Protein 8XPK (pdb70)

Solvent-accessible surface area: 19765 Å² total; per-residue (Å²): 138,79,60,22,36,29,68,4,120,33,168,86,14,66,24,72,25,2,20,45,33,52,9,22,131,4,32,61,49,12,12,29,1,19,1,1,28,46,98,68,0,7,38,14,127,140,25,18,0,0,0,9,0,66,124,41,99,23,19,78,27,34,0,0,0,0,31,0,3,0,23,48,67,2,2,0,13,17,0,24,0,10,0,76,0,58,2,10,46,1,23,35,0,0,23,0,5,0,33,0,5,0,51,62,46,12,21,45,60,105,15,91,0,0,1,0,8,2,0,13,0,4,5,91,59,2,40,88,124,57,32,53,8,87,13,0,6,0,1,0,33,5,3,2,122,57,104,120,129,41,46,56,66,73,116,51,64,0,108,70,38,1,48,117,79,49,20,54,0,34,0,19,0,42,61,68,55,0,62,0,29,10,75,48,121,73,18,5,40,38,73,1,81,43,85,58,9,147,30,0,58,30,32,0,2,0,2,0,10,0,1,0,0,0,116,64,138,19,35,1,20,32,46,48,36,146,94,6,97,7,93,38,65,4,77,0,54,0,36,24,0,64,0,51,19,40,144,60,27,119,68,51,106,140,136,72,60,19,35,31,54,8,102,49,172,86,13,66,25,71,24,2,19,43,35,49,10,25,130,5,33,61,46,13,14,30,1,18,1,2,28,50,97,66,0,7,40,17,154,138,18,19,0,3,0,5,0,74,123,47,99,23,18,76,25,32,0,0,0,0,32,0,3,0,22,51,67,1,3,0,21,22,0,25,0,12,0,78,0,66,1,12,43,1,26,34,0,0,22,0,5,0,34,0,5,0,50,63,46,14,21,45,62,122,18,84,0,0,1,0,8,2,0,13,0,3,3,94,54,2,36,88,127,55,43,51,7,87,12,0,6,0,0,0,36,7,2,4,125,56,107,127,164,44,65,55,63,75,114,62,72,4,105,73,31,0,44,123,80,50,25,54,0,34,0,19,0,43,57,66,59,0,64,0,29,11,73,48,143,80,21,5,42,38,73,0,83,43,88,60,10,150,25,0,58,29,25,0,2,0,2,0,11,0,1,0,0,0,118,69,139,20,32,1,18,32,48,47,38,142,93,5,94,8,85,40,70,2,84,0,65,0,34,22,0,63,0,50,20,41,142,67,26,121,67,48,99,141

B-factor: mean 9.12, std 9.12, range [2.0, 73.75]

Nearest PDB structures (foldseek):
  8xpk-assembly2_B  TM=1.003E+00  e=3.541E-56  Stieleria magnilauensis
  8xph-assembly2_B  TM=1.003E+00  e=2.027E-54  Stieleria magnilauensis
  6jh5-assembly1_A  TM=9.263E-01  e=1.547E-26  Aquimarina
  4cte-assembly2_B  TM=8.879E-01  e=8.631E-26  Zobellia galactanivorans
  6m6p-assembly1_A  TM=8.992E-01  e=2.475E-25  Aquimarina sp.

Radius of gyration: 24.19 Å; Cα contacts (8 Å, |Δi|>4): 1485; chains: 2; bounding box: 40×67×51 Å

Foldseek 3Di:
DFPDKDQLPDFADDPLFKDWDAAQPFVVFLFQEGADPDCVQWTGDPLWIKGWKFQPDDPNGRIYTIKMWRQPFWWKAFFKKKWWKQFFQLVAFKKWFKKKFANCPPVPPPPQLKIKTQWIFRFQVCVVVVQHQFKIKIKIWHLAVVRHTDMDMFIGGHPDRRNPGIWMWMWGHDCFKIFIDINNHTRDMDTQNDPRRCSSRHIMIMMTIMTGHGDLPGTRNGNDPVSRDGDPRTIMIISMITTGDDPPMDIDGD/DFPDKDQLQDWFDDPLFKDWDAAQPFVVFLFQAGADPDCVQWTGDPLWIKGWKFQPDDPNGRIYTIKMWRQPFWWKAFFKKKWWKQFWQLPAFKKWFKKKWANCPPVPPPPQLKIKTQWIFQFQVCVVVVQHQFKIKIKIWHQAVVGHTDMDMFIGGHPDRRNVGIWMWMWGHDCFKIFIDINNHTRDMDTQNDPRNCSNRHIMIMMTIMTGHGDLPGTRNGNDPVSRPGDPRTIMIISMITTGDDPPMDIDGD

Secondary structure (DSSP, 8-state):
-EEEEE---SSS--TTT-EE--B-S-TTTT--EEE--STTTEEEETTEEEEEEEEEEETTEEEEE-EEE-TTT-EEESEEEEEEEE----TTTEEEEEEEEETTTTTSPTTTT-EEEEEEE--HHHHHHT-TTTEEEEEEEEE-GGG-EEEEEEEEE-SS-GGGS-EEEEEEE-SSEEEEEETTEEEEEEE--SGGGGGGSS-EEEEEEEEE---TTSSSS--SGGG--S-SSEEEEEEEEEEEP-TT-EEE--/-EEEEE---SSS--TTT-EE--B-S-TTTT--EEE--STTTEEEETTEEEEEEEEEEETTEEEEE-EEE-TTT-EEESEEEEEEEE----TTTEEEEEEEEETTTTTSPTTTT-EEEEEEE--HHHHHHT-TTTEEEEEEEEE-GGG-EEEEEEEEE-SS-GGGS-EEEEEEE-SSEEEEEETTEEEEEEE--SGGGGGGSS-EEEEEEEEE---TTSSSS--SGGG--S-SSEEEEEEEEEEEP-TT-EEE--

Sequence (508 aa):
NVIWSQEFDGESLDRNVWSYDVGGHGFGNGQLEFNTDRPENAYLRDGNLVIEARREAYGGNAFTSARIHTRGRFAFQYGDLEARIKVPDTSDGIWPAFWMLGNNFPGTVWPKCGAADILEIGGKDGIAKGLQNRQINCALHFAGVGEQKTSLVEWFDAPVDLHLDYHLYKISWTPTHMKFFLDGKEFGSWDITASEMKEYHQPFYPILNVAVGSWTHSYTGLDTPEKITATLPARMYVDWIRLYGHPETKLVQNNVIWSQEFDGESLDRNVWSYDVGGHGFGNGQLEFNTDRPENAYLRDGNLVIEARREAYGGNAFTSARIHTRGRFAFQYGDLEARIKVPDTSDGIWPAFWMLGNNFPGTVWPKCGAADILEIGGKDGIAKGLQNRQINCALHFAGVGEQKTSLVEWFDAPVDLHLDYHLYKISWTPTHMKFFLDGKEFGSWDITASEMKEYHQPFYPILNVAVGSWTHSYTGLDTPEKITATLPARMYVDWIRLYGHPETKLVQN

Structure (mmCIF, N/CA/C/O backbone):
data_8XPK
#
_entry.id   8XPK
#
_cell.length_a   77.313
_cell.length_b   77.313
_cell.length_c   89.536
_cell.angle_alpha   90.00
_cell.angle_beta   90.00
_cell.angle_gamma   90.00
#
_symmetry.space_group_name_H-M   'P 21 2 21'
#
loop_
_entity.id
_entity.type
_entity.pdbx_description
1 polymer Laminarinase
2 branched beta-D-glucopyranose-(1-3)-beta-D-glucopyranose-(1-3)-alpha-D-glucopyranose
3 non-polymer 'CALCIUM ION'
4 water water
#
loop_
_atom_site.group_PDB
_atom_site.id
_atom_site.type_symbol
_atom_site.label_atom_id
_atom_site.label_alt_id
_atom_site.label_comp_id
_atom_site.label_asym_id
_atom_site.label_entity_id
_atom_site.label_seq_id
_atom_site.pdbx_PDB_ins_code
_atom_site.Cartn_x
_atom_site.Cartn_y
_atom_site.Cartn_z
_atom_site.occupancy
_atom_site.B_iso_or_equiv
_atom_site.auth_seq_id
_atom_site.auth_comp_id
_atom_site.auth_asym_id
_atom_site.auth_atom_id
_atom_site.pdbx_PDB_model_num
ATOM 1 N N . ASN A 1 7 ? -4.425 -7.229 19.875 1.00 9.94 40 ASN A N 1
ATOM 2 C CA . ASN A 1 7 ? -5.008 -6.269 20.854 1.00 9.91 40 ASN A CA 1
ATOM 3 C C . ASN A 1 7 ? -4.264 -4.934 20.851 1.00 8.01 40 ASN A C 1
ATOM 4 O O . ASN A 1 7 ? -3.322 -4.738 21.626 1.00 6.69 40 ASN A O 1
ATOM 9 N N . VAL A 1 8 ? -4.708 -4.002 19.990 1.00 5.88 41 VAL A N 1
ATOM 10 C CA . VAL A 1 8 ? -4.105 -2.679 19.920 1.00 5.46 41 VAL A CA 1
ATOM 11 C C . VAL A 1 8 ? -4.549 -1.870 21.134 1.00 5.32 41 VAL A C 1
ATOM 12 O O . VAL A 1 8 ? -5.738 -1.668 21.331 1.00 6.01 41 VAL A O 1
ATOM 16 N N . ILE A 1 9 ? -3.592 -1.454 21.965 1.00 5.23 42 ILE A N 1
ATOM 17 C CA . ILE A 1 9 ? -3.889 -0.735 23.192 1.00 5.27 42 ILE A CA 1
ATOM 18 C C . ILE A 1 9 ? -3.405 0.709 23.088 1.00 5.06 42 ILE A C 1
ATOM 19 O O . ILE A 1 9 ? -3.722 1.537 23.927 1.00 4.85 42 ILE A O 1
ATOM 24 N N . TRP A 1 10 ? -2.618 1.003 22.061 1.00 4.92 43 TRP A N 1
ATOM 25 C CA . TRP A 1 10 ? -2.168 2.357 21.784 1.00 5.12 43 TRP A CA 1
ATOM 26 C C . TRP A 1 10 ? -1.837 2.433 20.298 1.00 4.77 43 TRP A C 1
ATOM 27 O O . TRP A 1 10 ? -1.393 1.428 19.715 1.00 4.83 43 TRP A O 1
ATOM 38 N N . SER A 1 11 ? -2.052 3.610 19.693 1.00 4.90 44 SER A N 1
ATOM 39 C CA . SER A 1 11 ? -1.601 3.796 18.321 1.00 4.77 44 SER A CA 1
ATOM 40 C C . SER A 1 11 ? -1.657 5.262 17.903 1.00 4.56 44 SER A C 1
ATOM 41 O O . SER A 1 11 ? -2.348 6.077 18.497 1.00 4.63 44 SER A O 1
ATOM 44 N N . GLN A 1 12 ? -0.906 5.551 16.850 1.00 4.11 45 GLN A N 1
ATOM 45 C CA . GLN A 1 12 ? -1.066 6.752 16.073 1.00 4.10 45 GLN A CA 1
ATOM 46 C C . GLN A 1 12 ? -1.300 6.314 14.637 1.00 3.93 45 GLN A C 1
ATOM 47 O O . GLN A 1 12 ? -0.452 5.635 14.059 1.00 3.44 45 GLN A O 1
ATOM 53 N N . GLU A 1 13 ? -2.452 6.709 14.084 1.00 4.76 46 GLU A N 1
ATOM 54 C CA . GLU A 1 13 ? -2.837 6.317 12.732 1.00 4.87 46 GLU A CA 1
ATOM 55 C C . GLU A 1 13 ? -2.518 7.408 11.708 1.00 4.75 46 GLU A C 1
ATOM 56 O O . GLU A 1 13 ? -2.565 7.156 10.499 1.00 3.80 46 GLU A O 1
ATOM 62 N N . PHE A 1 14 ? -2.225 8.618 12.209 1.00 4.71 47 PHE A N 1
ATOM 63 C CA . PHE A 1 14 ? -1.742 9.738 11.415 1.00 4.55 47 PHE A CA 1
ATOM 64 C C . PHE A 1 14 ? -2.755 10.104 10.336 1.00 5.77 47 PHE A C 1
ATOM 65 O O . PHE A 1 14 ? -2.377 10.386 9.204 1.00 5.05 47 PHE A O 1
ATOM 73 N N . ASP A 1 15 ? -4.029 10.043 10.720 1.00 8.76 48 ASP A N 1
ATOM 74 C CA . ASP A 1 15 ? -5.139 10.493 9.911 1.00 11.55 48 ASP A CA 1
ATOM 75 C C . ASP A 1 15 ? -5.179 12.009 9.727 1.00 13.81 48 ASP A C 1
ATOM 76 O O . ASP A 1 15 ? -5.599 12.459 8.677 1.00 23.70 48 ASP A O 1
ATOM 81 N N . GLY A 1 16 ? -4.842 12.820 10.730 1.00 10.93 49 GLY A N 1
ATOM 82 C CA . GLY A 1 16 ? -5.274 14.214 10.658 1.00 14.19 49 GLY A CA 1
ATOM 83 C C . GLY A 1 16 ? -4.612 15.018 9.525 1.00 12.21 49 GLY A C 1
ATOM 84 O O . GLY A 1 16 ? -4.042 14.481 8.583 1.00 12.52 49 GLY A O 1
ATOM 85 N N . GLU A 1 17 ? -4.641 16.339 9.672 1.00 11.53 50 GLU A N 1
ATOM 86 C CA . GLU A 1 17 ? -3.777 17.237 8.930 1.00 13.36 50 GLU A CA 1
ATOM 87 C C . GLU A 1 17 ? -2.647 17.780 9.809 1.00 12.80 50 GLU A C 1
ATOM 88 O O . GLU A 1 17 ? -1.832 18.548 9.294 1.00 11.34 50 GLU A O 1
ATOM 94 N N . SER A 1 18 ? -2.548 17.401 11.103 1.00 11.51 51 SER A N 1
ATOM 95 C CA . SER A 1 18 ? -1.415 17.882 11.894 1.00 11.65 51 SER A CA 1
ATOM 96 C C . SER A 1 18 ? -0.997 16.904 12.990 1.00 8.43 51 SER A C 1
ATOM 97 O O . SER A 1 18 ? -1.811 16.209 13.592 1.00 6.04 51 SER A O 1
ATOM 100 N N . LEU A 1 19 ? 0.310 16.881 13.251 1.00 7.34 52 LEU A N 1
ATOM 101 C CA . LEU A 1 19 ? 0.877 15.983 14.246 1.00 6.12 52 LEU A CA 1
ATOM 102 C C . LEU A 1 19 ? 0.334 16.368 15.621 1.00 4.76 52 LEU A C 1
ATOM 103 O O . LEU A 1 19 ? 0.342 17.542 15.968 1.00 3.96 52 LEU A O 1
ATOM 108 N N . ASP A 1 20 ? -0.122 15.366 16.378 1.00 4.53 53 ASP A N 1
ATOM 109 C CA . ASP A 1 20 ? -0.662 15.597 17.712 1.00 5.13 53 ASP A CA 1
ATOM 110 C C . ASP A 1 20 ? 0.442 15.942 18.725 1.00 4.74 53 ASP A C 1
ATOM 111 O O . ASP A 1 20 ? 1.164 15.075 19.208 1.00 4.55 53 ASP A O 1
ATOM 116 N N . ARG A 1 21 ? 0.505 17.229 19.091 1.00 4.95 54 ARG A N 1
ATOM 117 C CA . ARG A 1 21 ? 1.527 17.766 19.983 1.00 5.52 54 ARG A CA 1
ATOM 118 C C . ARG A 1 21 ? 1.255 17.359 21.428 1.00 5.54 54 ARG A C 1
ATOM 119 O O . ARG A 1 21 ? 2.108 17.573 22.293 1.00 4.86 54 ARG A O 1
ATOM 127 N N . ASN A 1 22 ? 0.072 16.780 21.694 1.00 5.13 55 ASN A N 1
ATOM 128 C CA . ASN A 1 22 ? -0.170 16.189 22.998 1.00 5.84 55 ASN A CA 1
ATOM 129 C C . ASN A 1 22 ? 0.392 14.770 23.078 1.00 5.55 55 ASN A C 1
ATOM 130 O O . ASN A 1 22 ? 0.315 14.148 24.134 1.00 5.22 55 ASN A O 1
ATOM 135 N N . VAL A 1 23 ? 0.914 14.254 21.960 1.00 4.46 56 VAL A N 1
ATOM 136 C CA . VAL A 1 23 ? 1.571 12.959 21.930 1.00 4.48 56 VAL A CA 1
ATOM 137 C C . VAL A 1 23 ? 3.050 13.123 21.581 1.00 4.63 56 VAL A C 1
ATOM 138 O O . VAL A 1 23 ? 3.896 12.472 22.193 1.00 4.92 56 VAL A O 1
ATOM 142 N N . TRP A 1 24 ? 3.371 13.991 20.609 1.00 4.21 57 TRP A N 1
ATOM 143 C CA . TRP A 1 24 ? 4.735 14.066 20.105 1.00 4.45 57 TRP A CA 1
ATOM 144 C C . TRP A 1 24 ? 5.443 15.341 20.558 1.00 3.92 57 TRP A C 1
ATOM 145 O O . TRP A 1 24 ? 4.836 16.393 20.741 1.00 4.16 57 TRP A O 1
ATOM 156 N N . SER A 1 25 ? 6.763 15.230 20.700 1.00 4.64 58 SER A N 1
ATOM 157 C CA . SER A 1 25 ? 7.651 16.379 20.786 1.00 4.10 58 SER A CA 1
ATOM 158 C C . SER A 1 25 ? 8.678 16.274 19.668 1.00 4.69 58 SER A C 1
ATOM 159 O O . SER A 1 25 ? 8.904 15.194 19.156 1.00 3.98 58 SER A O 1
ATOM 162 N N . TYR A 1 26 ? 9.302 17.409 19.321 1.00 5.34 59 TYR A N 1
ATOM 163 C CA . TYR A 1 26 ? 10.374 17.474 18.349 1.00 5.96 59 TYR A CA 1
ATOM 164 C C . TYR A 1 26 ? 11.722 17.746 19.010 1.00 6.15 59 TYR A C 1
ATOM 165 O O . TYR A 1 26 ? 11.843 18.662 19.846 1.00 8.25 59 TYR A O 1
ATOM 174 N N . ASP A 1 27 ? 12.726 16.971 18.600 1.00 5.22 60 ASP A N 1
ATOM 175 C CA . ASP A 1 27 ? 14.119 17.273 18.869 1.00 5.92 60 ASP A CA 1
ATOM 176 C C . ASP A 1 27 ? 14.619 18.224 17.802 1.00 6.44 60 ASP A C 1
ATOM 177 O O . ASP A 1 27 ? 14.536 17.889 16.622 1.00 7.37 60 ASP A O 1
ATOM 182 N N . VAL A 1 28 ? 15.056 19.404 18.250 1.00 5.02 61 VAL A N 1
ATOM 183 C CA . VAL A 1 28 ? 15.417 20.494 17.375 1.00 6.39 61 VAL A CA 1
ATOM 184 C C . VAL A 1 28 ? 16.901 20.773 17.582 1.00 7.48 61 VAL A C 1
ATOM 185 O O . VAL A 1 28 ? 17.348 20.852 18.725 1.00 7.69 61 VAL A O 1
ATOM 189 N N . GLY A 1 29 ? 17.634 20.964 16.480 1.00 5.60 62 GLY A N 1
ATOM 190 C CA . GLY A 1 29 ? 19.047 21.295 16.544 1.00 4.43 62 GLY A CA 1
ATOM 191 C C . GLY A 1 29 ? 19.787 20.745 15.329 1.00 3.99 62 GLY A C 1
ATOM 192 O O . GLY A 1 29 ? 19.277 19.866 14.624 1.00 4.18 62 GLY A O 1
ATOM 193 N N . GLY A 1 30 ? 21.017 21.215 15.150 1.00 3.69 63 GLY A N 1
ATOM 194 C CA . GLY A 1 30 ? 21.883 20.810 14.049 1.00 3.83 63 GLY A CA 1
ATOM 195 C C . GLY A 1 30 ? 23.271 20.386 14.535 1.00 3.88 63 GLY A C 1
ATOM 196 O O . GLY A 1 30 ? 24.244 20.448 13.777 1.00 3.70 63 GLY A O 1
ATOM 197 N N . HIS A 1 31 ? 23.324 19.900 15.778 1.00 3.31 64 HIS A N 1
ATOM 198 C CA . HIS A 1 31 ? 24.560 19.700 16.484 1.00 3.77 64 HIS A CA 1
ATOM 199 C C . HIS A 1 31 ? 25.085 18.278 16.285 1.00 3.74 64 HIS A C 1
ATOM 200 O O . HIS A 1 31 ? 26.083 17.923 16.897 1.00 3.56 64 HIS A O 1
ATOM 207 N N . GLY A 1 32 ? 24.397 17.452 15.499 1.00 3.45 65 GLY A N 1
ATOM 208 C CA . GLY A 1 32 ? 24.936 16.164 15.088 1.00 3.82 65 GLY A CA 1
ATOM 209 C C . GLY A 1 32 ? 24.411 14.951 15.865 1.00 4.41 65 GLY A C 1
ATOM 210 O O . GLY A 1 32 ? 24.632 13.812 15.422 1.00 3.75 65 GLY A O 1
ATOM 211 N N . PHE A 1 33 ? 23.782 15.184 17.032 1.00 5.14 66 PHE A N 1
ATOM 212 C CA . PHE A 1 33 ? 23.060 14.156 17.805 1.00 5.07 66 PHE A CA 1
ATOM 213 C C . PHE A 1 33 ? 23.938 12.974 18.228 1.00 4.98 66 PHE A C 1
ATOM 214 O O . PHE A 1 33 ? 23.479 11.823 18.346 1.00 4.55 66 PHE A O 1
ATOM 222 N N . GLY A 1 34 ? 25.220 13.271 18.445 1.00 5.18 67 GLY A N 1
ATOM 223 C CA . GLY A 1 34 ? 26.164 12.310 18.975 1.00 4.14 67 GLY A CA 1
ATOM 224 C C . GLY A 1 34 ? 26.775 11.440 17.882 1.00 4.18 67 GLY A C 1
ATOM 225 O O . GLY A 1 34 ? 27.529 10.536 18.221 1.00 3.56 67 GLY A O 1
ATOM 226 N N . ASN A 1 35 ? 26.450 11.710 16.602 1.00 4.20 68 ASN A N 1
ATOM 227 C CA . ASN A 1 35 ? 26.870 10.874 15.493 1.00 4.40 68 ASN A CA 1
ATOM 228 C C . ASN A 1 35 ? 27.494 11.673 14.326 1.00 4.79 68 ASN A C 1
ATOM 229 O O . ASN A 1 35 ? 27.735 11.093 13.261 1.00 5.22 68 ASN A O 1
ATOM 234 N N . GLY A 1 36 ? 27.731 12.989 14.484 1.00 4.51 69 GLY A N 1
ATOM 235 C CA . GLY A 1 36 ? 28.182 13.859 13.396 1.00 4.44 69 GLY A CA 1
ATOM 236 C C . GLY A 1 36 ? 27.173 14.021 12.248 1.00 4.54 69 GLY A C 1
ATOM 237 O O . GLY A 1 36 ? 27.560 14.227 11.077 1.00 3.88 69 GLY A O 1
ATOM 238 N N . GLN A 1 37 ? 25.878 13.933 12.571 1.00 3.85 70 GLN A N 1
ATOM 239 C CA . GLN A 1 37 ? 24.830 14.058 11.568 1.00 4.06 70 GLN A CA 1
ATOM 240 C C . GLN A 1 37 ? 24.832 15.486 11.028 1.00 4.18 70 GLN A C 1
ATOM 241 O O . GLN A 1 37 ? 25.124 16.427 11.772 1.00 4.27 70 GLN A O 1
ATOM 247 N N . LEU A 1 38 ? 24.426 15.641 9.766 1.00 3.63 71 LEU A N 1
ATOM 248 C CA . LEU A 1 38 ? 24.501 16.922 9.084 1.00 4.21 71 LEU A CA 1
ATOM 249 C C . LEU A 1 38 ? 23.178 17.696 9.092 1.00 3.35 71 LEU A C 1
ATOM 250 O O . LEU A 1 38 ? 23.201 18.867 8.798 1.00 2.98 71 LEU A O 1
ATOM 255 N N . GLU A 1 39 ? 22.052 17.071 9.449 1.00 3.36 72 GLU A N 1
ATOM 256 C CA . GLU A 1 39 ? 20.755 17.723 9.324 1.00 3.44 72 GLU A CA 1
ATOM 257 C C . GLU A 1 39 ? 20.451 18.575 10.547 1.00 3.27 72 GLU A C 1
ATOM 258 O O . GLU A 1 39 ? 20.866 18.255 11.661 1.00 3.16 72 GLU A O 1
ATOM 264 N N . PHE A 1 40 ? 19.765 19.697 10.304 1.00 3.65 73 PHE A N 1
ATOM 265 C CA . PHE A 1 40 ? 19.149 20.488 11.351 1.00 3.86 73 PHE A CA 1
ATOM 266 C C . PHE A 1 40 ? 17.721 19.957 11.466 1.00 4.06 73 PHE A C 1
ATOM 267 O O . PHE A 1 40 ? 16.923 20.132 10.540 1.00 3.17 73 PHE A O 1
ATOM 275 N N . ASN A 1 41 ? 17.409 19.291 12.589 1.00 3.55 74 ASN A N 1
ATOM 276 C CA . ASN A 1 41 ? 16.061 18.762 12.781 1.00 3.72 74 ASN A CA 1
ATOM 277 C C . ASN A 1 41 ? 15.204 19.918 13.280 1.00 3.88 74 ASN A C 1
ATOM 278 O O . ASN A 1 41 ? 15.599 20.592 14.240 1.00 3.15 74 ASN A O 1
ATOM 283 N N . THR A 1 42 ? 14.055 20.145 12.626 1.00 3.92 75 THR A N 1
ATOM 284 C CA . THR A 1 42 ? 13.223 21.313 12.910 1.00 4.73 75 THR A CA 1
ATOM 285 C C . THR A 1 42 ? 11.844 20.840 13.355 1.00 5.04 75 THR A C 1
ATOM 286 O O . THR A 1 42 ? 11.539 19.655 13.255 1.00 4.65 75 THR A O 1
ATOM 290 N N . ASP A 1 43 ? 11.042 21.770 13.885 1.00 6.05 76 ASP A N 1
ATOM 291 C CA . ASP A 1 43 ? 9.645 21.484 14.193 1.00 7.69 76 ASP A CA 1
ATOM 292 C C . ASP A 1 43 ? 8.712 22.101 13.144 1.00 7.72 76 ASP A C 1
ATOM 293 O O . ASP A 1 43 ? 7.540 22.319 13.428 1.00 8.14 76 ASP A O 1
ATOM 298 N N . ARG A 1 44 ? 9.241 22.404 11.961 1.00 6.43 77 ARG A N 1
ATOM 299 C CA . ARG A 1 44 ? 8.486 23.081 10.913 1.00 6.59 77 ARG A CA 1
ATOM 300 C C . ARG A 1 44 ? 7.622 22.088 10.124 1.00 7.52 77 ARG A C 1
ATOM 301 O O . ARG A 1 44 ? 7.941 20.901 9.970 1.00 7.35 77 ARG A O 1
ATOM 309 N N . PRO A 1 45 ? 6.471 22.546 9.588 1.00 8.95 78 PRO A N 1
ATOM 310 C CA . PRO A 1 45 ? 5.661 21.696 8.713 1.00 9.22 78 PRO A CA 1
ATOM 311 C C . PRO A 1 45 ? 6.408 21.238 7.470 1.00 7.97 78 PRO A C 1
ATOM 312 O O . PRO A 1 45 ? 6.042 20.228 6.900 1.00 6.77 78 PRO A O 1
ATOM 316 N N . GLU A 1 46 ? 7.466 21.957 7.058 1.00 6.97 79 GLU A N 1
ATOM 317 C CA . GLU A 1 46 ? 8.240 21.535 5.891 1.00 7.61 79 GLU A CA 1
ATOM 318 C C . GLU A 1 46 ? 8.906 20.175 6.120 1.00 5.73 79 GLU A C 1
ATOM 319 O O . GLU A 1 46 ? 9.192 19.451 5.146 1.00 5.26 79 GLU A O 1
ATOM 325 N N . ASN A 1 47 ? 9.219 19.843 7.385 1.00 4.96 80 ASN A N 1
ATOM 326 C CA . ASN A 1 47 ? 9.983 18.626 7.678 1.00 4.72 80 ASN A CA 1
ATOM 327 C C . ASN A 1 47 ? 9.131 17.500 8.258 1.00 4.15 80 ASN A C 1
ATOM 328 O O . ASN A 1 47 ? 9.499 16.326 8.172 1.00 3.26 80 ASN A O 1
ATOM 333 N N . ALA A 1 48 ? 8.013 17.852 8.890 1.00 4.69 81 ALA A N 1
ATOM 334 C CA . ALA A 1 48 ? 7.144 16.821 9.433 1.00 5.28 81 ALA A CA 1
ATOM 335 C C . ALA A 1 48 ? 5.693 17.250 9.274 1.00 5.68 81 ALA A C 1
ATOM 336 O O . ALA A 1 48 ? 5.317 18.335 9.712 1.00 5.62 81 ALA A O 1
ATOM 338 N N . TYR A 1 49 ? 4.918 16.426 8.559 1.00 5.81 82 TYR A N 1
ATOM 339 C CA . TYR A 1 49 ? 3.543 16.766 8.235 1.00 5.53 82 TYR A CA 1
ATOM 340 C C . TYR A 1 49 ? 2.752 15.479 7.995 1.00 4.92 82 TYR A C 1
ATOM 341 O O . TYR A 1 49 ? 3.312 14.412 7.732 1.00 3.70 82 TYR A O 1
ATOM 350 N N . LEU A 1 50 ? 1.430 15.622 8.096 1.00 4.41 83 LEU A N 1
ATOM 351 C CA . LEU A 1 50 ? 0.500 14.541 7.851 1.00 4.07 83 LEU A CA 1
ATOM 352 C C . LEU A 1 50 ? -0.252 14.867 6.571 1.00 3.71 83 LEU A C 1
ATOM 353 O O . LEU A 1 50 ? -0.639 16.014 6.358 1.00 3.07 83 LEU A O 1
ATOM 358 N N . ARG A 1 51 ? -0.439 13.858 5.716 1.00 3.46 84 ARG A N 1
ATOM 359 C CA . ARG A 1 51 ? -1.443 13.963 4.665 1.00 3.65 84 ARG A CA 1
ATOM 360 C C . ARG A 1 51 ? -1.749 12.564 4.142 1.00 2.93 84 ARG A C 1
ATOM 361 O O . ARG A 1 51 ? -0.898 11.687 4.178 1.00 2.92 84 ARG A O 1
ATOM 369 N N . ASP A 1 52 ? -2.987 12.375 3.712 1.00 2.85 85 ASP A N 1
ATOM 370 C CA . ASP A 1 52 ? -3.431 11.154 3.048 1.00 2.98 85 ASP A CA 1
ATOM 371 C C . ASP A 1 52 ? -3.242 9.921 3.937 1.00 3.05 85 ASP A C 1
ATOM 372 O O . ASP A 1 52 ? -3.117 8.817 3.414 1.00 3.45 85 ASP A O 1
ATOM 377 N N . GLY A 1 53 ? -3.236 10.099 5.270 1.00 2.81 86 GLY A N 1
ATOM 378 C CA . GLY A 1 53 ? -3.216 8.986 6.205 1.00 2.73 86 GLY A CA 1
ATOM 379 C C . GLY A 1 53 ? -1.794 8.632 6.651 1.00 2.84 86 GLY A C 1
ATOM 380 O O . GLY A 1 53 ? -1.607 7.633 7.341 1.00 2.35 86 GLY A O 1
ATOM 381 N N . ASN A 1 54 ? -0.811 9.457 6.261 1.00 2.97 87 ASN A N 1
ATOM 382 C CA . ASN A 1 54 ? 0.584 9.204 6.614 1.00 3.39 87 ASN A CA 1
ATOM 383 C C . ASN A 1 54 ? 1.196 10.362 7.392 1.00 2.92 87 ASN A C 1
ATOM 384 O O . ASN A 1 54 ? 0.969 11.534 7.071 1.00 2.39 87 ASN A O 1
ATOM 389 N N . LEU A 1 55 ? 2.069 10.006 8.336 1.00 2.84 88 LEU A N 1
ATOM 390 C CA . LEU A 1 55 ? 3.111 10.923 8.748 1.00 2.94 88 LEU A CA 1
ATOM 391 C C . LEU A 1 55 ? 4.139 10.947 7.623 1.00 2.85 88 LEU A C 1
ATOM 392 O O . LEU A 1 55 ? 4.497 9.896 7.114 1.00 2.47 88 LEU A O 1
ATOM 397 N N . VAL A 1 56 ? 4.592 12.139 7.244 1.00 2.78 89 VAL A N 1
ATOM 398 C CA . VAL A 1 56 ? 5.745 12.254 6.372 1.00 3.42 89 VAL A CA 1
ATOM 399 C C . VAL A 1 56 ? 6.853 13.001 7.111 1.00 3.56 89 VAL A C 1
ATOM 400 O O . VAL A 1 56 ? 6.657 14.134 7.569 1.00 4.12 89 VAL A O 1
ATOM 404 N N . ILE A 1 57 ? 8.023 12.363 7.242 1.00 3.95 90 ILE A N 1
ATOM 405 C CA . ILE A 1 57 ? 9.231 13.078 7.633 1.00 3.88 90 ILE A CA 1
ATOM 406 C C . ILE A 1 57 ? 10.066 13.319 6.369 1.00 4.25 90 ILE A C 1
ATOM 407 O O . ILE A 1 57 ? 10.401 12.380 5.645 1.00 4.21 90 ILE A O 1
ATOM 412 N N . GLU A 1 58 ? 10.349 14.598 6.083 1.00 4.83 91 GLU A N 1
ATOM 413 C CA . GLU A 1 58 ? 11.028 14.973 4.848 1.00 5.18 91 GLU A CA 1
ATOM 414 C C . GLU A 1 58 ? 12.362 15.634 5.181 1.00 5.75 91 GLU A C 1
ATOM 415 O O . GLU A 1 58 ? 12.387 16.668 5.884 1.00 4.94 91 GLU A O 1
ATOM 421 N N . ALA A 1 59 ? 13.441 15.009 4.679 1.00 4.49 92 ALA A N 1
ATOM 422 C CA . ALA A 1 59 ? 14.760 15.610 4.664 1.00 4.98 92 ALA A CA 1
ATOM 423 C C . ALA A 1 59 ? 14.978 16.377 3.357 1.00 6.22 92 ALA A C 1
ATOM 424 O O . ALA A 1 59 ? 14.644 15.890 2.273 1.00 6.98 92 ALA A O 1
ATOM 426 N N . ARG A 1 60 ? 15.593 17.552 3.482 1.00 5.86 93 ARG A N 1
ATOM 427 C CA . ARG A 1 60 ? 15.783 18.472 2.374 1.00 6.74 93 ARG A CA 1
ATOM 428 C C . ARG A 1 60 ? 17.215 18.974 2.396 1.00 6.19 93 ARG A C 1
ATOM 429 O O . ARG A 1 60 ? 17.809 19.116 3.476 1.00 6.26 93 ARG A O 1
ATOM 437 N N . ARG A 1 61 ? 17.751 19.225 1.205 1.00 5.30 94 ARG A N 1
ATOM 438 C CA . ARG A 1 61 ? 18.973 19.988 1.053 1.00 4.82 94 ARG A CA 1
ATOM 439 C C . ARG A 1 61 ? 18.582 21.459 1.094 1.00 4.45 94 ARG A C 1
ATOM 440 O O . ARG A 1 61 ? 17.948 21.946 0.172 1.00 4.24 94 ARG A O 1
ATOM 448 N N . GLU A 1 62 ? 19.025 22.159 2.132 1.00 4.84 95 GLU A N 1
ATOM 449 C CA . GLU A 1 62 ? 18.489 23.472 2.484 1.00 5.49 95 GLU A CA 1
ATOM 450 C C . GLU A 1 62 ? 19.405 24.133 3.514 1.00 4.86 95 GLU A C 1
ATOM 451 O O . GLU A 1 62 ? 19.704 23.508 4.537 1.00 3.99 95 GLU A O 1
ATOM 457 N N . ALA A 1 63 ? 19.821 25.389 3.268 1.00 4.84 96 ALA A N 1
ATOM 458 C CA . ALA A 1 63 ? 20.566 26.158 4.254 1.00 5.36 96 ALA A CA 1
ATOM 459 C C . ALA A 1 63 ? 19.639 26.522 5.412 1.00 5.23 96 ALA A C 1
ATOM 460 O O . ALA A 1 63 ? 18.620 27.170 5.207 1.00 5.49 96 ALA A O 1
ATOM 462 N N . TYR A 1 64 ? 20.011 26.099 6.622 1.00 6.08 97 TYR A N 1
ATOM 463 C CA . TYR A 1 64 ? 19.173 26.250 7.800 1.00 5.63 97 TYR A CA 1
ATOM 464 C C . TYR A 1 64 ? 20.031 26.109 9.053 1.00 5.20 97 TYR A C 1
ATOM 465 O O . TYR A 1 64 ? 20.577 25.040 9.308 1.00 4.47 97 TYR A O 1
ATOM 474 N N . GLY A 1 65 ? 20.135 27.213 9.802 1.00 4.73 98 GLY A N 1
ATOM 475 C CA . GLY A 1 65 ? 20.756 27.265 11.112 1.00 5.72 98 GLY A CA 1
ATOM 476 C C . GLY A 1 65 ? 22.240 26.908 11.110 1.00 5.90 98 GLY A C 1
ATOM 477 O O . GLY A 1 65 ? 22.745 26.449 12.131 1.00 8.92 98 GLY A O 1
ATOM 478 N N . GLY A 1 66 ? 22.910 27.106 9.970 1.00 6.01 99 GLY A N 1
ATOM 479 C CA . GLY A 1 66 ? 24.306 26.764 9.807 1.00 5.55 99 GLY A CA 1
ATOM 480 C C . GLY A 1 66 ? 24.486 25.372 9.189 1.00 5.89 99 GLY A C 1
ATOM 481 O O . GLY A 1 66 ? 25.599 25.020 8.805 1.00 7.58 99 GLY A O 1
ATOM 482 N N . ASN A 1 67 ? 23.416 24.574 9.075 1.00 3.90 100 ASN A N 1
ATOM 483 C CA . ASN A 1 67 ? 23.503 23.279 8.416 1.00 3.06 100 ASN A CA 1
ATOM 484 C C . ASN A 1 67 ? 23.056 23.383 6.954 1.00 2.85 100 ASN A C 1
ATOM 485 O O . ASN A 1 67 ? 22.428 24.355 6.562 1.00 2.79 100 ASN A O 1
ATOM 490 N N . ALA A 1 68 ? 23.370 22.342 6.171 1.00 2.48 101 ALA A N 1
ATOM 491 C CA . ALA A 1 68 ? 23.056 22.273 4.748 1.00 2.40 101 ALA A CA 1
ATOM 492 C C . ALA A 1 68 ? 21.832 21.408 4.464 1.00 2.42 101 ALA A C 1
ATOM 493 O O . ALA A 1 68 ? 21.425 21.314 3.298 1.00 2.81 101 ALA A O 1
ATOM 495 N N . PHE A 1 69 ? 21.240 20.793 5.502 1.00 2.26 102 PHE A N 1
ATOM 496 C CA . PHE A 1 69 ? 20.038 19.973 5.349 1.00 2.18 102 PHE A CA 1
ATOM 497 C C . PHE A 1 69 ? 19.062 20.222 6.501 1.00 2.29 102 PHE A C 1
ATOM 498 O O . PHE A 1 69 ? 19.481 20.606 7.587 1.00 2.60 102 PHE A O 1
ATOM 506 N N . THR A 1 70 ? 17.764 19.997 6.257 1.00 2.36 103 THR A N 1
ATOM 507 C CA . THR A 1 70 ? 16.763 19.958 7.320 1.00 2.31 103 THR A CA 1
ATOM 508 C C . THR A 1 70 ? 16.065 18.596 7.307 1.00 2.28 103 THR A C 1
ATOM 509 O O . THR A 1 70 ? 16.071 17.890 6.313 1.00 2.00 103 THR A O 1
ATOM 513 N N . SER A 1 71 ? 15.459 18.248 8.455 1.00 2.20 104 SER A N 1
ATOM 514 C CA . SER A 1 71 ? 14.698 17.025 8.609 1.00 2.05 104 SER A CA 1
ATOM 515 C C . SER A 1 71 ? 13.931 17.139 9.919 1.00 2.17 104 SER A C 1
ATOM 516 O O . SER A 1 71 ? 13.801 18.238 10.476 1.00 2.00 104 SER A O 1
ATOM 519 N N . ALA A 1 72 ? 13.467 15.987 10.431 1.00 2.27 105 ALA A N 1
ATOM 520 C CA . ALA A 1 72 ? 12.785 15.964 11.719 1.00 2.28 105 ALA A CA 1
ATOM 521 C C . ALA A 1 72 ? 13.129 14.692 12.476 1.00 2.53 105 ALA A C 1
ATOM 522 O O . ALA A 1 72 ? 13.437 13.662 11.875 1.00 2.00 105 ALA A O 1
ATOM 524 N N . ARG A 1 73 ? 12.924 14.796 13.795 1.00 3.04 106 ARG A N 1
ATOM 525 C CA . ARG A 1 73 ? 13.172 13.733 14.734 1.00 3.41 106 ARG A CA 1
ATOM 526 C C . ARG A 1 73 ? 12.155 13.877 15.868 1.00 3.50 106 ARG A C 1
ATOM 527 O O . ARG A 1 73 ? 12.167 14.882 16.608 1.00 3.33 106 ARG A O 1
ATOM 535 N N . ILE A 1 74 ? 11.231 12.922 15.944 1.00 3.17 107 ILE A N 1
ATOM 536 C CA . ILE A 1 74 ? 10.081 13.079 16.821 1.00 3.70 107 ILE A CA 1
ATOM 537 C C . ILE A 1 74 ? 10.031 11.897 17.763 1.00 3.24 107 ILE A C 1
ATOM 538 O O . ILE A 1 74 ? 10.488 10.812 17.418 1.00 2.92 107 ILE A O 1
ATOM 543 N N . HIS A 1 75 ? 9.408 12.117 18.925 1.00 3.74 108 HIS A N 1
ATOM 544 C CA . HIS A 1 75 ? 9.328 11.061 19.922 1.00 3.50 108 HIS A CA 1
ATOM 545 C C . HIS A 1 75 ? 8.164 11.324 20.878 1.00 3.30 108 HIS A C 1
ATOM 546 O O . HIS A 1 75 ? 7.662 12.451 20.923 1.00 3.55 108 HIS A O 1
ATOM 553 N N . THR A 1 76 ? 7.829 10.314 21.713 1.00 2.93 109 THR A N 1
ATOM 554 C CA . THR A 1 76 ? 6.689 10.445 22.611 1.00 3.22 109 THR A CA 1
ATOM 555 C C . THR A 1 76 ? 7.120 10.552 24.082 1.00 3.72 109 THR A C 1
ATOM 556 O O . THR A 1 76 ? 6.319 10.278 24.979 1.00 3.79 109 THR A O 1
ATOM 560 N N . ARG A 1 77 ? 8.352 10.987 24.345 1.00 3.94 110 ARG A N 1
ATOM 561 C CA . ARG A 1 77 ? 8.799 11.194 25.714 1.00 5.57 110 ARG A CA 1
ATOM 562 C C . ARG A 1 77 ? 7.783 12.036 26.506 1.00 5.50 110 ARG A C 1
ATOM 563 O O . ARG A 1 77 ? 7.359 13.116 26.087 1.00 5.98 110 ARG A O 1
ATOM 571 N N . GLY A 1 78 ? 7.399 11.515 27.670 1.00 5.39 111 GLY A N 1
ATOM 572 C CA . GLY A 1 78 ? 6.559 12.220 28.621 1.00 5.30 111 GLY A CA 1
ATOM 573 C C . GLY A 1 78 ? 5.069 12.033 28.338 1.00 4.97 111 GLY A C 1
ATOM 574 O O . GLY A 1 78 ? 4.250 12.436 29.155 1.00 3.86 111 GLY A O 1
ATOM 575 N N . ARG A 1 79 ? 4.731 11.423 27.190 1.00 5.07 112 ARG A N 1
ATOM 576 C CA . ARG A 1 79 ? 3.343 11.282 26.781 1.00 5.82 112 ARG A CA 1
ATOM 577 C C . ARG A 1 79 ? 2.985 9.820 26.507 1.00 4.72 112 ARG A C 1
ATOM 578 O O . ARG A 1 79 ? 1.835 9.447 26.718 1.00 4.90 112 ARG A O 1
ATOM 586 N N . PHE A 1 80 ? 3.907 9.018 25.974 1.00 3.79 113 PHE A N 1
ATOM 587 C CA . PHE A 1 80 ? 3.675 7.588 25.806 1.00 3.47 113 PHE A CA 1
ATOM 588 C C . PHE A 1 80 ? 4.946 6.797 26.095 1.00 3.67 113 PHE A C 1
ATOM 589 O O . PHE A 1 80 ? 6.019 7.086 25.569 1.00 4.03 113 PHE A O 1
ATOM 597 N N . ALA A 1 81 ? 4.787 5.716 26.867 1.00 3.75 114 ALA A N 1
ATOM 598 C CA . ALA A 1 81 ? 5.839 4.741 27.078 1.00 3.50 114 ALA A CA 1
ATOM 599 C C . ALA A 1 81 ? 5.177 3.422 27.454 1.00 3.30 114 ALA A C 1
ATOM 600 O O . ALA A 1 81 ? 4.032 3.404 27.882 1.00 3.53 114 ALA A O 1
ATOM 602 N N . PHE A 1 82 ? 5.891 2.323 27.262 1.00 2.93 115 PHE A N 1
ATOM 603 C CA . PHE A 1 82 ? 5.387 1.018 27.625 1.00 2.56 115 PHE A CA 1
ATOM 604 C C . PHE A 1 82 ? 6.538 0.099 28.011 1.00 2.48 115 PHE A C 1
ATOM 605 O O . PHE A 1 82 ? 7.663 0.307 27.585 1.00 2.27 115 PHE A O 1
ATOM 613 N N . GLN A 1 83 ? 6.207 -0.960 28.768 1.00 2.52 116 GLN A N 1
ATOM 614 C CA . GLN A 1 83 ? 7.132 -2.027 29.103 1.00 2.45 116 GLN A CA 1
ATOM 615 C C . GLN A 1 83 ? 6.480 -3.351 28.725 1.00 2.55 116 GLN A C 1
ATOM 616 O O . GLN A 1 83 ? 5.441 -3.709 29.288 1.00 2.59 116 GLN A O 1
ATOM 622 N N . TYR A 1 84 ? 7.073 -4.007 27.720 1.00 2.71 117 TYR A N 1
ATOM 623 C CA . TYR A 1 84 ? 6.640 -5.281 27.173 1.00 3.00 117 TYR A CA 1
ATOM 624 C C . TYR A 1 84 ? 5.477 -5.048 26.220 1.00 3.73 117 TYR A C 1
ATOM 625 O O . TYR A 1 84 ? 4.576 -4.255 26.501 1.00 4.22 117 TYR A O 1
ATOM 634 N N . GLY A 1 85 ? 5.530 -5.766 25.101 1.00 3.80 118 GLY A N 1
ATOM 635 C CA . GLY A 1 85 ? 4.540 -5.676 24.051 1.00 4.24 118 GLY A CA 1
ATOM 636 C C . GLY A 1 85 ? 5.170 -5.834 22.673 1.00 4.28 118 GLY A C 1
ATOM 637 O O . GLY A 1 85 ? 6.390 -5.972 22.555 1.00 4.88 118 GLY A O 1
ATOM 638 N N . ASP A 1 86 ? 4.326 -5.769 21.636 1.00 3.92 119 ASP A N 1
ATOM 639 C CA . ASP A 1 86 ? 4.786 -5.727 20.264 1.00 4.07 119 ASP A CA 1
ATOM 640 C C . ASP A 1 86 ? 4.517 -4.321 19.731 1.00 3.61 119 ASP A C 1
ATOM 641 O O . ASP A 1 86 ? 3.367 -3.885 19.688 1.00 3.49 119 ASP A O 1
ATOM 646 N N . LEU A 1 87 ? 5.578 -3.599 19.371 1.00 3.28 120 LEU A N 1
ATOM 647 C CA . LEU A 1 87 ? 5.446 -2.270 18.776 1.00 3.71 120 LEU A CA 1
ATOM 648 C C . LEU A 1 87 ? 5.770 -2.390 17.283 1.00 4.08 120 LEU A C 1
ATOM 649 O O . LEU A 1 87 ? 6.842 -2.839 16.923 1.00 3.98 120 LEU A O 1
ATOM 654 N N . GLU A 1 88 ? 4.823 -2.037 16.411 1.00 4.86 121 GLU A N 1
ATOM 655 C CA . GLU A 1 88 ? 5.030 -2.190 14.970 1.00 4.27 121 GLU A CA 1
ATOM 656 C C . GLU A 1 88 ? 4.646 -0.896 14.268 1.00 4.06 121 GLU A C 1
ATOM 657 O O . GLU A 1 88 ? 3.701 -0.232 14.679 1.00 4.09 121 GLU A O 1
ATOM 663 N N . ALA A 1 89 ? 5.427 -0.531 13.233 1.00 3.44 122 ALA A N 1
ATOM 664 C CA . ALA A 1 89 ? 5.111 0.595 12.375 1.00 3.13 122 ALA A CA 1
ATOM 665 C C . ALA A 1 89 ? 5.137 0.152 10.908 1.00 3.37 122 ALA A C 1
ATOM 666 O O . ALA A 1 89 ? 5.938 -0.690 10.505 1.00 4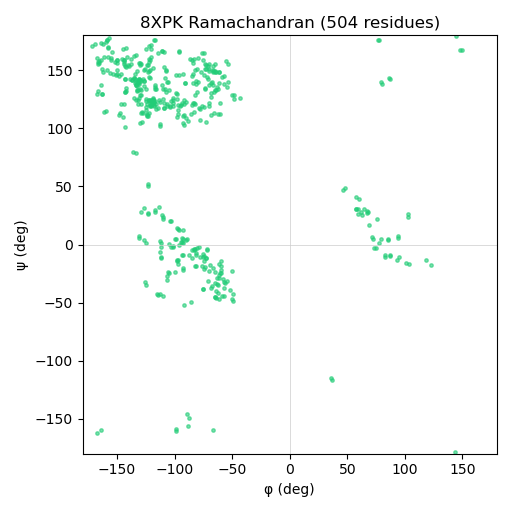.04 122 ALA A O 1
ATOM 668 N N . ARG A 1 90 ? 4.199 0.705 10.139 1.00 3.12 123 ARG A N 1
ATOM 669 C CA . ARG A 1 90 ? 4.106 0.471 8.711 1.00 2.86 123 ARG A CA 1
ATOM 670 C C . ARG A 1 90 ? 4.786 1.644 8.018 1.00 2.59 123 ARG A C 1
ATOM 671 O O . ARG A 1 90 ? 4.292 2.765 8.076 1.00 2.26 123 ARG A O 1
ATOM 679 N N . ILE A 1 91 ? 5.964 1.379 7.417 1.00 2.56 124 ILE A N 1
ATOM 680 C CA . ILE A 1 91 ? 6.799 2.458 6.926 1.00 2.50 124 ILE A CA 1
ATOM 681 C C . ILE A 1 91 ? 7.225 2.194 5.484 1.00 2.62 124 ILE A C 1
ATOM 682 O O . ILE A 1 91 ? 7.616 1.071 5.124 1.00 2.10 124 ILE A O 1
ATOM 687 N N . LYS A 1 92 ? 7.245 3.290 4.714 1.00 2.69 125 LYS A N 1
ATOM 688 C CA . LYS A 1 92 ? 7.889 3.325 3.408 1.00 3.19 125 LYS A CA 1
ATOM 689 C C . LYS A 1 92 ? 9.093 4.258 3.520 1.00 2.89 125 LYS A C 1
ATOM 690 O O . LYS A 1 92 ? 8.966 5.476 3.543 1.00 2.45 125 LYS A O 1
ATOM 696 N N . VAL A 1 93 ? 10.284 3.672 3.633 1.00 2.98 126 VAL A N 1
ATOM 697 C CA . VAL A 1 93 ? 11.501 4.450 3.698 1.00 2.84 126 VAL A CA 1
ATOM 698 C C . VAL A 1 93 ? 11.810 5.095 2.356 1.00 3.05 126 VAL A C 1
ATOM 699 O O . VAL A 1 93 ? 11.437 4.590 1.295 1.00 2.90 126 VAL A O 1
ATOM 703 N N . PRO A 1 94 ? 12.564 6.215 2.370 1.00 3.25 127 PRO A N 1
ATOM 704 C CA . PRO A 1 94 ? 13.079 6.810 1.137 1.00 3.72 127 PRO A CA 1
ATOM 705 C C . PRO A 1 94 ? 14.269 6.007 0.619 1.00 3.89 127 PRO A C 1
ATOM 706 O O . PRO A 1 94 ? 14.844 5.188 1.360 1.00 4.53 127 PRO A O 1
ATOM 710 N N . ASP A 1 95 ? 14.622 6.249 -0.645 1.00 3.20 128 ASP A N 1
ATOM 711 C CA . ASP A 1 95 ? 15.879 5.769 -1.206 1.00 3.37 128 ASP A CA 1
ATOM 712 C C . ASP A 1 95 ? 17.008 6.427 -0.410 1.00 3.35 128 ASP A C 1
ATOM 713 O O . ASP A 1 95 ? 17.192 7.632 -0.527 1.00 3.55 128 ASP A O 1
ATOM 718 N N . THR A 1 96 ? 17.748 5.628 0.359 1.00 3.51 129 THR A N 1
ATOM 719 C CA . THR A 1 96 ? 18.865 6.100 1.177 1.00 3.57 129 THR A CA 1
ATOM 720 C C . THR A 1 96 ? 20.099 6.410 0.331 1.00 5.38 129 THR A C 1
ATOM 721 O O . THR A 1 96 ? 21.040 6.992 0.867 1.00 3.73 129 THR A O 1
ATOM 725 N N . SER A 1 97 ? 20.038 6.043 -0.971 1.00 6.94 130 SER A N 1
ATOM 726 C CA . SER A 1 97 ? 21.004 6.342 -2.022 1.00 12.32 130 SER A CA 1
ATOM 727 C C . SER A 1 97 ? 22.350 6.274 -1.377 1.00 15.89 130 SER A C 1
ATOM 728 O O . SER A 1 97 ? 22.712 5.195 -0.894 1.00 37.50 130 SER A O 1
ATOM 731 N N . ASP A 1 98 ? 23.073 7.396 -1.339 1.00 9.65 131 ASP A N 1
ATOM 732 C CA . ASP A 1 98 ? 24.093 7.432 -0.312 1.00 7.57 131 ASP A CA 1
ATOM 733 C C . ASP A 1 98 ? 23.858 8.626 0.609 1.00 5.44 131 ASP A C 1
ATOM 734 O O . ASP A 1 98 ? 23.920 9.790 0.199 1.00 4.99 131 ASP A O 1
ATOM 739 N N . GLY A 1 99 ? 23.635 8.307 1.876 1.00 4.38 132 GLY A N 1
ATOM 740 C CA . GLY A 1 99 ? 23.776 9.309 2.918 1.00 4.35 132 GLY A CA 1
ATOM 741 C C . GLY A 1 99 ? 22.530 9.508 3.755 1.00 3.64 132 GLY A C 1
ATOM 742 O O . GLY A 1 99 ? 22.640 10.091 4.812 1.00 3.23 132 GLY A O 1
ATOM 743 N N . ILE A 1 100 ? 21.364 9.067 3.273 1.00 3.98 133 ILE A N 1
ATOM 744 C CA . ILE A 1 100 ? 20.146 9.167 4.078 1.00 3.68 133 ILE A CA 1
ATOM 745 C C . ILE A 1 100 ? 20.117 8.024 5.091 1.00 3.16 133 ILE A C 1
ATOM 746 O O . ILE A 1 100 ? 20.471 6.891 4.786 1.00 2.63 133 ILE A O 1
ATOM 751 N N . TRP A 1 101 ? 19.683 8.335 6.313 1.00 3.36 134 TRP A N 1
ATOM 752 C CA . TRP A 1 101 ? 19.737 7.402 7.430 1.00 3.39 134 TRP A CA 1
ATOM 753 C C . TRP A 1 101 ? 18.434 7.446 8.220 1.00 3.19 134 TRP A C 1
ATOM 754 O O . TRP A 1 101 ? 18.342 8.099 9.277 1.00 3.24 134 TRP A O 1
ATOM 765 N N . PRO A 1 102 ? 17.365 6.766 7.740 1.00 3.38 135 PRO A N 1
ATOM 766 C CA . PRO A 1 102 ? 16.117 6.666 8.489 1.00 3.37 135 PRO A CA 1
ATOM 767 C C . PRO A 1 102 ? 16.274 5.736 9.683 1.00 3.52 135 PRO A C 1
ATOM 768 O O . PRO A 1 102 ? 17.015 4.739 9.604 1.00 4.47 135 PRO A O 1
ATOM 772 N N . ALA A 1 103 ? 15.485 6.000 10.739 1.00 3.53 136 ALA A N 1
ATOM 773 C CA . ALA A 1 103 ? 15.453 5.094 11.863 1.00 3.57 136 ALA A CA 1
ATOM 774 C C . ALA A 1 103 ? 14.103 5.097 12.567 1.00 3.57 136 ALA A C 1
ATOM 775 O O . ALA A 1 103 ? 13.455 6.132 12.702 1.00 3.28 136 ALA A O 1
ATOM 777 N N . PHE A 1 104 ? 13.796 3.923 13.137 1.00 3.93 137 PHE A N 1
ATOM 778 C CA . PHE A 1 104 ? 12.724 3.708 14.088 1.00 3.66 137 PHE A CA 1
ATOM 779 C C . PHE A 1 104 ? 13.289 2.926 15.264 1.00 4.08 137 PHE A C 1
ATOM 780 O O . PHE A 1 104 ? 13.821 1.818 15.091 1.00 3.88 137 PHE A O 1
ATOM 788 N N . TRP A 1 105 ? 13.200 3.526 16.470 1.00 4.41 138 TRP A N 1
ATOM 789 C CA . TRP A 1 105 ? 13.998 3.081 17.596 1.00 4.03 138 TRP A CA 1
ATOM 790 C C . TRP A 1 105 ? 13.346 3.542 18.898 1.00 3.71 138 TRP A C 1
ATOM 791 O O . TRP A 1 105 ? 12.289 4.162 18.876 1.00 2.89 138 TRP A O 1
ATOM 802 N N . MET A 1 106 ? 13.931 3.137 20.022 1.00 4.27 139 MET A N 1
ATOM 803 C CA . MET A 1 106 ? 13.327 3.289 21.340 1.00 4.49 139 MET A CA 1
ATOM 804 C C . MET A 1 106 ? 14.424 3.607 22.353 1.00 4.12 139 MET A C 1
ATOM 805 O O . MET A 1 106 ? 15.550 3.125 22.205 1.00 3.60 139 MET A O 1
ATOM 810 N N . LEU A 1 107 ? 14.085 4.482 23.317 1.00 3.87 140 LEU A N 1
ATOM 811 C CA . LEU A 1 107 ? 14.959 4.809 24.440 1.00 4.03 140 LEU A CA 1
ATOM 812 C C . LEU A 1 107 ? 14.233 4.497 25.739 1.00 3.26 140 LEU A C 1
ATOM 813 O O . LEU A 1 107 ? 13.024 4.657 25.827 1.00 2.76 140 LEU A O 1
ATOM 818 N N . GLY A 1 108 ? 14.996 4.130 26.761 1.00 3.32 141 GLY A N 1
ATOM 819 C CA . GLY A 1 108 ? 14.412 3.992 28.086 1.00 3.30 141 GLY A CA 1
ATOM 820 C C . GLY A 1 108 ? 13.756 5.291 28.520 1.00 3.55 141 GLY A C 1
ATOM 821 O O . GLY A 1 108 ? 14.263 6.380 28.256 1.00 3.06 141 GLY A O 1
ATOM 822 N N . ASN A 1 109 ? 12.650 5.160 29.244 1.00 4.06 142 ASN A N 1
ATOM 823 C CA . ASN A 1 109 ? 11.818 6.284 29.625 1.00 4.72 142 ASN A CA 1
ATOM 824 C C . ASN A 1 109 ? 12.478 7.143 30.692 1.00 5.13 142 ASN A C 1
ATOM 825 O O . ASN A 1 109 ? 11.921 8.180 31.063 1.00 6.21 142 ASN A O 1
ATOM 830 N N . ASN A 1 110 ? 13.658 6.740 31.184 1.00 4.52 143 ASN A N 1
ATOM 831 C CA . ASN A 1 110 ? 14.387 7.557 32.137 1.00 3.99 143 ASN A CA 1
ATOM 832 C C . ASN A 1 110 ? 15.404 8.441 31.414 1.00 4.02 143 ASN A C 1
ATOM 833 O O . ASN A 1 110 ? 16.138 9.196 32.055 1.00 4.46 143 ASN A O 1
ATOM 838 N N . PHE A 1 111 ? 15.443 8.372 30.081 1.00 3.62 144 PHE A N 1
ATOM 839 C CA . PHE A 1 111 ? 16.263 9.276 29.301 1.00 3.77 144 PHE A CA 1
ATOM 840 C C . PHE A 1 111 ? 15.485 10.567 29.089 1.00 3.38 144 PHE A C 1
ATOM 841 O O . PHE A 1 111 ? 14.286 10.503 28.795 1.00 3.79 144 PHE A O 1
ATOM 849 N N . PRO A 1 112 ? 16.111 11.771 29.173 1.00 3.34 145 PRO A N 1
ATOM 850 C CA . PRO A 1 112 ? 17.564 11.946 29.369 1.00 3.08 145 PRO A CA 1
ATOM 851 C C . PRO A 1 112 ? 18.169 12.108 30.764 1.00 2.90 145 PRO A C 1
ATOM 852 O O . PRO A 1 112 ? 19.367 12.372 30.885 1.00 2.95 145 PRO A O 1
ATOM 856 N N . GLY A 1 113 ? 17.362 11.988 31.813 1.00 2.73 146 GLY A N 1
ATOM 857 C CA . GLY A 1 113 ? 17.871 12.113 33.178 1.00 2.92 146 GLY A CA 1
ATOM 858 C C . GLY A 1 113 ? 18.947 11.074 33.461 1.00 2.86 146 GLY A C 1
ATOM 859 O O . GLY A 1 113 ? 19.987 11.370 34.041 1.00 2.83 146 GLY A O 1
ATOM 860 N N . THR A 1 114 ? 18.667 9.845 33.029 1.00 3.22 147 THR A N 1
ATOM 861 C CA . THR A 1 114 ? 19.659 8.782 32.966 1.00 3.39 147 THR A CA 1
ATOM 862 C C . THR A 1 114 ? 20.316 8.842 31.598 1.00 3.38 147 THR A C 1
ATOM 863 O O . THR A 1 114 ? 19.619 8.738 30.585 1.00 3.44 147 THR A O 1
ATOM 867 N N . VAL A 1 115 ? 21.649 8.985 31.566 1.00 3.43 148 VAL A N 1
ATOM 868 C CA . VAL A 1 115 ? 22.337 9.249 30.311 1.00 3.95 148 VAL A CA 1
ATOM 869 C C . VAL A 1 115 ? 22.371 7.989 29.434 1.00 4.25 148 VAL A C 1
ATOM 870 O O . VAL A 1 115 ? 22.288 6.850 29.911 1.00 3.55 148 VAL A O 1
ATOM 874 N N . TRP A 1 116 ? 22.494 8.212 28.127 1.00 3.93 149 TRP A N 1
ATOM 875 C CA . TRP A 1 116 ? 22.724 7.145 27.175 1.00 4.19 149 TRP A CA 1
ATOM 876 C C . TRP A 1 116 ? 24.127 6.589 27.407 1.00 4.41 149 TRP A C 1
ATOM 877 O O . TRP A 1 116 ? 25.035 7.372 27.690 1.00 5.19 149 TRP A O 1
ATOM 888 N N . PRO A 1 117 ? 24.378 5.251 27.361 1.00 4.30 150 PRO A N 1
ATOM 889 C CA . PRO A 1 117 ? 23.361 4.229 27.102 1.00 4.22 150 PRO A CA 1
ATOM 890 C C . PRO A 1 117 ? 22.754 3.523 28.318 1.00 4.11 150 PRO A C 1
ATOM 891 O O . PRO A 1 117 ? 22.152 2.467 28.179 1.00 2.97 150 PRO A O 1
ATOM 895 N N . LYS A 1 118 ? 22.989 4.078 29.506 1.00 4.04 151 LYS A N 1
ATOM 896 C CA . LYS A 1 118 ? 22.520 3.488 30.743 1.00 4.86 151 LYS A CA 1
ATOM 897 C C . LYS A 1 118 ? 20.997 3.392 30.747 1.00 4.45 151 LYS A C 1
ATOM 898 O O . LYS A 1 118 ? 20.448 2.514 31.412 1.00 3.51 151 LYS A O 1
ATOM 904 N N . CYS A 1 119 ? 20.334 4.259 29.961 1.00 3.79 152 CYS A N 1
ATOM 905 C CA . CYS A 1 119 ? 18.880 4.259 29.871 1.00 4.07 152 CYS A CA 1
ATOM 906 C C . CYS A 1 119 ? 18.386 3.061 29.066 1.00 3.72 152 CYS A C 1
ATOM 907 O O . CYS A 1 119 ? 17.220 2.702 29.134 1.00 3.29 152 CYS A O 1
ATOM 910 N N . GLY A 1 120 ? 19.261 2.451 28.266 1.00 3.21 153 GLY A N 1
ATOM 911 C CA . GLY A 1 120 ? 18.846 1.387 27.367 1.00 3.17 153 GLY A CA 1
ATOM 912 C C . GLY A 1 120 ? 18.339 1.963 26.046 1.00 2.78 153 GLY A C 1
ATOM 913 O O . GLY A 1 120 ? 17.748 3.040 26.016 1.00 2.82 153 GLY A O 1
ATOM 914 N N . ALA A 1 121 ? 18.640 1.260 24.954 1.00 2.95 154 ALA A N 1
ATOM 915 C CA . ALA A 1 121 ? 18.156 1.627 23.630 1.00 3.17 154 ALA A CA 1
ATOM 916 C C . ALA A 1 121 ? 17.945 0.385 22.773 1.00 3.18 154 ALA A C 1
ATOM 917 O O . ALA A 1 121 ? 18.645 -0.606 22.932 1.00 3.20 154 ALA A O 1
ATOM 919 N N . ALA A 1 122 ? 16.907 0.437 21.926 1.00 3.30 155 ALA A N 1
ATOM 920 C CA . ALA A 1 122 ? 16.613 -0.628 20.994 1.00 3.61 155 ALA A CA 1
ATOM 921 C C . ALA A 1 122 ? 16.333 -0.022 19.626 1.00 4.01 155 ALA A C 1
ATOM 922 O O . ALA A 1 122 ? 15.482 0.861 19.498 1.00 4.40 155 ALA A O 1
ATOM 924 N N . ASP A 1 123 ? 17.088 -0.493 18.629 1.00 4.60 156 ASP A N 1
ATOM 925 C CA . ASP A 1 123 ? 16.926 -0.090 17.234 1.00 5.02 156 ASP A CA 1
ATOM 926 C C . ASP A 1 123 ? 16.067 -1.138 16.548 1.00 3.73 156 ASP A C 1
ATOM 927 O O . ASP A 1 123 ? 16.456 -2.305 16.436 1.00 3.02 156 ASP A O 1
ATOM 932 N N . ILE A 1 124 ? 14.881 -0.722 16.104 1.00 3.69 157 ILE A N 1
ATOM 933 C CA . ILE A 1 124 ? 13.969 -1.629 15.431 1.00 3.67 157 ILE A CA 1
ATOM 934 C C . ILE A 1 124 ? 14.319 -1.665 13.944 1.00 3.67 157 ILE A C 1
ATOM 935 O O . ILE A 1 124 ? 14.399 -2.732 13.344 1.00 4.01 157 ILE A O 1
ATOM 940 N N . LEU A 1 125 ? 14.455 -0.487 13.350 1.00 3.55 158 LEU A N 1
ATOM 941 C CA . LEU A 1 125 ? 14.854 -0.364 11.958 1.00 4.23 158 LEU A CA 1
ATOM 942 C C . LEU A 1 125 ? 15.913 0.722 11.836 1.00 4.47 158 LEU A C 1
ATOM 943 O O . LEU A 1 125 ? 15.702 1.840 12.296 1.00 4.28 158 LEU A O 1
ATOM 948 N N . GLU A 1 126 ? 17.046 0.349 11.232 1.00 5.54 159 GLU A N 1
ATOM 949 C CA . GLU A 1 126 ? 18.060 1.280 10.761 1.00 6.01 159 GLU A CA 1
ATOM 950 C C . GLU A 1 126 ? 18.427 0.862 9.338 1.00 5.03 159 GLU A C 1
ATOM 951 O O . GLU A 1 126 ? 18.656 -0.306 9.066 1.00 4.79 159 GLU A O 1
ATOM 957 N N . ILE A 1 127 ? 18.471 1.823 8.415 1.00 4.42 160 ILE A N 1
ATOM 958 C CA . ILE A 1 127 ? 18.822 1.521 7.036 1.00 4.35 160 ILE A CA 1
ATOM 959 C C . ILE A 1 127 ? 19.650 2.701 6.528 1.00 4.53 160 ILE A C 1
ATOM 960 O O . ILE A 1 127 ? 19.610 3.792 7.121 1.00 3.62 160 ILE A O 1
ATOM 965 N N . GLY A 1 128 ? 20.505 2.421 5.537 1.00 4.59 161 GLY A N 1
ATOM 966 C CA . GLY A 1 128 ? 21.391 3.421 4.953 1.00 5.36 161 GLY A CA 1
ATOM 967 C C . GLY A 1 128 ? 22.853 3.349 5.417 1.00 5.33 161 GLY A C 1
ATOM 968 O O . GLY A 1 128 ? 23.578 4.351 5.323 1.00 4.58 161 GLY A O 1
ATOM 969 N N . GLY A 1 129 ? 23.304 2.165 5.881 1.00 4.67 162 GLY A N 1
ATOM 970 C CA . GLY A 1 129 ? 24.621 2.030 6.484 1.00 4.21 162 GLY A CA 1
ATOM 971 C C . GLY A 1 129 ? 25.741 1.940 5.438 1.00 4.65 162 GLY A C 1
ATOM 972 O O . GLY A 1 129 ? 25.513 1.599 4.275 1.00 3.83 162 GLY A O 1
ATOM 973 N N . LYS A 1 130 ? 26.964 2.226 5.894 1.00 4.60 163 LYS A N 1
ATOM 974 C CA . LYS A 1 130 ? 28.134 2.228 5.024 1.00 5.42 163 LYS A CA 1
ATOM 975 C C . LYS A 1 130 ? 28.411 0.846 4.427 1.00 5.85 163 LYS A C 1
ATOM 976 O O . LYS A 1 130 ? 28.913 0.784 3.306 1.00 5.96 163 LYS A O 1
ATOM 982 N N . ASP A 1 131 ? 28.152 -0.244 5.169 1.00 6.48 164 ASP A N 1
ATOM 983 C CA . ASP A 1 131 ? 28.385 -1.579 4.637 1.00 8.71 164 ASP A CA 1
ATOM 984 C C . ASP A 1 131 ? 27.436 -1.830 3.467 1.00 9.25 164 ASP A C 1
ATOM 985 O O . ASP A 1 131 ? 27.841 -2.336 2.421 1.00 10.43 164 ASP A O 1
ATOM 990 N N . GLY A 1 132 ? 26.168 -1.466 3.642 1.00 9.00 165 GLY A N 1
ATOM 991 C CA . GLY A 1 132 ? 25.214 -1.479 2.544 1.00 8.03 165 GLY A CA 1
ATOM 992 C C . GLY A 1 132 ? 25.753 -0.745 1.319 1.00 8.04 165 GLY A C 1
ATOM 993 O O . GLY A 1 132 ? 25.659 -1.265 0.200 1.00 11.06 165 GLY A O 1
ATOM 994 N N . ILE A 1 133 ? 26.311 0.455 1.532 1.00 6.06 166 ILE A N 1
ATOM 995 C CA . ILE A 1 133 ? 26.807 1.274 0.449 1.00 6.32 166 ILE A CA 1
ATOM 996 C C . ILE A 1 133 ? 27.945 0.542 -0.252 1.00 6.19 166 ILE A C 1
ATOM 997 O O . ILE A 1 133 ? 27.991 0.517 -1.455 1.00 5.80 166 ILE A O 1
ATOM 1002 N N . ALA A 1 134 ? 28.829 -0.103 0.504 1.00 8.06 167 ALA A N 1
ATOM 1003 C CA . ALA A 1 134 ? 29.988 -0.749 -0.088 1.00 8.11 167 ALA A CA 1
ATOM 1004 C C . ALA A 1 134 ? 29.565 -1.987 -0.872 1.00 9.02 167 ALA A C 1
ATOM 1005 O O . ALA A 1 134 ? 30.197 -2.312 -1.862 1.00 6.98 167 ALA A O 1
ATOM 1007 N N . LYS A 1 135 ? 28.491 -2.666 -0.444 1.00 8.97 168 LYS A N 1
ATOM 1008 C CA . LYS A 1 135 ? 28.137 -3.949 -1.030 1.00 11.04 168 LYS A CA 1
ATOM 1009 C C . LYS A 1 135 ? 27.043 -3.800 -2.083 1.00 8.96 168 LYS A C 1
ATOM 1010 O O . LYS A 1 135 ? 26.554 -4.799 -2.582 1.00 8.09 168 LYS A O 1
ATOM 1016 N N . GLY A 1 136 ? 26.632 -2.566 -2.394 1.00 7.70 169 GLY A N 1
ATOM 1017 C CA . GLY A 1 136 ? 25.572 -2.329 -3.357 1.00 7.27 169 GLY A CA 1
ATOM 1018 C C . GLY A 1 136 ? 24.220 -2.831 -2.850 1.00 7.22 169 GLY A C 1
ATOM 1019 O O . GLY A 1 136 ? 23.371 -3.207 -3.655 1.00 6.27 169 GLY A O 1
ATOM 1020 N N . LEU A 1 137 ? 24.038 -2.870 -1.523 1.00 5.95 170 LEU A N 1
ATOM 1021 C CA . LEU A 1 137 ? 22.776 -3.314 -0.945 1.00 7.10 170 LEU A CA 1
ATOM 1022 C C . LEU A 1 137 ? 22.074 -2.161 -0.237 1.00 6.00 170 LEU A C 1
ATOM 1023 O O . LEU A 1 137 ? 21.354 -2.394 0.730 1.00 6.31 170 LEU A O 1
ATOM 1028 N N . GLN A 1 138 ? 22.237 -0.922 -0.723 1.00 5.26 171 GLN A N 1
ATOM 1029 C CA . GLN A 1 138 ? 21.514 0.207 -0.160 1.00 6.19 171 GLN A CA 1
ATOM 1030 C C . GLN A 1 138 ? 20.022 -0.137 -0.194 1.00 6.07 171 GLN A C 1
ATOM 1031 O O . GLN A 1 138 ? 19.541 -0.689 -1.170 1.00 4.65 171 GLN A O 1
ATOM 1037 N N . ASN A 1 139 ? 19.279 0.127 0.890 1.00 6.13 172 ASN A N 1
ATOM 1038 C CA . ASN A 1 139 ? 17.844 -0.135 0.870 1.00 6.80 172 ASN A CA 1
ATOM 1039 C C . ASN A 1 139 ? 17.469 -1.614 0.977 1.00 7.07 172 ASN A C 1
ATOM 1040 O O . ASN A 1 139 ? 16.261 -1.922 1.014 1.00 6.95 172 ASN A O 1
ATOM 1045 N N . ARG A 1 140 ? 18.460 -2.522 1.014 1.00 5.96 173 ARG A N 1
ATOM 1046 C CA . ARG A 1 140 ? 18.189 -3.915 1.340 1.00 6.62 173 ARG A CA 1
ATOM 1047 C C . ARG A 1 140 ? 18.764 -4.275 2.713 1.00 5.82 173 ARG A C 1
ATOM 1048 O O . ARG A 1 140 ? 18.120 -4.972 3.487 1.00 4.97 173 ARG A O 1
ATOM 1056 N N . GLN A 1 141 ? 20.000 -3.841 2.979 1.00 5.09 174 GLN A N 1
ATOM 1057 C CA . GLN A 1 141 ? 20.675 -4.128 4.231 1.00 4.39 174 GLN A CA 1
ATOM 1058 C C . GLN A 1 141 ? 20.144 -3.218 5.336 1.00 4.15 174 GLN A C 1
ATOM 1059 O O . GLN A 1 141 ? 20.294 -1.992 5.305 1.00 3.43 174 GLN A O 1
ATOM 1065 N N . ILE A 1 142 ? 19.526 -3.855 6.338 1.00 3.93 175 ILE A N 1
ATOM 1066 C CA . ILE A 1 142 ? 19.057 -3.161 7.531 1.00 3.95 175 ILE A CA 1
ATOM 1067 C C . ILE A 1 142 ? 19.751 -3.776 8.745 1.00 3.71 175 ILE A C 1
ATOM 1068 O O . ILE A 1 142 ? 20.414 -4.831 8.646 1.00 2.91 175 ILE A O 1
ATOM 1073 N N . ASN A 1 143 ? 19.551 -3.128 9.896 1.00 3.49 176 ASN A N 1
ATOM 1074 C CA . ASN A 1 143 ? 19.940 -3.759 11.136 1.00 4.10 176 ASN A CA 1
ATOM 1075 C C . ASN A 1 143 ? 18.936 -3.410 12.229 1.00 3.67 176 ASN A C 1
ATOM 1076 O O . ASN A 1 143 ? 18.286 -2.368 12.166 1.00 3.41 176 ASN A O 1
ATOM 1081 N N . CYS A 1 144 ? 18.885 -4.305 13.230 1.00 3.00 177 CYS A N 1
ATOM 1082 C CA . CYS A 1 144 ? 18.362 -4.025 14.557 1.00 2.98 177 CYS A CA 1
ATOM 1083 C C . CYS A 1 144 ? 19.534 -4.041 15.538 1.00 3.19 177 CYS A C 1
ATOM 1084 O O . CYS A 1 144 ? 20.646 -4.421 15.154 1.00 2.65 177 CYS A O 1
ATOM 1087 N N . ALA A 1 145 ? 19.303 -3.529 16.760 1.00 3.51 178 ALA A N 1
ATOM 1088 C CA . ALA A 1 145 ? 20.376 -3.414 17.726 1.00 3.67 178 ALA A CA 1
ATOM 1089 C C . ALA A 1 145 ? 19.868 -3.153 19.137 1.00 3.59 178 ALA A C 1
ATOM 1090 O O . ALA A 1 145 ? 18.810 -2.594 19.314 1.00 3.41 178 ALA A O 1
ATOM 1092 N N . LEU A 1 146 ? 20.708 -3.523 20.121 1.00 4.17 179 LEU A N 1
ATOM 1093 C CA . LEU A 1 146 ? 20.597 -3.083 21.503 1.00 4.12 179 LEU A CA 1
ATOM 1094 C C . LEU A 1 146 ? 21.840 -2.283 21.885 1.00 4.18 179 LEU A C 1
ATOM 1095 O O . LEU A 1 146 ? 22.962 -2.704 21.587 1.00 3.82 179 LEU A O 1
ATOM 1100 N N . HIS A 1 147 ? 21.623 -1.124 22.538 1.00 3.75 180 HIS A N 1
ATOM 1101 C CA . HIS A 1 147 ? 22.691 -0.314 23.118 1.00 3.80 180 HIS A CA 1
ATOM 1102 C C . HIS A 1 147 ? 22.400 -0.091 24.596 1.00 3.50 180 HIS A C 1
ATOM 1103 O O . HIS A 1 147 ? 21.340 0.413 24.943 1.00 4.13 180 HIS A O 1
ATOM 1110 N N . PHE A 1 148 ? 23.341 -0.435 25.467 1.00 3.06 181 PHE A N 1
ATOM 1111 C CA . PHE A 1 148 ? 23.072 -0.415 26.895 1.00 2.83 181 PHE A CA 1
ATOM 1112 C C . PHE A 1 148 ? 24.390 -0.343 27.641 1.00 2.37 181 PHE A C 1
ATOM 1113 O O . PHE A 1 148 ? 25.443 -0.410 27.032 1.00 2.14 181 PHE A O 1
ATOM 1121 N N . ALA A 1 149 ? 24.296 -0.203 28.966 1.00 2.48 182 ALA A N 1
ATOM 1122 C CA . ALA A 1 149 ? 25.452 -0.309 29.860 1.00 2.46 182 ALA A CA 1
ATOM 1123 C C . ALA A 1 149 ? 25.650 -1.772 30.273 1.00 2.45 182 ALA A C 1
ATOM 1124 O O . ALA A 1 149 ? 24.894 -2.336 31.067 1.00 2.07 182 ALA A O 1
ATOM 1126 N N . GLY A 1 150 ? 26.681 -2.388 29.706 1.00 2.92 183 GLY A N 1
ATOM 1127 C CA . GLY A 1 150 ? 26.877 -3.823 29.829 1.00 3.27 183 GLY A CA 1
ATOM 1128 C C . GLY A 1 150 ? 27.711 -4.194 31.054 1.00 3.45 183 GLY A C 1
ATOM 1129 O O . GLY A 1 150 ? 27.629 -3.566 32.115 1.00 2.70 183 GLY A O 1
ATOM 1130 N N . VAL A 1 151 ? 28.508 -5.263 30.898 1.00 3.78 184 VAL A N 1
ATOM 1131 C CA . VAL A 1 151 ? 29.479 -5.610 31.914 1.00 3.72 184 VAL A CA 1
ATOM 1132 C C . VAL A 1 151 ? 30.308 -4.346 32.151 1.00 3.51 184 VAL A C 1
ATOM 1133 O O . VAL A 1 151 ? 30.585 -3.564 31.207 1.00 3.48 184 VAL A O 1
ATOM 1137 N N . GLY A 1 152 ? 30.604 -4.118 33.437 1.00 3.03 185 GLY A N 1
ATOM 1138 C CA . GLY A 1 152 ? 31.421 -2.992 33.861 1.00 2.92 185 GLY A CA 1
ATOM 1139 C C . GLY A 1 152 ? 30.686 -1.660 33.743 1.00 2.99 185 GLY A C 1
ATOM 1140 O O . GLY A 1 152 ? 31.285 -0.601 33.973 1.00 2.40 185 GLY A O 1
ATOM 1141 N N . GLU A 1 153 ? 29.395 -1.737 33.381 1.00 3.29 186 GLU A N 1
ATOM 1142 C CA . GLU A 1 153 ? 28.590 -0.555 33.130 1.00 3.87 186 GLU A CA 1
ATOM 1143 C C . GLU A 1 153 ? 29.063 0.162 31.865 1.00 5.71 186 GLU A C 1
ATOM 1144 O O . GLU A 1 153 ? 28.721 1.334 31.666 1.00 5.48 186 GLU A O 1
ATOM 1150 N N . GLN A 1 154 ? 29.846 -0.531 31.012 1.00 4.93 187 GLN A N 1
ATOM 1151 C CA . GLN A 1 154 ? 30.429 0.152 29.871 1.00 5.34 187 GLN A CA 1
ATOM 1152 C C . GLN A 1 154 ? 29.514 -0.009 28.666 1.00 5.13 187 GLN A C 1
ATOM 1153 O O . GLN A 1 154 ? 28.897 -1.059 28.512 1.00 3.91 187 GLN A O 1
ATOM 1159 N N . LYS A 1 155 ? 29.471 1.021 27.811 1.00 6.16 188 LYS A N 1
ATOM 1160 C CA . LYS A 1 155 ? 28.696 0.994 26.577 1.00 7.81 188 LYS A CA 1
ATOM 1161 C C . LYS A 1 155 ? 28.885 -0.358 25.878 1.00 7.20 188 LYS A C 1
ATOM 1162 O O . LYS A 1 155 ? 30.002 -0.786 25.605 1.00 5.09 188 LYS A O 1
ATOM 1168 N N . THR A 1 156 ? 27.764 -1.019 25.585 1.00 7.34 189 THR A N 1
ATOM 1169 C CA . THR A 1 156 ? 27.768 -2.296 24.882 1.00 9.23 189 THR A CA 1
ATOM 1170 C C . THR A 1 156 ? 26.765 -2.194 23.744 1.00 9.31 189 THR A C 1
ATOM 1171 O O . THR A 1 156 ? 25.668 -1.682 23.986 1.00 8.92 189 THR A O 1
ATOM 1175 N N . SER A 1 157 ? 27.123 -2.720 22.556 1.00 7.43 190 SER A N 1
ATOM 1176 C CA . SER A 1 157 ? 26.186 -2.787 21.444 1.00 9.23 190 SER A CA 1
ATOM 1177 C C . SER A 1 157 ? 26.048 -4.220 20.923 1.00 9.40 190 SER A C 1
ATOM 1178 O O . SER A 1 157 ? 27.041 -4.925 20.741 1.00 10.18 190 SER A O 1
ATOM 1181 N N . LEU A 1 158 ? 24.802 -4.653 20.707 1.00 7.74 191 LEU A N 1
ATOM 1182 C CA . LEU A 1 158 ? 24.522 -5.916 20.037 1.00 7.76 191 LEU A CA 1
ATOM 1183 C C . LEU A 1 158 ? 23.780 -5.599 18.753 1.00 7.99 191 LEU A C 1
ATOM 1184 O O . LEU A 1 158 ? 22.752 -4.932 18.827 1.00 8.16 191 LEU A O 1
ATOM 1189 N N . VAL A 1 159 ? 24.321 -6.058 17.614 1.00 7.26 192 VAL A N 1
ATOM 1190 C CA . VAL A 1 159 ? 23.832 -5.684 16.305 1.00 7.96 192 VAL A CA 1
ATOM 1191 C C . VAL A 1 159 ? 23.595 -6.950 15.469 1.00 7.34 192 VAL A C 1
ATOM 1192 O O . VAL A 1 159 ? 24.421 -7.861 15.462 1.00 5.86 192 VAL A O 1
ATOM 1196 N N . GLU A 1 160 ? 22.423 -7.013 14.820 1.00 7.07 193 GLU A N 1
ATOM 1197 C CA . GLU A 1 160 ? 22.082 -8.065 13.874 1.00 8.42 193 GLU A CA 1
ATOM 1198 C C . GLU A 1 160 ? 21.739 -7.408 12.533 1.00 7.27 193 GLU A C 1
ATOM 1199 O O . GLU A 1 160 ? 20.900 -6.527 12.478 1.00 5.76 193 GLU A O 1
ATOM 1205 N N . TRP A 1 161 ? 22.448 -7.829 11.476 1.00 7.72 194 TRP A N 1
ATOM 1206 C CA . TRP A 1 161 ? 22.279 -7.337 10.122 1.00 7.33 194 TRP A CA 1
ATOM 1207 C C . TRP A 1 161 ? 21.404 -8.309 9.337 1.00 7.99 194 TRP A C 1
ATOM 1208 O O . TRP A 1 161 ? 21.487 -9.529 9.549 1.00 7.85 194 TRP A O 1
ATOM 1219 N N . PHE A 1 162 ? 20.595 -7.759 8.416 1.00 6.51 195 PHE A N 1
ATOM 1220 C CA . PHE A 1 162 ? 19.754 -8.556 7.543 1.00 7.20 195 PHE A CA 1
ATOM 1221 C C . PHE A 1 162 ? 19.695 -7.920 6.157 1.00 7.23 195 PHE A C 1
ATOM 1222 O O . PHE A 1 162 ? 19.475 -6.719 6.036 1.00 6.23 195 PHE A O 1
ATOM 1230 N N . ASP A 1 163 ? 19.915 -8.742 5.123 1.00 7.82 196 ASP A N 1
ATOM 1231 C CA . ASP A 1 163 ? 19.747 -8.327 3.742 1.00 7.44 196 ASP A CA 1
ATOM 1232 C C . ASP A 1 163 ? 18.332 -8.684 3.318 1.00 7.30 196 ASP A C 1
ATOM 1233 O O . ASP A 1 163 ? 18.033 -9.838 3.049 1.00 7.10 196 ASP A O 1
ATOM 1238 N N . ALA A 1 164 ? 17.466 -7.682 3.234 1.00 7.70 197 ALA A N 1
ATOM 1239 C CA . ALA A 1 164 ? 16.095 -7.925 2.832 1.00 9.17 197 ALA A CA 1
ATOM 1240 C C . ALA A 1 164 ? 16.075 -8.419 1.392 1.00 9.19 197 ALA A C 1
ATOM 1241 O O . ALA A 1 164 ? 16.950 -8.057 0.609 1.00 8.28 197 ALA A O 1
ATOM 1243 N N . PRO A 1 165 ? 15.085 -9.266 1.022 1.00 11.48 198 PRO A N 1
ATOM 1244 C CA . PRO A 1 165 ? 14.987 -9.804 -0.330 1.00 11.24 198 PRO A CA 1
ATOM 1245 C C . PRO A 1 165 ? 14.610 -8.769 -1.391 1.00 11.86 198 PRO A C 1
ATOM 1246 O O . PRO A 1 165 ? 14.917 -8.981 -2.565 1.00 11.78 198 PRO A O 1
ATOM 1250 N N . VAL A 1 166 ? 14.064 -7.612 -0.978 1.00 8.42 199 VAL A N 1
ATOM 1251 C CA . VAL A 1 166 ? 13.589 -6.629 -1.930 1.00 7.82 199 VAL A CA 1
ATOM 1252 C C . VAL A 1 166 ? 13.990 -5.236 -1.462 1.00 7.75 199 VAL A C 1
ATOM 1253 O O . VAL A 1 166 ? 14.279 -5.011 -0.287 1.00 7.25 199 VAL A O 1
ATOM 1257 N N . ASP A 1 167 ? 14.003 -4.305 -2.414 1.00 6.40 200 ASP A N 1
ATOM 1258 C CA . ASP A 1 167 ? 14.270 -2.907 -2.135 1.00 6.97 200 ASP A CA 1
ATOM 1259 C C . ASP A 1 167 ? 13.151 -2.330 -1.275 1.00 5.61 200 ASP A C 1
ATOM 1260 O O . ASP A 1 167 ? 12.009 -2.211 -1.710 1.00 5.40 200 ASP A O 1
ATOM 1265 N N . LEU A 1 168 ? 13.482 -1.982 -0.031 1.00 4.81 201 LEU A N 1
ATOM 1266 C CA . LEU A 1 168 ? 12.466 -1.632 0.945 1.00 4.75 201 LEU A CA 1
ATOM 1267 C C . LEU A 1 168 ? 11.880 -0.233 0.711 1.00 4.19 201 LEU A C 1
ATOM 1268 O O . LEU A 1 168 ? 10.868 0.103 1.330 1.00 3.48 201 LEU A O 1
ATOM 1273 N N . HIS A 1 169 ? 12.489 0.577 -0.170 1.00 4.32 202 HIS A N 1
ATOM 1274 C CA . HIS A 1 169 ? 11.993 1.925 -0.424 1.00 3.96 202 HIS A CA 1
ATOM 1275 C C . HIS A 1 169 ? 10.825 1.909 -1.411 1.00 3.86 202 HIS A C 1
ATOM 1276 O O . HIS A 1 169 ? 10.202 2.938 -1.651 1.00 2.93 202 HIS A O 1
ATOM 1283 N N . LEU A 1 170 ? 10.563 0.744 -2.010 1.00 4.24 203 LEU A N 1
ATOM 1284 C CA . LEU A 1 170 ? 9.597 0.613 -3.091 1.00 4.29 203 LEU A CA 1
ATOM 1285 C C . LEU A 1 170 ? 8.163 0.516 -2.577 1.00 4.60 203 LEU A C 1
ATOM 1286 O O . LEU A 1 170 ? 7.218 0.731 -3.343 1.00 4.98 203 LEU A O 1
ATOM 1291 N N . ASP A 1 171 ? 7.984 0.176 -1.299 1.00 4.89 204 ASP A N 1
ATOM 1292 C CA . ASP A 1 171 ? 6.652 -0.023 -0.755 1.00 5.56 204 ASP A CA 1
ATOM 1293 C C . ASP A 1 171 ? 6.728 0.034 0.762 1.00 4.32 204 ASP A C 1
ATOM 1294 O O . ASP A 1 171 ? 7.817 0.068 1.334 1.00 3.44 204 ASP A O 1
ATOM 1299 N N . TYR A 1 172 ? 5.546 0.014 1.394 1.00 4.01 205 TYR A N 1
ATOM 1300 C CA . TYR A 1 172 ? 5.426 -0.043 2.837 1.00 3.57 205 TYR A CA 1
ATOM 1301 C C . TYR A 1 172 ? 5.844 -1.436 3.294 1.00 3.56 205 TYR A C 1
ATOM 1302 O O . TYR A 1 172 ? 5.531 -2.432 2.635 1.00 3.57 205 TYR A O 1
ATOM 1311 N N . HIS A 1 173 ? 6.528 -1.491 4.433 1.00 3.58 206 HIS A N 1
ATOM 1312 C CA . HIS A 1 173 ? 6.837 -2.731 5.122 1.00 3.08 206 HIS A CA 1
ATOM 1313 C C . HIS A 1 173 ? 6.560 -2.567 6.614 1.00 3.07 206 HIS A C 1
ATOM 1314 O O . HIS A 1 173 ? 6.464 -1.456 7.143 1.00 2.44 206 HIS A O 1
ATOM 1321 N N . LEU A 1 174 ? 6.452 -3.701 7.284 1.00 3.00 207 LEU A N 1
ATOM 1322 C CA . LEU A 1 174 ? 6.128 -3.713 8.694 1.00 3.93 207 LEU A CA 1
ATOM 1323 C C . LEU A 1 174 ? 7.418 -3.991 9.473 1.00 3.31 207 LEU A C 1
ATOM 1324 O O . LEU A 1 174 ? 8.018 -5.058 9.362 1.00 3.25 207 LEU A O 1
ATOM 1329 N N . TYR A 1 175 ? 7.736 -3.077 10.366 1.00 3.26 208 TYR A N 1
ATOM 1330 C CA . TYR A 1 175 ? 8.909 -3.178 11.227 1.00 3.34 208 TYR A CA 1
ATOM 1331 C C . TYR A 1 175 ? 8.454 -3.269 12.683 1.00 3.61 208 TYR A C 1
ATOM 1332 O O . TYR A 1 175 ? 7.800 -2.347 13.182 1.00 3.59 208 TYR A O 1
ATOM 1341 N N . LYS A 1 176 ? 8.838 -4.366 13.352 1.00 3.31 209 LYS A N 1
ATOM 1342 C CA . LYS A 1 176 ? 8.270 -4.695 14.646 1.00 3.92 209 LYS A CA 1
ATOM 1343 C C . LYS A 1 176 ? 9.350 -5.166 15.616 1.00 4.02 209 LYS A C 1
ATOM 1344 O O . LYS A 1 176 ? 10.288 -5.870 15.223 1.00 3.79 209 LYS A O 1
ATOM 1350 N N . ILE A 1 177 ? 9.200 -4.744 16.878 1.00 4.34 210 ILE A N 1
ATOM 1351 C CA . ILE A 1 177 ? 9.851 -5.395 18.007 1.00 4.37 210 ILE A CA 1
ATOM 1352 C C . ILE A 1 177 ? 8.819 -6.203 18.800 1.00 4.14 210 ILE A C 1
ATOM 1353 O O . ILE A 1 177 ? 7.705 -5.749 19.025 1.00 4.08 210 ILE A O 1
ATOM 1358 N N . SER A 1 178 ? 9.213 -7.389 19.257 1.00 3.59 211 SER A N 1
ATOM 1359 C CA . SER A 1 178 ? 8.448 -8.158 20.223 1.00 3.49 211 SER A CA 1
ATOM 1360 C C . SER A 1 178 ? 9.275 -8.281 21.498 1.00 2.88 211 SER A C 1
ATOM 1361 O O . SER A 1 178 ? 10.330 -8.910 21.490 1.00 2.68 211 SER A O 1
ATOM 1364 N N . TRP A 1 179 ? 8.757 -7.702 22.583 1.00 2.71 212 TRP A N 1
ATOM 1365 C CA . TRP A 1 179 ? 9.502 -7.487 23.819 1.00 2.72 212 TRP A CA 1
ATOM 1366 C C . TRP A 1 179 ? 8.785 -8.171 24.972 1.00 2.90 212 TRP A C 1
ATOM 1367 O O . TRP A 1 179 ? 7.660 -7.786 25.299 1.00 2.91 212 TRP A O 1
ATOM 1378 N N . THR A 1 180 ? 9.422 -9.212 25.531 1.00 3.39 213 THR A N 1
ATOM 1379 C CA . THR A 1 180 ? 8.866 -9.973 26.633 1.00 3.45 213 THR A CA 1
ATOM 1380 C C . THR A 1 180 ? 9.785 -9.840 27.845 1.00 3.85 213 THR A C 1
ATOM 1381 O O . THR A 1 180 ? 10.854 -9.247 27.778 1.00 4.52 213 THR A O 1
ATOM 1385 N N . PRO A 1 181 ? 9.429 -10.406 29.019 1.00 4.07 214 PRO A N 1
ATOM 1386 C CA . PRO A 1 181 ? 10.382 -10.451 30.135 1.00 3.68 214 PRO A CA 1
ATOM 1387 C C . PRO A 1 181 ? 11.654 -11.249 29.847 1.00 3.68 214 PRO A C 1
ATOM 1388 O O . PRO A 1 181 ? 12.659 -11.015 30.513 1.00 3.00 214 PRO A O 1
ATOM 1392 N N . THR A 1 182 ? 11.656 -12.109 28.797 1.00 3.98 215 THR A N 1
ATOM 1393 C CA . THR A 1 182 ? 12.845 -12.894 28.520 1.00 4.25 215 THR A CA 1
ATOM 1394 C C . THR A 1 182 ? 13.605 -12.401 27.278 1.00 4.31 215 THR A C 1
ATOM 1395 O O . THR A 1 182 ? 14.814 -12.606 27.250 1.00 3.45 215 THR A O 1
ATOM 1399 N N . HIS A 1 183 ? 12.942 -11.765 26.283 1.00 4.53 216 HIS A N 1
ATOM 1400 C CA . HIS A 1 183 ? 13.580 -11.471 25.002 1.00 5.07 216 HIS A CA 1
ATOM 1401 C C . HIS A 1 183 ? 13.153 -10.133 24.378 1.00 5.13 216 HIS A C 1
ATOM 1402 O O . HIS A 1 183 ? 12.102 -9.577 24.701 1.00 4.43 216 HIS A O 1
ATOM 1409 N N . MET A 1 184 ? 14.002 -9.627 23.466 1.00 4.33 217 MET A N 1
ATOM 1410 C CA . MET A 1 184 ? 13.590 -8.698 22.433 1.00 5.04 217 MET A CA 1
ATOM 1411 C C . MET A 1 184 ? 13.879 -9.283 21.052 1.00 5.43 217 MET A C 1
ATOM 1412 O O . MET A 1 184 ? 15.036 -9.617 20.761 1.00 5.26 217 MET A O 1
ATOM 1417 N N . LYS A 1 185 ? 12.831 -9.358 20.224 1.00 4.76 218 LYS A N 1
ATOM 1418 C CA . LYS A 1 185 ? 12.932 -9.886 18.876 1.00 5.84 218 LYS A CA 1
ATOM 1419 C C . LYS A 1 185 ? 12.486 -8.820 17.875 1.00 5.51 218 LYS A C 1
ATOM 1420 O O . LYS A 1 185 ? 11.613 -7.991 18.173 1.00 7.34 218 LYS A O 1
ATOM 1426 N N . PHE A 1 186 ? 13.073 -8.892 16.677 1.00 4.78 219 PHE A N 1
ATOM 1427 C CA . PHE A 1 186 ? 12.846 -7.914 15.624 1.00 4.82 219 PHE A CA 1
ATOM 1428 C C . PHE A 1 186 ? 12.414 -8.614 14.333 1.00 4.90 219 PHE A C 1
ATOM 1429 O O . PHE A 1 186 ? 12.951 -9.663 13.970 1.00 4.60 219 PHE A O 1
ATOM 1437 N N . PHE A 1 187 ? 11.462 -7.973 13.635 1.00 5.11 220 PHE A N 1
ATOM 1438 C CA . PHE A 1 187 ? 10.721 -8.569 12.536 1.00 5.63 220 PHE A CA 1
ATOM 1439 C C . PHE A 1 187 ? 10.622 -7.598 11.362 1.00 5.33 220 PHE A C 1
ATOM 1440 O O . PHE A 1 187 ? 10.490 -6.383 11.521 1.00 5.02 220 PHE A O 1
ATOM 1448 N N . LEU A 1 188 ? 10.695 -8.179 10.172 1.00 5.52 221 LEU A N 1
ATOM 1449 C CA . LEU A 1 188 ? 10.314 -7.508 8.944 1.00 5.92 221 LEU A CA 1
ATOM 1450 C C . LEU A 1 188 ? 9.197 -8.313 8.291 1.00 5.28 221 LEU A C 1
ATOM 1451 O O . LEU A 1 188 ? 9.365 -9.507 8.021 1.00 5.40 221 LEU A O 1
ATOM 1456 N N . ASP A 1 189 ? 8.063 -7.652 8.057 1.00 4.83 222 ASP A N 1
ATOM 1457 C CA . ASP A 1 189 ? 6.876 -8.278 7.487 1.00 4.25 222 ASP A CA 1
ATOM 1458 C C . ASP A 1 189 ? 6.558 -9.588 8.207 1.00 5.18 222 ASP A C 1
ATOM 1459 O O . ASP A 1 189 ? 6.362 -10.636 7.596 1.00 4.41 222 ASP A O 1
ATOM 1464 N N . GLY A 1 190 ? 6.552 -9.537 9.528 1.00 6.80 223 GLY A N 1
ATOM 1465 C CA . GLY A 1 190 ? 6.158 -10.692 10.325 1.00 8.39 223 GLY A CA 1
ATOM 1466 C C . GLY A 1 190 ? 7.292 -11.701 10.531 1.00 10.14 223 GLY A C 1
ATOM 1467 O O . GLY A 1 190 ? 7.149 -12.584 11.365 1.00 11.78 223 GLY A O 1
ATOM 1468 N N . LYS A 1 191 ? 8.415 -11.556 9.808 1.00 10.87 224 LYS A N 1
ATOM 1469 C CA . LYS A 1 191 ? 9.475 -12.552 9.828 1.00 12.67 224 LYS A CA 1
ATOM 1470 C C . LYS A 1 191 ? 10.600 -12.064 10.737 1.00 8.81 224 LYS A C 1
ATOM 1471 O O . LYS A 1 191 ? 11.122 -10.972 10.552 1.00 6.92 224 LYS A O 1
ATOM 1477 N N . GLU A 1 192 ? 10.949 -12.878 11.737 1.00 7.45 225 GLU A N 1
ATOM 1478 C CA . GLU A 1 192 ? 11.983 -12.536 12.708 1.00 7.08 225 GLU A CA 1
ATOM 1479 C C . GLU A 1 192 ? 13.345 -12.449 12.026 1.00 5.56 225 GLU A C 1
ATOM 1480 O O . GLU A 1 192 ? 13.731 -13.379 11.342 1.00 5.08 225 GLU A O 1
ATOM 1486 N N . PHE A 1 193 ? 14.102 -11.376 12.256 1.00 4.97 226 PHE A N 1
ATOM 1487 C CA . PHE A 1 193 ? 15.466 -11.323 11.745 1.00 5.09 226 PHE A CA 1
ATOM 1488 C C . PHE A 1 193 ? 16.489 -11.008 12.829 1.00 5.56 226 PHE A C 1
ATOM 1489 O O . PHE A 1 193 ? 17.674 -10.888 12.527 1.00 5.51 226 PHE A O 1
ATOM 1497 N N . GLY A 1 194 ? 16.049 -10.899 14.089 1.00 5.60 227 GLY A N 1
ATOM 1498 C CA . GLY A 1 194 ? 16.964 -10.632 15.187 1.00 5.15 227 GLY A CA 1
ATOM 1499 C C . GLY A 1 194 ? 16.292 -10.970 16.511 1.00 4.91 227 GLY A C 1
ATOM 1500 O O . GLY A 1 194 ? 15.063 -10.951 16.619 1.00 5.42 227 GLY A O 1
ATOM 1501 N N . SER A 1 195 ? 17.118 -11.353 17.481 1.00 4.56 228 SER A N 1
ATOM 1502 C CA . SER A 1 195 ? 16.663 -11.850 18.770 1.00 4.87 228 SER A CA 1
ATOM 1503 C C . SER A 1 195 ? 17.806 -11.799 19.782 1.00 4.24 228 SER A C 1
ATOM 1504 O O . SER A 1 195 ? 18.899 -12.238 19.460 1.00 3.67 228 SER A O 1
ATOM 1507 N N . TRP A 1 196 ? 17.544 -11.215 20.962 1.00 4.00 229 TRP A N 1
ATOM 1508 C CA . TRP A 1 196 ? 18.440 -11.301 22.105 1.00 4.66 229 TRP A CA 1
ATOM 1509 C C . TRP A 1 196 ? 17.639 -11.632 23.361 1.00 4.11 229 TRP A C 1
ATOM 1510 O O . TRP A 1 196 ? 16.574 -11.082 23.609 1.00 3.67 229 TRP A O 1
ATOM 1521 N N . ASP A 1 197 ? 18.195 -12.545 24.152 1.00 3.93 230 ASP A N 1
ATOM 1522 C CA . ASP A 1 197 ? 17.793 -12.736 25.540 1.00 4.14 230 ASP A CA 1
ATOM 1523 C C . ASP A 1 197 ? 18.188 -11.487 26.343 1.00 3.87 230 ASP A C 1
ATOM 1524 O O . ASP A 1 197 ? 19.295 -10.977 26.182 1.00 4.03 230 ASP A O 1
ATOM 1529 N N . ILE A 1 198 ? 17.295 -11.019 27.224 1.00 3.29 231 ILE A N 1
ATOM 1530 C CA . ILE A 1 198 ? 17.535 -9.819 28.012 1.00 3.35 231 ILE A CA 1
ATOM 1531 C C . ILE A 1 198 ? 17.422 -10.132 29.504 1.00 3.02 231 ILE A C 1
ATOM 1532 O O . ILE A 1 198 ? 17.138 -9.217 30.273 1.00 3.92 231 ILE A O 1
ATOM 1537 N N . THR A 1 199 ? 17.668 -11.379 29.928 1.00 2.82 232 THR A N 1
ATOM 1538 C CA . THR A 1 199 ? 17.486 -11.764 31.331 1.00 2.60 232 THR A CA 1
ATOM 1539 C C . THR A 1 199 ? 18.787 -11.631 32.122 1.00 2.35 232 THR A C 1
ATOM 1540 O O . THR A 1 199 ? 18.752 -11.765 33.332 1.00 2.04 232 THR A O 1
ATOM 1544 N N . ALA A 1 200 ? 19.921 -11.378 31.449 1.00 2.34 233 ALA A N 1
ATOM 1545 C CA . ALA A 1 200 ? 21.212 -11.331 32.128 1.00 2.51 233 ALA A CA 1
ATOM 1546 C C . ALA A 1 200 ? 21.281 -10.091 33.010 1.00 2.59 233 ALA A C 1
ATOM 1547 O O . ALA A 1 200 ? 20.681 -9.069 32.696 1.00 2.72 233 ALA A O 1
ATOM 1549 N N . SER A 1 201 ? 22.051 -10.195 34.095 1.00 2.90 234 SER A N 1
ATOM 1550 C CA . SER A 1 201 ? 22.154 -9.157 35.108 1.00 2.98 234 SER A CA 1
ATOM 1551 C C . SER A 1 201 ? 22.532 -7.795 34.523 1.00 3.55 234 SER A C 1
ATOM 1552 O O . SER A 1 201 ? 22.172 -6.750 35.065 1.00 3.20 234 SER A O 1
ATOM 1555 N N . GLU A 1 202 ? 23.308 -7.781 33.434 1.00 4.60 235 GLU A N 1
ATOM 1556 C CA . GLU A 1 202 ? 23.789 -6.525 32.893 1.00 5.22 235 GLU A CA 1
ATOM 1557 C C . GLU A 1 202 ? 22.719 -5.840 32.046 1.00 4.88 235 GLU A C 1
ATOM 1558 O O . GLU A 1 202 ? 22.934 -4.705 31.605 1.00 4.43 235 GLU A O 1
ATOM 1564 N N . MET A 1 203 ? 21.553 -6.474 31.857 1.00 4.49 236 MET A N 1
ATOM 1565 C CA . MET A 1 203 ? 20.555 -5.939 30.935 1.00 4.54 236 MET A CA 1
ATOM 1566 C C . MET A 1 203 ? 19.258 -5.549 31.649 1.00 4.06 236 MET A C 1
ATOM 1567 O O . MET A 1 203 ? 18.176 -5.517 31.040 1.00 3.32 236 MET A O 1
ATOM 1572 N N . LYS A 1 204 ? 19.359 -5.182 32.934 1.00 3.95 237 LYS A N 1
ATOM 1573 C CA . LYS A 1 204 ? 18.155 -4.830 33.683 1.00 3.83 237 LYS A CA 1
ATOM 1574 C C . LYS A 1 204 ? 17.510 -3.545 33.144 1.00 3.55 237 LYS A C 1
ATOM 1575 O O . LYS A 1 204 ? 16.323 -3.329 33.366 1.00 3.08 237 LYS A O 1
ATOM 1581 N N . GLU A 1 205 ? 18.265 -2.714 32.420 1.00 3.87 238 GLU A N 1
ATOM 1582 C CA . GLU A 1 205 ? 17.711 -1.502 31.814 1.00 4.17 238 GLU A CA 1
ATOM 1583 C C . GLU A 1 205 ? 16.574 -1.825 30.833 1.00 3.71 238 GLU A C 1
ATOM 1584 O O . GLU A 1 205 ? 15.854 -0.916 30.429 1.00 3.10 238 GLU A O 1
ATOM 1590 N N . TYR A 1 206 ? 16.428 -3.100 30.421 1.00 3.35 239 TYR A N 1
ATOM 1591 C CA . TYR A 1 206 ? 15.393 -3.475 29.471 1.00 3.49 239 TYR A CA 1
ATOM 1592 C C . TYR A 1 206 ? 14.125 -3.934 30.190 1.00 3.42 239 TYR A C 1
ATOM 1593 O O . TYR A 1 206 ? 13.238 -4.477 29.550 1.00 3.23 239 TYR A O 1
ATOM 1602 N N . HIS A 1 207 ? 14.038 -3.687 31.500 1.00 3.09 240 HIS A N 1
ATOM 1603 C CA . HIS A 1 207 ? 12.860 -4.039 32.282 1.00 3.41 240 HIS A CA 1
ATOM 1604 C C . HIS A 1 207 ? 12.355 -2.762 32.940 1.00 3.36 240 HIS A C 1
ATOM 1605 O O . HIS A 1 207 ? 12.172 -2.703 34.135 1.00 2.88 240 HIS A O 1
ATOM 1612 N N . GLN A 1 208 ? 12.172 -1.734 32.107 1.00 3.96 241 GLN A N 1
ATOM 1613 C CA . GLN A 1 208 ? 11.531 -0.484 32.479 1.00 4.49 241 GLN A CA 1
ATOM 1614 C C . GLN A 1 208 ? 10.743 -0.017 31.245 1.00 4.23 241 GLN A C 1
ATOM 1615 O O . GLN A 1 208 ? 10.976 -0.544 30.163 1.00 4.01 241 GLN A O 1
ATOM 1621 N N . PRO A 1 209 ? 9.846 0.988 31.342 1.00 3.90 242 PRO A N 1
ATOM 1622 C CA . PRO A 1 209 ? 9.204 1.576 30.161 1.00 3.90 242 PRO A CA 1
ATOM 1623 C C . PRO A 1 209 ? 10.201 2.209 29.196 1.00 3.77 242 PRO A C 1
ATOM 1624 O O . PRO A 1 209 ? 11.230 2.738 29.637 1.00 3.19 242 PRO A O 1
ATOM 1628 N N . PHE A 1 210 ? 9.842 2.152 27.899 1.00 3.43 243 PHE A N 1
ATOM 1629 C CA . PHE A 1 210 ? 10.583 2.725 26.785 1.00 3.49 243 PHE A CA 1
ATOM 1630 C C . PHE A 1 210 ? 9.634 3.536 25.914 1.00 3.92 243 PHE A C 1
ATOM 1631 O O . PHE A 1 210 ? 8.418 3.279 25.911 1.00 4.38 243 PHE A O 1
ATOM 1639 N N . TYR A 1 211 ? 10.181 4.510 25.167 1.00 3.85 244 TYR A N 1
ATOM 1640 C CA . TYR A 1 211 ? 9.361 5.283 24.248 1.00 4.26 244 TYR A CA 1
ATOM 1641 C C . TYR A 1 211 ? 9.983 5.234 22.855 1.00 3.67 244 TYR A C 1
ATOM 1642 O O . TYR A 1 211 ? 11.200 5.139 22.690 1.00 3.00 244 TYR A O 1
ATOM 1651 N N . PRO A 1 212 ? 9.151 5.327 21.796 1.00 3.27 245 PRO A N 1
ATOM 1652 C CA . PRO A 1 212 ? 9.665 5.348 20.425 1.00 3.49 245 PRO A CA 1
ATOM 1653 C C . PRO A 1 212 ? 10.110 6.709 19.899 1.00 3.88 245 PRO A C 1
ATOM 1654 O O . PRO A 1 212 ? 9.606 7.744 20.331 1.00 3.00 245 PRO A O 1
ATOM 1658 N N . ILE A 1 213 ? 11.011 6.652 18.896 1.00 4.76 246 ILE A N 1
ATOM 1659 C CA . ILE A 1 213 ? 11.540 7.810 18.179 1.00 5.68 246 ILE A CA 1
ATOM 1660 C C . ILE A 1 213 ? 11.514 7.477 16.691 1.00 5.72 246 ILE A C 1
ATOM 1661 O O . ILE A 1 213 ? 11.798 6.326 16.335 1.00 5.00 246 ILE A O 1
ATOM 1666 N N . LEU A 1 214 ? 11.194 8.483 15.853 1.00 5.71 247 LEU A N 1
ATOM 1667 C CA . LEU A 1 214 ? 11.290 8.351 14.401 1.00 6.28 247 LEU A CA 1
ATOM 1668 C C . LEU A 1 214 ? 12.027 9.556 13.831 1.00 4.76 247 LEU A C 1
ATOM 1669 O O . LEU A 1 214 ? 11.766 10.678 14.232 1.00 4.32 247 LEU A O 1
ATOM 1674 N N . ASN A 1 215 ? 12.913 9.321 12.847 1.00 4.03 248 ASN A N 1
ATOM 1675 C CA . ASN A 1 215 ? 13.746 10.388 12.319 1.00 3.79 248 ASN A CA 1
ATOM 1676 C C . ASN A 1 215 ? 14.293 9.976 10.958 1.00 3.75 248 ASN A C 1
ATOM 1677 O O . ASN A 1 215 ? 14.321 8.800 10.608 1.00 3.29 248 ASN A O 1
ATOM 1682 N N . VAL A 1 216 ? 14.736 10.975 10.197 1.00 3.45 249 VAL A N 1
ATOM 1683 C CA . VAL A 1 216 ? 15.5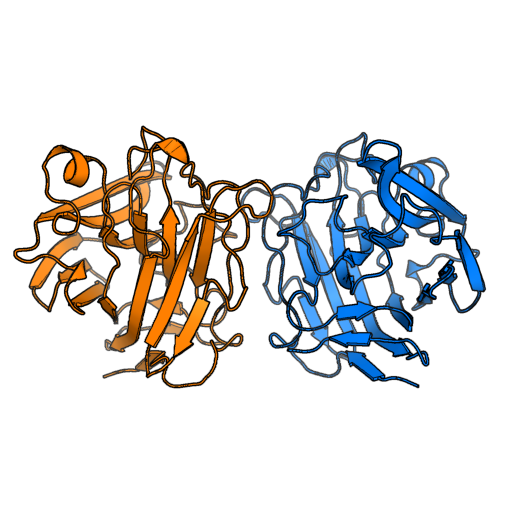49 10.730 9.021 1.00 3.36 249 VAL A CA 1
ATOM 1684 C C . VAL A 1 216 ? 16.790 11.603 9.118 1.00 3.85 249 VAL A C 1
ATOM 1685 O O . VAL A 1 216 ? 16.717 12.825 9.002 1.00 5.06 249 VAL A O 1
ATOM 1689 N N . ALA A 1 217 ? 17.921 10.973 9.430 1.00 4.09 250 ALA A N 1
ATOM 1690 C CA . ALA A 1 217 ? 19.166 11.708 9.534 1.00 3.79 250 ALA A CA 1
ATOM 1691 C C . ALA A 1 217 ? 19.792 11.790 8.153 1.00 3.89 250 ALA A C 1
ATOM 1692 O O . ALA A 1 217 ? 19.447 11.029 7.246 1.00 4.67 250 ALA A O 1
ATOM 1694 N N . VAL A 1 218 ? 20.691 12.764 7.998 1.00 3.77 251 VAL A N 1
ATOM 1695 C CA . VAL A 1 218 ? 21.516 12.896 6.818 1.00 3.28 251 VAL A CA 1
ATOM 1696 C C . VAL A 1 218 ? 22.976 12.927 7.262 1.00 3.30 251 VAL A C 1
ATOM 1697 O O . VAL A 1 218 ? 23.411 13.857 7.954 1.00 3.47 251 VAL A O 1
ATOM 1701 N N . GLY A 1 219 ? 23.738 11.946 6.807 1.00 3.41 252 GLY A N 1
ATOM 1702 C CA . GLY A 1 219 ? 25.173 11.906 7.052 1.00 3.26 252 GLY A CA 1
ATOM 1703 C C . GLY A 1 219 ? 25.469 11.453 8.484 1.00 3.34 252 GLY A C 1
ATOM 1704 O O . GLY A 1 219 ? 24.575 11.197 9.289 1.00 2.97 252 GLY A O 1
ATOM 1705 N N . SER A 1 220 ? 26.763 11.319 8.755 1.00 3.27 253 SER A N 1
ATOM 1706 C CA . SER A 1 220 ? 27.292 10.956 10.052 1.00 3.31 253 SER A CA 1
ATOM 1707 C C . SER A 1 220 ? 28.792 11.138 9.915 1.00 3.84 253 SER A C 1
ATOM 1708 O O . SER A 1 220 ? 29.277 11.318 8.802 1.00 3.49 253 SER A O 1
ATOM 1711 N N . TRP A 1 221 ? 29.518 11.042 11.028 1.00 4.61 254 TRP A N 1
ATOM 1712 C CA . TRP A 1 221 ? 30.959 10.917 10.936 1.00 5.39 254 TRP A CA 1
ATOM 1713 C C . TRP A 1 221 ? 31.306 9.713 10.060 1.00 6.15 254 TRP A C 1
ATOM 1714 O O . TRP A 1 221 ? 30.495 8.781 9.914 1.00 5.84 254 TRP A O 1
ATOM 1725 N N . THR A 1 222 ? 32.525 9.716 9.513 1.00 6.79 255 THR A N 1
ATOM 1726 C CA . THR A 1 222 ? 32.969 8.642 8.634 1.00 7.20 255 THR A CA 1
ATOM 1727 C C . THR A 1 222 ? 33.002 7.330 9.416 1.00 6.86 255 THR A C 1
ATOM 1728 O O . THR A 1 222 ? 32.693 6.270 8.870 1.00 7.44 255 THR A O 1
ATOM 1732 N N . HIS A 1 223 ? 33.336 7.407 10.712 1.00 7.47 256 HIS A N 1
ATOM 1733 C CA . HIS A 1 223 ? 33.397 6.238 11.583 1.00 8.81 256 HIS A CA 1
ATOM 1734 C C . HIS A 1 223 ? 32.019 5.842 12.136 1.00 8.39 256 HIS A C 1
ATOM 1735 O O . HIS A 1 223 ? 31.895 4.803 12.789 1.00 5.84 256 HIS A O 1
ATOM 1742 N N . SER A 1 224 ? 30.981 6.634 11.827 1.00 7.34 257 SER A N 1
ATOM 1743 C CA . SER A 1 224 ? 29.628 6.347 12.287 1.00 6.94 257 SER A CA 1
ATOM 1744 C C . SER A 1 224 ? 28.844 5.668 11.166 1.00 5.99 257 SER A C 1
ATOM 1745 O O . SER A 1 224 ? 29.449 5.154 10.223 1.00 8.94 257 SER A O 1
ATOM 1748 N N . TYR A 1 225 ? 27.512 5.715 11.233 1.00 4.43 258 TYR A N 1
ATOM 1749 C CA . TYR A 1 225 ? 26.652 4.785 10.521 1.00 3.86 258 TYR A CA 1
ATOM 1750 C C . TYR A 1 225 ? 26.802 4.847 8.990 1.00 2.98 258 TYR A C 1
ATOM 1751 O O . TYR A 1 225 ? 26.890 3.790 8.361 1.00 2.59 258 TYR A O 1
ATOM 1760 N N . THR A 1 226 ? 26.811 6.044 8.383 1.00 2.76 259 THR A N 1
ATOM 1761 C CA . THR A 1 226 ? 26.670 6.187 6.929 1.00 2.63 259 THR A CA 1
ATOM 1762 C C . THR A 1 226 ? 28.023 6.234 6.232 1.00 2.94 259 THR A C 1
ATOM 1763 O O . THR A 1 226 ? 28.123 6.045 5.009 1.00 2.85 259 THR A O 1
ATOM 1767 N N . GLY A 1 227 ? 29.068 6.592 6.987 1.00 2.97 260 GLY A N 1
ATOM 1768 C CA . GLY A 1 227 ? 30.379 6.741 6.398 1.00 3.17 260 GLY A CA 1
ATOM 1769 C C . GLY A 1 227 ? 30.568 8.057 5.648 1.00 3.18 260 GLY A C 1
ATOM 1770 O O . GLY A 1 227 ? 31.614 8.239 5.047 1.00 3.27 260 GLY A O 1
ATOM 1771 N N . LEU A 1 228 ? 29.591 8.970 5.675 1.00 3.27 261 LEU A N 1
ATOM 1772 C CA . LEU A 1 228 ? 29.664 10.143 4.814 1.00 3.51 261 LEU A CA 1
ATOM 1773 C C . LEU A 1 228 ? 29.443 11.413 5.639 1.00 3.60 261 LEU A C 1
ATOM 1774 O O . LEU A 1 228 ? 28.307 11.669 6.068 1.00 3.80 261 LEU A O 1
ATOM 1779 N N . ASP A 1 229 ? 30.483 12.240 5.764 1.00 3.48 262 ASP A N 1
ATOM 1780 C CA . ASP A 1 229 ? 30.532 13.243 6.826 1.00 3.85 262 ASP A CA 1
ATOM 1781 C C . ASP A 1 229 ? 30.463 14.697 6.351 1.00 3.79 262 ASP A C 1
ATOM 1782 O O . ASP A 1 229 ? 30.596 15.604 7.176 1.00 3.54 262 ASP A O 1
ATOM 1787 N N . THR A 1 230 ? 30.303 14.934 5.038 1.00 3.83 263 THR A N 1
ATOM 1788 C CA . THR A 1 230 ? 30.168 16.286 4.517 1.00 4.12 263 THR A CA 1
ATOM 1789 C C . THR A 1 230 ? 28.935 16.370 3.622 1.00 4.61 263 THR A C 1
ATOM 1790 O O . THR A 1 230 ? 28.476 15.373 3.039 1.00 4.31 263 THR A O 1
ATOM 1794 N N . PRO A 1 231 ? 28.362 17.580 3.478 1.00 4.95 264 PRO A N 1
ATOM 1795 C CA . PRO A 1 231 ? 27.240 17.771 2.557 1.00 5.35 264 PRO A CA 1
ATOM 1796 C C . PRO A 1 231 ? 27.547 17.343 1.126 1.00 5.01 264 PRO A C 1
ATOM 1797 O O . PRO A 1 231 ? 26.680 16.849 0.418 1.00 4.61 264 PRO A O 1
ATO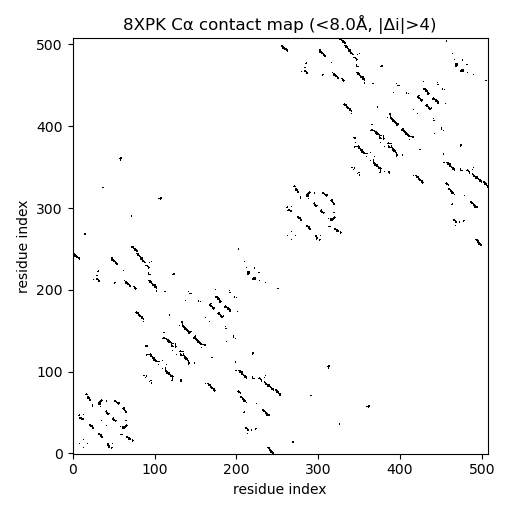M 1801 N N . GLU A 1 232 ? 28.804 17.506 0.700 1.00 5.56 265 GLU A N 1
ATOM 1802 C CA . GLU A 1 232 ? 29.167 17.219 -0.676 1.00 6.10 265 GLU A CA 1
ATOM 1803 C C . GLU A 1 232 ? 29.253 15.705 -0.863 1.00 5.98 265 GLU A C 1
ATOM 1804 O O . GLU A 1 232 ? 29.177 15.234 -1.987 1.00 4.98 265 GLU A O 1
ATOM 1810 N N . LYS A 1 233 ? 29.385 14.930 0.230 1.00 4.86 266 LYS A N 1
ATOM 1811 C CA . LYS A 1 233 ? 29.434 13.475 0.125 1.00 4.22 266 LYS A CA 1
ATOM 1812 C C . LYS A 1 233 ? 28.043 12.849 0.080 1.00 3.87 266 LYS A C 1
ATOM 1813 O O . LYS A 1 233 ? 27.914 11.644 -0.194 1.00 4.06 266 LYS A O 1
ATOM 1819 N N . ILE A 1 234 ? 27.003 13.628 0.382 1.00 3.06 267 ILE A N 1
ATOM 1820 C CA . ILE A 1 234 ? 25.645 13.096 0.330 1.00 2.77 267 ILE A CA 1
ATOM 1821 C C . ILE A 1 234 ? 25.155 13.142 -1.118 1.00 2.52 267 ILE A C 1
ATOM 1822 O O . ILE A 1 234 ? 25.113 14.213 -1.723 1.00 2.37 267 ILE A O 1
ATOM 1827 N N . THR A 1 235 ? 24.802 11.978 -1.676 1.00 2.36 268 THR A N 1
ATOM 1828 C CA . THR A 1 235 ? 24.350 11.896 -3.056 1.00 2.42 268 THR A CA 1
ATOM 1829 C C . THR A 1 235 ? 22.867 11.524 -3.129 1.00 2.75 268 THR A C 1
ATOM 1830 O O . THR A 1 235 ? 22.318 11.425 -4.219 1.00 2.93 268 THR A O 1
ATOM 1834 N N . ALA A 1 236 ? 22.209 11.291 -1.999 1.00 2.72 269 ALA A N 1
ATOM 1835 C CA . ALA A 1 236 ? 20.867 10.753 -2.057 1.00 3.58 269 ALA A CA 1
ATOM 1836 C C . ALA A 1 236 ? 19.880 11.740 -2.666 1.00 3.62 269 ALA A C 1
ATOM 1837 O O . ALA A 1 236 ? 20.070 12.954 -2.655 1.00 3.82 269 ALA A O 1
ATOM 1839 N N . THR A 1 237 ? 18.825 11.171 -3.242 1.00 4.24 270 THR A N 1
ATOM 1840 C CA . THR A 1 237 ? 17.703 11.911 -3.777 1.00 4.13 270 THR A CA 1
ATOM 1841 C C . THR A 1 237 ? 17.050 12.709 -2.647 1.00 4.01 270 THR A C 1
ATOM 1842 O O . THR A 1 237 ? 16.665 12.138 -1.614 1.00 3.73 270 THR A O 1
ATOM 1846 N N . LEU A 1 238 ? 16.997 14.036 -2.852 1.00 3.95 271 LEU A N 1
ATOM 1847 C CA . LEU A 1 238 ? 16.382 14.950 -1.902 1.00 4.63 271 LEU A CA 1
ATOM 1848 C C . LEU A 1 238 ? 15.474 15.898 -2.673 1.00 4.76 271 LEU A C 1
ATOM 1849 O O . LEU A 1 238 ? 15.892 16.417 -3.696 1.00 4.39 271 LEU A O 1
ATOM 1854 N N . PRO A 1 239 ? 14.254 16.190 -2.173 1.00 4.78 272 PRO A N 1
ATOM 1855 C CA . PRO A 1 239 ? 13.802 15.721 -0.856 1.00 4.74 272 PRO A CA 1
ATOM 1856 C C . PRO A 1 239 ? 13.604 14.210 -0.713 1.00 4.57 272 PRO A C 1
ATOM 1857 O O . PRO A 1 239 ? 13.305 13.514 -1.672 1.00 4.53 272 PRO A O 1
ATOM 1861 N N . ALA A 1 240 ? 13.852 13.713 0.501 1.00 4.75 273 ALA A N 1
ATOM 1862 C CA . ALA A 1 240 ? 13.722 12.306 0.862 1.00 4.97 273 ALA A CA 1
ATOM 1863 C C . ALA A 1 240 ? 12.582 12.184 1.864 1.00 5.72 273 ALA A C 1
ATOM 1864 O O . ALA A 1 240 ? 12.623 12.855 2.894 1.00 7.19 273 ALA A O 1
ATOM 1866 N N . ARG A 1 241 ? 11.588 11.343 1.561 1.00 4.80 274 ARG A N 1
ATOM 1867 C CA . ARG A 1 241 ? 10.395 11.270 2.384 1.00 5.50 274 ARG A CA 1
ATOM 1868 C C . ARG A 1 241 ? 10.256 9.867 2.971 1.00 5.33 274 ARG A C 1
ATOM 1869 O O . ARG A 1 241 ? 10.304 8.878 2.242 1.00 5.12 274 ARG A O 1
ATOM 1877 N N . MET A 1 242 ? 10.192 9.802 4.306 1.00 4.87 275 MET A N 1
ATOM 1878 C CA . MET A 1 242 ? 9.808 8.591 5.003 1.00 5.17 275 MET A CA 1
ATOM 1879 C C . MET A 1 242 ? 8.318 8.694 5.328 1.00 5.41 275 MET A C 1
ATOM 1880 O O . MET A 1 242 ? 7.905 9.608 6.047 1.00 5.49 275 MET A O 1
ATOM 1885 N N . TYR A 1 243 ? 7.517 7.749 4.805 1.00 4.43 276 TYR A N 1
ATOM 1886 C CA . TYR A 1 243 ? 6.088 7.719 5.062 1.00 4.34 276 TYR A CA 1
ATOM 1887 C C . TYR A 1 243 ? 5.789 6.711 6.153 1.00 4.83 276 TYR A C 1
ATOM 1888 O O . TYR A 1 243 ? 6.216 5.564 6.036 1.00 5.40 276 TYR A O 1
ATOM 1897 N N . VAL A 1 244 ? 5.018 7.123 7.168 1.00 4.02 277 VAL A N 1
ATOM 1898 C CA . VAL A 1 244 ? 4.625 6.215 8.237 1.00 3.50 277 VAL A CA 1
ATOM 1899 C C . VAL A 1 244 ? 3.105 6.217 8.299 1.00 2.75 277 VAL A C 1
ATOM 1900 O O . VAL A 1 244 ? 2.505 7.218 8.645 1.00 2.22 277 VAL A O 1
ATOM 1904 N N . ASP A 1 245 ? 2.508 5.101 7.917 1.00 2.55 278 ASP A N 1
ATOM 1905 C CA . ASP A 1 245 ? 1.059 4.991 7.848 1.00 2.52 278 ASP A CA 1
ATOM 1906 C C . ASP A 1 245 ? 0.503 4.854 9.263 1.00 2.65 278 ASP A C 1
ATOM 1907 O O . ASP A 1 245 ? -0.565 5.368 9.578 1.00 2.69 278 ASP A O 1
ATOM 1912 N N . TRP A 1 246 ? 1.213 4.115 10.109 1.00 2.75 279 TRP A N 1
ATOM 1913 C CA . TRP A 1 246 ? 0.759 3.944 11.468 1.00 2.81 279 TRP A CA 1
ATOM 1914 C C . TRP A 1 246 ? 1.859 3.359 12.339 1.00 2.67 279 TRP A C 1
ATOM 1915 O O . TRP A 1 246 ? 2.759 2.722 11.835 1.00 2.71 279 TRP A O 1
ATOM 1926 N N . ILE A 1 247 ? 1.731 3.608 13.646 1.00 2.99 280 ILE A N 1
ATOM 1927 C CA . ILE A 1 247 ? 2.523 2.949 14.671 1.00 3.23 280 ILE A CA 1
ATOM 1928 C C . ILE A 1 247 ? 1.549 2.452 15.734 1.00 3.22 280 ILE A C 1
ATOM 1929 O O . ILE A 1 247 ? 0.694 3.222 16.182 1.00 2.94 280 ILE A O 1
ATOM 1934 N N . ARG A 1 248 ? 1.636 1.135 16.025 1.00 2.98 281 ARG A N 1
ATOM 1935 C CA . ARG A 1 248 ? 0.694 0.462 16.903 1.00 3.36 281 ARG A CA 1
ATOM 1936 C C . ARG A 1 248 ? 1.402 -0.341 17.996 1.00 3.73 281 ARG A C 1
ATOM 1937 O O . ARG A 1 248 ? 2.409 -0.999 17.732 1.00 3.54 281 ARG A O 1
ATOM 1945 N N . LEU A 1 249 ? 0.824 -0.307 19.205 1.00 4.08 282 LEU A N 1
ATOM 1946 C CA . LEU A 1 249 ? 1.233 -1.185 20.285 1.00 4.60 282 LEU A CA 1
ATOM 1947 C C . LEU A 1 249 ? 0.204 -2.300 20.445 1.00 4.93 282 LEU A C 1
ATOM 1948 O O . LEU A 1 249 ? -0.935 -2.032 20.795 1.00 4.47 282 LEU A O 1
ATOM 1953 N N . TYR A 1 250 ? 0.648 -3.546 20.245 1.00 6.60 283 TYR A N 1
ATOM 1954 C CA . TYR A 1 250 ? -0.128 -4.731 20.563 1.00 8.06 283 TYR A CA 1
ATOM 1955 C C . TYR A 1 250 ? 0.265 -5.171 21.963 1.00 7.55 283 TYR A C 1
ATOM 1956 O O . TYR A 1 250 ? 1.429 -5.461 22.216 1.00 7.46 283 TYR A O 1
ATOM 1965 N N . GLY A 1 251 ? -0.728 -5.241 22.852 1.00 6.86 284 GLY A N 1
ATOM 1966 C CA . GLY A 1 251 ? -0.509 -5.504 24.262 1.00 5.88 284 GLY A CA 1
ATOM 1967 C C . GLY A 1 251 ? -0.224 -6.978 24.539 1.00 5.56 284 GLY A C 1
ATOM 1968 O O . GLY A 1 251 ? -0.682 -7.863 23.835 1.00 5.82 284 GLY A O 1
ATOM 1969 N N . HIS A 1 252 ? 0.582 -7.231 25.569 1.00 5.53 285 HIS A N 1
ATOM 1970 C CA . HIS A 1 252 ? 0.705 -8.550 26.169 1.00 5.91 285 HIS A CA 1
ATOM 1971 C C . HIS A 1 252 ? 0.084 -8.489 27.563 1.00 6.39 285 HIS A C 1
ATOM 1972 O O . HIS A 1 252 ? -0.200 -7.404 28.068 1.00 6.20 285 HIS A O 1
ATOM 1979 N N . PRO A 1 253 ? -0.172 -9.642 28.225 1.00 7.29 286 PRO A N 1
ATOM 1980 C CA . PRO A 1 253 ? -0.641 -9.630 29.614 1.00 7.54 286 PRO A CA 1
ATOM 1981 C C . PRO A 1 253 ? 0.220 -8.787 30.556 1.00 7.06 286 PRO A C 1
ATOM 1982 O O . PRO A 1 253 ? -0.308 -8.075 31.400 1.00 7.57 286 PRO A O 1
ATOM 1986 N N . GLU A 1 254 ? 1.543 -8.835 30.369 1.00 6.37 287 GLU A N 1
ATOM 1987 C CA . GLU A 1 254 ? 2.473 -8.204 31.292 1.00 6.52 287 GLU A CA 1
ATOM 1988 C C . GLU A 1 254 ? 2.765 -6.756 30.885 1.00 6.06 287 GLU A C 1
ATOM 1989 O O . GLU A 1 254 ? 3.611 -6.105 31.501 1.00 4.70 287 GLU A O 1
ATOM 1995 N N . THR A 1 255 ? 2.100 -6.249 29.830 1.00 4.85 288 THR A N 1
ATOM 1996 C CA . THR A 1 255 ? 2.380 -4.902 29.363 1.00 4.70 288 THR A CA 1
ATOM 1997 C C . THR A 1 255 ? 2.049 -3.899 30.459 1.00 5.23 288 THR A C 1
ATOM 1998 O O . THR A 1 255 ? 0.978 -3.957 31.021 1.00 4.71 288 THR A O 1
ATOM 2002 N N . LYS A 1 256 ? 2.958 -2.947 30.686 1.00 6.56 289 LYS A N 1
ATOM 2003 C CA . LYS A 1 256 ? 2.668 -1.766 31.472 1.00 7.60 289 LYS A CA 1
ATOM 2004 C C . LYS A 1 256 ? 2.614 -0.583 30.512 1.00 7.72 289 LYS A C 1
ATOM 2005 O O . LYS A 1 256 ? 3.542 -0.357 29.748 1.00 7.55 289 LYS A O 1
ATOM 2011 N N . LEU A 1 257 ? 1.482 0.115 30.485 1.00 8.46 290 LEU A N 1
ATOM 2012 C CA . LEU A 1 257 ? 1.313 1.239 29.594 1.00 10.15 290 LEU A CA 1
ATOM 2013 C C . LEU A 1 257 ? 1.352 2.508 30.429 1.00 10.73 290 LEU A C 1
ATOM 2014 O O . LEU A 1 257 ? 0.634 2.626 31.418 1.00 8.04 290 LEU A O 1
ATOM 2019 N N . VAL A 1 258 ? 2.150 3.474 29.980 1.00 10.58 291 VAL A N 1
ATOM 2020 C CA . VAL A 1 258 ? 2.340 4.710 30.711 1.00 13.95 291 VAL A CA 1
ATOM 2021 C C . VAL A 1 258 ? 1.920 5.882 29.837 1.00 18.55 291 VAL A C 1
ATOM 2022 O O . VAL A 1 258 ? 2.528 6.126 28.795 1.00 21.24 291 VAL A O 1
ATOM 2026 N N . GLN A 1 259 ? 0.932 6.630 30.320 1.00 18.10 292 GLN A N 1
ATOM 2027 C CA . GLN A 1 259 ? 0.317 7.712 29.581 1.00 24.51 292 GLN A CA 1
ATOM 2028 C C . GLN A 1 259 ? -0.064 8.833 30.539 1.00 38.41 292 GLN A C 1
ATOM 2029 O O . GLN A 1 259 ? -1.015 8.698 31.306 1.00 40.62 292 GLN A O 1
ATOM 2035 N N . ASN A 1 260 ? 0.663 9.949 30.448 1.00 52.19 293 ASN A N 1
ATOM 2036 C CA . ASN A 1 260 ? 0.302 11.146 31.184 1.00 63.27 293 ASN A CA 1
ATOM 2037 C C . ASN A 1 260 ? -0.057 12.246 30.183 1.00 62.56 293 ASN A C 1
ATOM 2038 O O . ASN A 1 260 ? 0.193 12.019 28.970 1.00 56.09 293 ASN A O 1
ATOM 2043 N N . ASN B 1 7 ? -6.182 46.599 25.270 1.00 20.90 40 ASN B N 1
ATOM 2044 C CA . ASN B 1 7 ? -6.736 45.681 24.233 1.00 22.81 40 ASN B CA 1
ATOM 2045 C C . ASN B 1 7 ? -5.879 44.419 24.088 1.00 21.06 40 ASN B C 1
ATOM 2046 O O . ASN B 1 7 ? -4.986 44.339 23.234 1.00 16.65 40 ASN B O 1
ATOM 2051 N N . VAL B 1 8 ? -6.213 43.400 24.888 1.00 16.05 41 VAL B N 1
ATOM 2052 C CA . VAL B 1 8 ? -5.499 42.132 24.864 1.00 13.91 41 VAL B CA 1
ATOM 2053 C C . VAL B 1 8 ? -5.951 41.358 23.630 1.00 10.63 41 VAL B C 1
ATOM 2054 O O . VAL B 1 8 ? -7.137 41.076 23.494 1.00 8.20 41 VAL B O 1
ATOM 2058 N N . ILE B 1 9 ? -5.005 41.052 22.729 1.00 8.65 42 ILE B N 1
ATOM 2059 C CA . ILE B 1 9 ? -5.320 40.313 21.512 1.00 8.13 42 ILE B CA 1
ATOM 2060 C C . ILE B 1 9 ? -4.683 38.923 21.555 1.00 8.78 42 ILE B C 1
ATOM 2061 O O . ILE B 1 9 ? -4.953 38.065 20.715 1.00 8.75 42 ILE B O 1
ATOM 2066 N N . TRP B 1 10 ? -3.796 38.710 22.529 1.00 8.60 43 TRP B N 1
ATOM 2067 C CA . TRP B 1 10 ? -3.258 37.389 22.800 1.00 7.37 43 TRP B CA 1
ATOM 2068 C C . TRP B 1 10 ? -2.853 37.346 24.262 1.00 6.52 43 TRP B C 1
ATOM 2069 O O . TRP B 1 10 ? -2.466 38.358 24.826 1.00 5.82 43 TRP B O 1
ATOM 2080 N N . SER B 1 11 ? -2.993 36.177 24.886 1.00 6.39 44 SER B N 1
ATOM 2081 C CA . SER B 1 11 ? -2.532 36.017 26.243 1.00 6.47 44 SER B CA 1
ATOM 2082 C C . SER B 1 11 ? -2.491 34.547 26.631 1.00 6.07 44 SER B C 1
ATOM 2083 O O . SER B 1 11 ? -3.152 33.696 26.040 1.00 5.21 44 SER B O 1
ATOM 2086 N N . GLN B 1 12 ? -1.630 34.273 27.608 1.00 6.09 45 GLN B N 1
ATOM 2087 C CA . GLN B 1 12 ? -1.703 33.058 28.386 1.00 6.16 45 GLN B CA 1
ATOM 2088 C C . GLN B 1 12 ? -1.879 33.499 29.841 1.00 5.43 45 GLN B C 1
ATOM 2089 O O . GLN B 1 12 ? -1.018 34.183 30.383 1.00 5.80 45 GLN B O 1
ATOM 2095 N N . GLU B 1 13 ? -2.983 33.089 30.456 1.00 5.14 46 GLU B N 1
ATOM 2096 C CA . GLU B 1 13 ? -3.335 33.488 31.815 1.00 5.45 46 GLU B CA 1
ATOM 2097 C C . GLU B 1 13 ? -2.920 32.415 32.817 1.00 4.96 46 GLU B C 1
ATOM 2098 O O . GLU B 1 13 ? -2.973 32.669 34.015 1.00 4.62 46 GLU B O 1
ATOM 2104 N N . PHE B 1 14 ? -2.582 31.212 32.310 1.00 4.86 47 PHE B N 1
ATOM 2105 C CA . PHE B 1 14 ? -2.008 30.118 33.085 1.00 5.16 47 PHE B CA 1
ATOM 2106 C C . PHE B 1 14 ? -2.938 29.750 34.230 1.00 6.12 47 PHE B C 1
ATOM 2107 O O . PHE B 1 14 ? -2.492 29.489 35.344 1.00 5.43 47 PHE B O 1
ATOM 2115 N N . ASP B 1 15 ? -4.241 29.734 33.929 1.00 7.34 48 ASP B N 1
ATOM 2116 C CA . ASP B 1 15 ? -5.261 29.532 34.934 1.00 7.48 48 ASP B CA 1
ATOM 2117 C C . ASP B 1 15 ? -5.746 28.089 34.865 1.00 7.21 48 ASP B C 1
ATOM 2118 O O . ASP B 1 15 ? -6.572 27.700 35.669 1.00 8.28 48 ASP B O 1
ATOM 2123 N N . GLY B 1 16 ? -5.229 27.283 33.940 1.00 8.11 49 GLY B N 1
ATOM 2124 C CA . GLY B 1 16 ? -5.693 25.909 33.802 1.00 9.18 49 GLY B CA 1
ATOM 2125 C C . GLY B 1 16 ? -4.918 24.938 34.691 1.00 10.48 49 GLY B C 1
ATOM 2126 O O . GLY B 1 16 ? -4.309 25.346 35.681 1.00 14.61 49 GLY B O 1
ATOM 2127 N N . GLU B 1 17 ? -4.910 23.654 34.308 1.00 10.41 50 GLU B N 1
ATOM 2128 C CA . GLU B 1 17 ? -4.214 22.627 35.070 1.00 12.95 50 GLU B CA 1
ATOM 2129 C C . GLU B 1 17 ? -2.850 22.264 34.479 1.00 11.05 50 GLU B C 1
ATOM 2130 O O . GLU B 1 17 ? -1.982 21.765 35.198 1.00 10.57 50 GLU B O 1
ATOM 2136 N N . SER B 1 18 ? -2.646 22.497 33.174 1.00 9.34 51 SER B N 1
ATOM 2137 C CA . SER B 1 18 ? -1.358 22.172 32.572 1.00 8.73 51 SER B CA 1
ATOM 2138 C C . SER B 1 18 ? -1.027 23.093 31.392 1.00 6.64 51 SER B C 1
ATOM 2139 O O . SER B 1 18 ? -1.905 23.662 30.734 1.00 5.72 51 SER B O 1
ATOM 2142 N N . LEU B 1 19 ? 0.273 23.209 31.120 1.00 5.97 52 LEU B N 1
ATOM 2143 C CA . LEU B 1 19 ? 0.766 24.092 30.075 1.00 5.39 52 LEU B CA 1
ATOM 2144 C C . LEU B 1 19 ? 0.253 23.590 28.729 1.00 5.47 52 LEU B C 1
ATOM 2145 O O . LEU B 1 19 ? 0.334 22.400 28.431 1.00 5.39 52 LEU B O 1
ATOM 2150 N N . ASP B 1 20 ? -0.274 24.516 27.922 1.00 5.01 53 ASP B N 1
ATOM 2151 C CA . ASP B 1 20 ? -0.854 24.179 26.634 1.00 4.29 53 ASP B CA 1
ATOM 2152 C C . ASP B 1 20 ? 0.247 23.936 25.595 1.00 4.33 53 ASP B C 1
ATOM 2153 O O . ASP B 1 20 ? 0.878 24.870 25.098 1.00 3.63 53 ASP B O 1
ATOM 2158 N N . ARG B 1 21 ? 0.419 22.653 25.246 1.00 4.40 54 ARG B N 1
ATOM 2159 C CA . ARG B 1 21 ? 1.446 22.191 24.333 1.00 4.59 54 ARG B CA 1
ATOM 2160 C C . ARG B 1 21 ? 1.109 22.585 22.896 1.00 4.22 54 ARG B C 1
ATOM 2161 O O . ARG B 1 21 ? 1.943 22.420 22.014 1.00 3.73 54 ARG B O 1
ATOM 2169 N N . ASN B 1 22 ? -0.127 23.050 22.655 1.00 3.84 55 ASN B N 1
ATOM 2170 C CA . ASN B 1 22 ? -0.462 23.616 21.362 1.00 3.95 55 ASN B CA 1
ATOM 2171 C C . ASN B 1 22 ? -0.055 25.081 21.267 1.00 4.09 55 ASN B C 1
ATOM 2172 O O . ASN B 1 22 ? -0.185 25.652 20.189 1.00 3.84 55 ASN B O 1
ATOM 2177 N N . VAL B 1 23 ? 0.455 25.648 22.365 1.00 4.27 56 VAL B N 1
ATOM 2178 C CA . VAL B 1 23 ? 1.021 26.987 22.363 1.00 4.94 56 VAL B CA 1
ATOM 2179 C C . VAL B 1 23 ? 2.523 26.941 22.659 1.00 4.71 56 VAL B C 1
ATOM 2180 O O . VAL B 1 23 ? 3.306 27.624 22.009 1.00 4.67 56 VAL B O 1
ATOM 2184 N N . TRP B 1 24 ? 2.946 26.131 23.635 1.00 4.99 57 TRP B N 1
ATOM 2185 C CA . TRP B 1 24 ? 4.323 26.169 24.107 1.00 4.68 57 TRP B CA 1
ATOM 2186 C C . TRP B 1 24 ? 5.110 24.947 23.642 1.00 4.24 57 TRP B C 1
ATOM 2187 O O . TRP B 1 24 ? 4.567 23.864 23.501 1.00 4.26 57 TRP B O 1
ATOM 2198 N N . SER B 1 25 ? 6.409 25.150 23.438 1.00 4.00 58 SER B N 1
ATOM 2199 C CA . SER B 1 25 ? 7.364 24.068 23.334 1.00 4.74 58 SER B CA 1
ATOM 2200 C C . SER B 1 25 ? 8.425 24.232 24.425 1.00 4.92 58 SER B C 1
ATOM 2201 O O . SER B 1 25 ? 8.569 25.298 24.980 1.00 4.49 58 SER B O 1
ATOM 2204 N N . TYR B 1 26 ? 9.143 23.145 24.722 1.00 5.90 59 TYR B N 1
ATOM 2205 C CA . TYR B 1 26 ? 10.252 23.167 25.655 1.00 7.05 59 TYR B CA 1
ATOM 2206 C C . TYR B 1 26 ? 11.588 22.979 24.937 1.00 7.63 59 TYR B C 1
ATOM 2207 O O . TYR B 1 26 ? 11.755 22.059 24.127 1.00 9.36 59 TYR B O 1
ATOM 2216 N N . ASP B 1 27 ? 12.548 23.825 25.307 1.00 6.41 60 ASP B N 1
ATOM 2217 C CA . ASP B 1 27 ? 13.947 23.622 24.992 1.00 6.32 60 ASP B CA 1
ATOM 2218 C C . ASP B 1 27 ? 14.541 22.703 26.037 1.00 5.93 60 ASP B C 1
ATOM 2219 O O . ASP B 1 27 ? 14.484 23.013 27.226 1.00 6.37 60 ASP B O 1
ATOM 2224 N N . VAL B 1 28 ? 15.073 21.577 25.560 1.00 5.23 61 VAL B N 1
ATOM 2225 C CA . VAL B 1 28 ? 15.564 20.513 26.411 1.00 6.22 61 VAL B CA 1
ATOM 2226 C C . VAL B 1 28 ? 17.060 20.366 26.159 1.00 5.39 61 VAL B C 1
ATOM 2227 O O . VAL B 1 28 ? 17.478 20.397 25.003 1.00 5.34 61 VAL B O 1
ATOM 2231 N N . GLY B 1 29 ? 17.844 20.198 27.229 1.00 4.32 62 GLY B N 1
ATOM 2232 C CA . GLY B 1 29 ? 19.272 19.907 27.106 1.00 3.95 62 GLY B CA 1
ATOM 2233 C C . GLY B 1 29 ? 20.048 20.510 28.271 1.00 3.69 62 GLY B C 1
ATOM 2234 O O . GLY B 1 29 ? 19.526 21.380 28.978 1.00 2.93 62 GLY B O 1
ATOM 2235 N N . GLY B 1 30 ? 21.311 20.076 28.400 1.00 3.72 63 GLY B N 1
ATOM 2236 C CA . GLY B 1 30 ? 22.207 20.544 29.445 1.00 3.78 63 GLY B CA 1
ATOM 2237 C C . GLY B 1 30 ? 23.523 21.067 28.889 1.00 3.86 63 GLY B C 1
ATOM 2238 O O . GLY B 1 30 ? 24.560 21.055 29.575 1.00 4.44 63 GLY B O 1
ATOM 2239 N N . HIS B 1 31 ? 23.450 21.620 27.680 1.00 3.61 64 HIS B N 1
ATOM 2240 C CA . HIS B 1 31 ? 24.637 21.888 26.897 1.00 3.63 64 HIS B CA 1
ATOM 2241 C C . HIS B 1 31 ? 25.083 23.336 27.092 1.00 3.72 64 HIS B C 1
ATOM 2242 O O . HIS B 1 31 ? 26.079 23.729 26.488 1.00 3.66 64 HIS B O 1
ATOM 2249 N N . GLY B 1 32 ? 24.371 24.123 27.905 1.00 3.21 65 GLY B N 1
ATOM 2250 C CA . GLY B 1 32 ? 24.878 25.434 28.304 1.00 3.28 65 GLY B CA 1
ATOM 2251 C C . GLY B 1 32 ? 24.225 26.610 27.578 1.00 3.18 65 GLY B C 1
ATOM 2252 O O . GLY B 1 32 ? 24.407 27.758 28.006 1.00 2.44 65 GLY B O 1
ATOM 2253 N N . PHE B 1 33 ? 23.548 26.336 26.443 1.00 3.42 66 PHE B N 1
ATOM 2254 C CA . PHE B 1 33 ? 22.733 27.324 25.722 1.00 4.32 66 PHE B CA 1
ATOM 2255 C C . PHE B 1 33 ? 23.529 28.564 25.292 1.00 4.71 66 PHE B C 1
ATOM 2256 O O . PHE B 1 33 ? 22.988 29.673 25.174 1.00 6.31 66 PHE B O 1
ATOM 2264 N N . GLY B 1 34 ? 24.829 28.370 25.026 1.00 4.93 67 GLY B N 1
ATOM 2265 C CA . GLY B 1 34 ? 25.657 29.413 24.457 1.00 5.14 67 GLY B CA 1
ATOM 2266 C C . GLY B 1 34 ? 26.219 30.339 25.533 1.00 5.58 67 GLY B C 1
ATOM 2267 O O . GLY B 1 34 ? 26.898 31.297 25.196 1.00 5.80 67 GLY B O 1
ATOM 2268 N N . ASN B 1 35 ? 25.975 30.023 26.818 1.00 5.35 68 ASN B N 1
ATOM 2269 C CA . ASN B 1 35 ? 26.366 30.883 27.917 1.00 5.69 68 ASN B CA 1
ATOM 2270 C C . ASN B 1 35 ? 27.106 30.136 29.041 1.00 5.24 68 ASN B C 1
ATOM 2271 O O . ASN B 1 35 ? 27.395 30.741 30.058 1.00 5.59 68 ASN B O 1
ATOM 2276 N N . GLY B 1 36 ? 27.419 28.837 28.885 1.00 5.70 69 GLY B N 1
ATOM 2277 C CA . GLY B 1 36 ? 27.993 28.032 29.955 1.00 4.99 69 GLY B CA 1
ATOM 2278 C C . GLY B 1 36 ? 27.030 27.798 31.126 1.00 4.48 69 GLY B C 1
ATOM 2279 O O . GLY B 1 36 ? 27.461 27.605 32.269 1.00 3.96 69 GLY B O 1
ATOM 2280 N N . GLN B 1 37 ? 25.728 27.799 30.831 1.00 4.23 70 GLN B N 1
ATOM 2281 C CA . GLN B 1 37 ? 24.714 27.541 31.836 1.00 4.53 70 GLN B CA 1
ATOM 2282 C C . GLN B 1 37 ? 24.846 26.113 32.368 1.00 4.14 70 GLN B C 1
ATOM 2283 O O . GLN B 1 37 ? 25.243 25.207 31.641 1.00 2.85 70 GLN B O 1
ATOM 2289 N N . LEU B 1 38 ? 24.488 25.941 33.649 1.00 4.55 71 LEU B N 1
ATOM 2290 C CA . LEU B 1 38 ? 24.697 24.682 34.345 1.00 4.68 71 LEU B CA 1
ATOM 2291 C C . LEU B 1 38 ? 23.455 23.794 34.373 1.00 4.06 71 LEU B C 1
ATOM 2292 O O . LEU B 1 38 ? 23.602 22.601 34.672 1.00 4.30 71 LEU B O 1
ATOM 2297 N N . GLU B 1 39 ? 22.262 24.345 34.089 1.00 3.66 72 GLU B N 1
ATOM 2298 C CA . GLU B 1 39 ? 21.026 23.594 34.258 1.00 3.47 72 GLU B CA 1
ATOM 2299 C C . GLU B 1 39 ? 20.746 22.726 33.036 1.00 3.12 72 GLU B C 1
ATOM 2300 O O . GLU B 1 39 ? 21.099 23.079 31.909 1.00 2.77 72 GLU B O 1
ATOM 2306 N N . PHE B 1 40 ? 20.135 21.565 33.296 1.00 3.46 73 PHE B N 1
ATOM 2307 C CA . PHE B 1 40 ? 19.546 20.724 32.267 1.00 3.17 73 PHE B CA 1
ATOM 2308 C C . PHE B 1 40 ? 18.082 21.155 32.188 1.00 3.30 73 PHE B C 1
ATOM 2309 O O . PHE B 1 40 ? 17.326 20.923 33.133 1.00 3.21 73 PHE B O 1
ATOM 2317 N N . ASN B 1 41 ? 17.684 21.805 31.084 1.00 3.21 74 ASN B N 1
ATOM 2318 C CA . ASN B 1 41 ? 16.297 22.234 30.946 1.00 3.26 74 ASN B CA 1
ATOM 2319 C C . ASN B 1 41 ? 15.470 21.031 30.501 1.00 3.27 74 ASN B C 1
ATOM 2320 O O . ASN B 1 41 ? 15.855 20.359 29.543 1.00 3.10 74 ASN B O 1
ATOM 2325 N N . THR B 1 42 ? 14.338 20.774 31.177 1.00 3.51 75 THR B N 1
ATOM 2326 C CA . THR B 1 42 ? 13.545 19.571 30.919 1.00 3.79 75 THR B CA 1
ATOM 2327 C C . THR B 1 42 ? 12.114 19.976 30.588 1.00 4.48 75 THR B C 1
ATOM 2328 O O . THR B 1 42 ? 11.727 21.117 30.765 1.00 3.69 75 THR B O 1
ATOM 2332 N N . ASP B 1 43 ? 11.335 19.000 30.095 1.00 6.26 76 ASP B N 1
ATOM 2333 C CA . ASP B 1 43 ? 9.908 19.188 29.878 1.00 7.55 76 ASP B CA 1
ATOM 2334 C C . ASP B 1 43 ? 9.073 18.494 30.965 1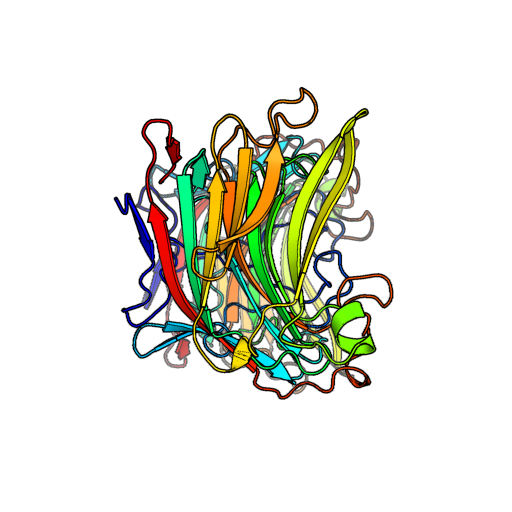.00 7.77 76 ASP B C 1
ATOM 2335 O O . ASP B 1 43 ? 7.894 18.214 30.742 1.00 8.72 76 ASP B O 1
ATOM 2340 N N . ARG B 1 44 ? 9.687 18.202 32.116 1.00 6.51 77 ARG B N 1
ATOM 2341 C CA . ARG B 1 44 ? 9.027 17.466 33.189 1.00 7.79 77 ARG B CA 1
ATOM 2342 C C . ARG B 1 44 ? 8.116 18.373 34.021 1.00 8.05 77 ARG B C 1
ATOM 2343 O O . ARG B 1 44 ? 8.356 19.572 34.167 1.00 7.40 77 ARG B O 1
ATOM 2351 N N . PRO B 1 45 ? 7.032 17.828 34.618 1.00 9.70 78 PRO B N 1
ATOM 2352 C CA . PRO B 1 45 ? 6.210 18.618 35.538 1.00 8.67 78 PRO B CA 1
ATOM 2353 C C . PRO B 1 45 ? 6.985 19.148 36.742 1.00 6.98 78 PRO B C 1
ATOM 2354 O O . PRO B 1 45 ? 6.616 20.183 37.287 1.00 5.97 78 PRO B O 1
ATOM 2358 N N . GLU B 1 46 ? 8.085 18.478 37.118 1.00 6.37 79 GLU B N 1
ATOM 2359 C CA . GLU B 1 46 ? 8.921 18.939 38.223 1.00 6.12 79 GLU B CA 1
ATOM 2360 C C . GLU B 1 46 ? 9.522 20.322 37.950 1.00 5.32 79 GLU B C 1
ATOM 2361 O O . GLU B 1 46 ? 9.795 21.055 38.900 1.00 4.56 79 GLU B O 1
ATOM 2367 N N . ASN B 1 47 ? 9.747 20.689 36.669 1.00 4.63 80 ASN B N 1
ATOM 2368 C CA . ASN B 1 47 ? 10.411 21.957 36.357 1.00 3.90 80 ASN B CA 1
ATOM 2369 C C . ASN B 1 47 ? 9.443 23.018 35.819 1.00 4.44 80 ASN B C 1
ATOM 2370 O O . ASN B 1 47 ? 9.725 24.227 35.890 1.00 4.47 80 ASN B O 1
ATOM 2375 N N . ALA B 1 48 ? 8.310 22.599 35.258 1.00 4.46 81 ALA B N 1
ATOM 2376 C CA . ALA B 1 48 ? 7.374 23.560 34.710 1.00 5.32 81 ALA B CA 1
ATOM 2377 C C . ALA B 1 48 ? 5.961 23.038 34.896 1.00 6.16 81 ALA B C 1
ATOM 2378 O O . ALA B 1 48 ? 5.655 21.928 34.460 1.00 8.31 81 ALA B O 1
ATOM 2380 N N . TYR B 1 49 ? 5.140 23.811 35.608 1.00 6.06 82 TYR B N 1
ATOM 2381 C CA . TYR B 1 49 ? 3.775 23.406 35.913 1.00 6.06 82 TYR B CA 1
ATOM 2382 C C . TYR B 1 49 ? 2.902 24.641 36.156 1.00 6.31 82 TYR B C 1
ATOM 2383 O O . TYR B 1 49 ? 3.417 25.735 36.388 1.00 6.46 82 TYR B O 1
ATOM 2392 N N . LEU B 1 50 ? 1.570 24.426 36.141 1.00 6.71 83 LEU B N 1
ATOM 2393 C CA . LEU B 1 50 ? 0.592 25.448 36.483 1.00 6.30 83 LEU B CA 1
ATOM 2394 C C . LEU B 1 50 ? -0.020 25.095 37.835 1.00 7.28 83 LEU B C 1
ATOM 2395 O O . LEU B 1 50 ? -0.253 23.925 38.129 1.00 6.66 83 LEU B O 1
ATOM 2400 N N . ARG B 1 51 ? -0.301 26.115 38.652 1.00 8.03 84 ARG B N 1
ATOM 2401 C CA . ARG B 1 51 ? -1.088 25.910 39.856 1.00 10.13 84 ARG B CA 1
ATOM 2402 C C . ARG B 1 51 ? -1.578 27.264 40.346 1.00 8.08 84 ARG B C 1
ATOM 2403 O O . ARG B 1 51 ? -0.798 28.211 40.322 1.00 5.52 84 ARG B O 1
ATOM 2411 N N . ASP B 1 52 ? -2.856 27.342 40.762 1.00 6.68 85 ASP B N 1
ATOM 2412 C CA . ASP B 1 52 ? -3.376 28.518 41.442 1.00 6.91 85 ASP B CA 1
ATOM 2413 C C . ASP B 1 52 ? -3.216 29.796 40.614 1.00 6.09 85 ASP B C 1
ATOM 2414 O O . ASP B 1 52 ? -3.124 30.890 41.173 1.00 5.60 85 ASP B O 1
ATOM 2419 N N . GLY B 1 53 ? -3.256 29.655 39.282 1.00 5.64 86 GLY B N 1
ATOM 2420 C CA . GLY B 1 53 ? -3.326 30.799 38.394 1.00 5.47 86 GLY B CA 1
ATOM 2421 C C . GLY B 1 53 ? -1.950 31.237 37.907 1.00 5.55 86 GLY B C 1
ATOM 2422 O O . GLY B 1 53 ? -1.862 32.232 37.192 1.00 4.99 86 GLY B O 1
ATOM 2423 N N . ASN B 1 54 ? -0.902 30.464 38.246 1.00 5.85 87 ASN B N 1
ATOM 2424 C CA . ASN B 1 54 ? 0.454 30.774 37.816 1.00 6.90 87 ASN B CA 1
ATOM 2425 C C . ASN B 1 54 ? 1.082 29.651 37.001 1.00 6.83 87 ASN B C 1
ATOM 2426 O O . ASN B 1 54 ? 0.924 28.478 37.309 1.00 6.83 87 ASN B O 1
ATOM 2431 N N . LEU B 1 55 ? 1.873 30.033 35.995 1.00 6.64 88 LEU B N 1
ATOM 2432 C CA . LEU B 1 55 ? 2.943 29.179 35.520 1.00 6.08 88 LEU B CA 1
ATOM 2433 C C . LEU B 1 55 ? 4.047 29.232 36.568 1.00 6.36 88 LEU B C 1
ATOM 2434 O O . LEU B 1 55 ? 4.387 30.305 37.045 1.00 5.16 88 LEU B O 1
ATOM 2439 N N . VAL B 1 56 ? 4.588 28.065 36.927 1.00 6.91 89 VAL B N 1
ATOM 2440 C CA . VAL B 1 56 ? 5.771 28.020 37.764 1.00 6.87 89 VAL B CA 1
ATOM 2441 C C . VAL B 1 56 ? 6.894 27.337 36.986 1.00 7.85 89 VAL B C 1
ATOM 2442 O O . VAL B 1 56 ? 6.740 26.221 36.491 1.00 7.15 89 VAL B O 1
ATOM 2446 N N . ILE B 1 57 ? 8.022 28.034 36.857 1.00 7.04 90 ILE B N 1
ATOM 2447 C CA . ILE B 1 57 ? 9.251 27.415 36.402 1.00 5.60 90 ILE B CA 1
ATOM 2448 C C . ILE B 1 57 ? 10.135 27.241 37.637 1.00 4.89 90 ILE B C 1
ATOM 2449 O O . ILE B 1 57 ? 10.482 28.218 38.307 1.00 4.69 90 ILE B O 1
ATOM 2454 N N . GLU B 1 58 ? 10.474 25.987 37.955 1.00 4.61 91 GLU B N 1
ATOM 2455 C CA . GLU B 1 58 ? 11.290 25.665 39.119 1.00 3.82 91 GLU B CA 1
ATOM 2456 C C . GLU B 1 58 ? 12.651 25.113 38.695 1.00 3.87 91 GLU B C 1
ATOM 2457 O O . GLU B 1 58 ? 12.734 24.080 37.994 1.00 3.99 91 GLU B O 1
ATOM 2463 N N . ALA B 1 59 ? 13.701 25.788 39.164 1.00 3.55 92 ALA B N 1
ATOM 2464 C CA . ALA B 1 59 ? 15.062 25.267 39.112 1.00 3.94 92 ALA B CA 1
ATOM 2465 C C . ALA B 1 59 ? 15.374 24.490 40.396 1.00 4.56 92 ALA B C 1
ATOM 2466 O O . ALA B 1 59 ? 15.019 24.930 41.486 1.00 3.58 92 ALA B O 1
ATOM 2468 N N . ARG B 1 60 ? 16.068 23.354 40.240 1.00 5.41 93 ARG B N 1
ATOM 2469 C CA . ARG B 1 60 ? 16.402 22.470 41.342 1.00 6.35 93 ARG B CA 1
ATOM 2470 C C . ARG B 1 60 ? 17.871 22.081 41.275 1.00 6.07 93 ARG B C 1
ATOM 2471 O O . ARG B 1 60 ? 18.438 21.989 40.183 1.00 5.23 93 ARG B O 1
ATOM 2479 N N . ARG B 1 61 ? 18.459 21.851 42.455 1.00 5.98 94 ARG B N 1
ATOM 2480 C CA . ARG B 1 61 ? 19.749 21.202 42.570 1.00 5.74 94 ARG B CA 1
ATOM 2481 C C . ARG B 1 61 ? 19.485 19.702 42.564 1.00 5.56 94 ARG B C 1
ATOM 2482 O O . ARG B 1 61 ? 18.904 19.179 43.511 1.00 4.64 94 ARG B O 1
ATOM 2490 N N . GLU B 1 62 ? 19.916 19.028 41.493 1.00 5.85 95 GLU B N 1
ATOM 2491 C CA . GLU B 1 62 ? 19.486 17.665 41.196 1.00 6.97 95 GLU B CA 1
ATOM 2492 C C . GLU B 1 62 ? 20.399 17.072 40.123 1.00 6.37 95 GLU B C 1
ATOM 2493 O O . GLU B 1 62 ? 20.591 17.710 39.087 1.00 6.57 95 GLU B O 1
ATOM 2499 N N . ALA B 1 63 ? 20.902 15.843 40.335 1.00 5.53 96 ALA B N 1
ATOM 2500 C CA . ALA B 1 63 ? 21.669 15.123 39.330 1.00 5.47 96 ALA B CA 1
ATOM 2501 C C . ALA B 1 63 ? 20.745 14.695 38.189 1.00 4.84 96 ALA B C 1
ATOM 2502 O O . ALA B 1 63 ? 19.805 13.959 38.418 1.00 4.80 96 ALA B O 1
ATOM 2504 N N . TYR B 1 64 ? 21.011 15.175 36.971 1.00 4.47 97 TYR B N 1
ATOM 2505 C CA . TYR B 1 64 ? 20.125 14.953 35.836 1.00 4.41 97 TYR B CA 1
ATOM 2506 C C . TYR B 1 64 ? 20.894 15.151 34.532 1.00 4.35 97 TYR B C 1
ATOM 2507 O O . TYR B 1 64 ? 21.337 16.272 34.233 1.00 4.02 97 TYR B O 1
ATOM 2516 N N . GLY B 1 65 ? 21.026 14.049 33.776 1.00 4.47 98 GLY B N 1
ATOM 2517 C CA . GLY B 1 65 ? 21.579 14.038 32.427 1.00 5.13 98 GLY B CA 1
ATOM 2518 C C . GLY B 1 65 ? 23.036 14.502 32.357 1.00 5.85 98 GLY B C 1
ATOM 2519 O O . GLY B 1 65 ? 23.451 15.032 31.323 1.00 7.61 98 GLY B O 1
ATOM 2520 N N . GLY B 1 66 ? 23.783 14.305 33.453 1.00 5.69 99 GLY B N 1
ATOM 2521 C CA . GLY B 1 66 ? 25.153 14.786 33.570 1.00 6.45 99 GLY B CA 1
ATOM 2522 C C . GLY B 1 66 ? 25.263 16.170 34.226 1.00 5.95 99 GLY B C 1
ATOM 2523 O O . GLY B 1 66 ? 26.358 16.556 34.62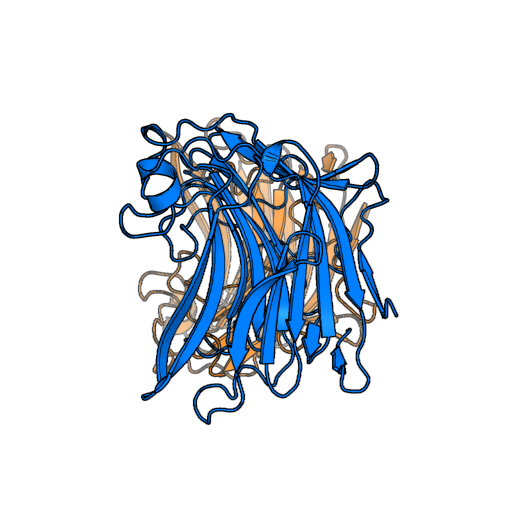0 1.00 6.47 99 GLY B O 1
ATOM 2524 N N . ASN B 1 67 ? 24.153 16.905 34.374 1.00 4.79 100 ASN B N 1
ATOM 2525 C CA . ASN B 1 67 ? 24.176 18.209 35.028 1.00 4.21 100 ASN B CA 1
ATOM 2526 C C . ASN B 1 67 ? 23.788 18.085 36.508 1.00 3.77 100 ASN B C 1
ATOM 2527 O O . ASN B 1 67 ? 23.281 17.053 36.955 1.00 3.62 100 ASN B O 1
ATOM 2532 N N . ALA B 1 68 ? 24.040 19.155 37.263 1.00 3.26 101 ALA B N 1
ATOM 2533 C CA . ALA B 1 68 ? 23.816 19.209 38.702 1.00 3.06 101 ALA B CA 1
ATOM 2534 C C . ALA B 1 68 ? 22.548 19.983 39.049 1.00 2.91 101 ALA B C 1
ATOM 2535 O O . ALA B 1 68 ? 22.187 20.062 40.216 1.00 2.86 101 ALA B O 1
ATOM 2537 N N . PHE B 1 69 ? 21.866 20.530 38.035 1.00 2.89 102 PHE B N 1
ATOM 2538 C CA . PHE B 1 69 ? 20.630 21.281 38.219 1.00 2.92 102 PHE B CA 1
ATOM 2539 C C . PHE B 1 69 ? 19.641 20.944 37.105 1.00 2.81 102 PHE B C 1
ATOM 2540 O O . PHE B 1 69 ? 20.045 20.601 36.002 1.00 2.80 102 PHE B O 1
ATOM 2548 N N . THR B 1 70 ? 18.341 21.106 37.390 1.00 2.95 103 THR B N 1
ATOM 2549 C CA . THR B 1 70 ? 17.302 21.081 36.367 1.00 2.93 103 THR B CA 1
ATOM 2550 C C . THR B 1 70 ? 16.529 22.395 36.415 1.00 3.09 103 THR B C 1
ATOM 2551 O O . THR B 1 70 ? 16.516 23.087 37.415 1.00 3.08 103 THR B O 1
ATOM 2555 N N . SER B 1 71 ? 15.893 22.728 35.289 1.00 3.19 104 SER B N 1
ATOM 2556 C CA . SER B 1 71 ? 15.006 23.870 35.186 1.00 3.07 104 SER B CA 1
ATOM 2557 C C . SER B 1 71 ? 14.180 23.689 33.918 1.00 2.88 104 SER B C 1
ATOM 2558 O O . SER B 1 71 ? 14.115 22.579 33.376 1.00 2.40 104 SER B O 1
ATOM 2561 N N . ALA 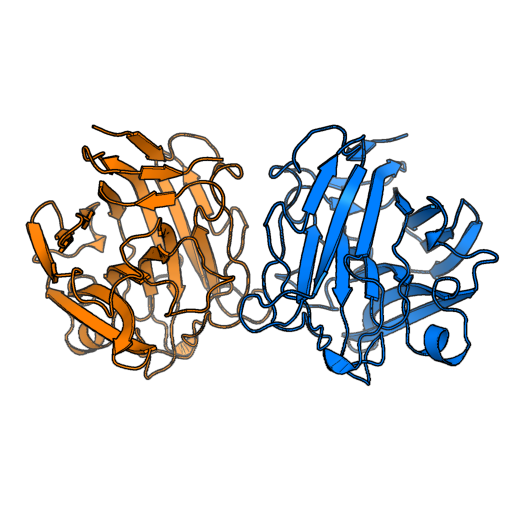B 1 72 ? 13.624 24.792 33.409 1.00 2.95 105 ALA B N 1
ATOM 2562 C CA . ALA B 1 72 ? 12.887 24.767 32.163 1.00 3.18 105 ALA B CA 1
ATOM 2563 C C . ALA B 1 72 ? 13.100 26.066 31.403 1.00 3.12 105 ALA B C 1
ATOM 2564 O O . ALA B 1 72 ? 13.366 27.120 31.976 1.00 2.51 105 ALA B O 1
ATOM 2566 N N . ARG B 1 73 ? 12.837 25.956 30.105 1.00 3.20 106 ARG B N 1
ATOM 2567 C CA . ARG B 1 73 ? 12.946 27.046 29.163 1.00 3.33 106 ARG B CA 1
ATOM 2568 C C . ARG B 1 73 ? 11.873 26.825 28.106 1.00 3.25 106 ARG B C 1
ATOM 2569 O O . ARG B 1 73 ? 11.936 25.819 27.388 1.00 3.00 106 ARG B O 1
ATOM 2577 N N . ILE B 1 74 ? 10.879 27.710 28.071 1.00 3.17 107 ILE B N 1
ATOM 2578 C CA . ILE B 1 74 ? 9.718 27.502 27.222 1.00 3.57 107 ILE B CA 1
ATOM 2579 C C . ILE B 1 74 ? 9.571 28.689 26.282 1.00 4.67 107 ILE B C 1
ATOM 2580 O O . ILE B 1 74 ? 9.969 29.806 26.614 1.00 4.90 107 ILE B O 1
ATOM 2585 N N . HIS B 1 75 ? 8.925 28.440 25.139 1.00 6.13 108 HIS B N 1
ATOM 2586 C CA . HIS B 1 75 ? 8.711 29.476 24.151 1.00 6.33 108 HIS B CA 1
ATOM 2587 C C . HIS B 1 75 ? 7.531 29.100 23.254 1.00 6.39 108 HIS B C 1
ATOM 2588 O O . HIS B 1 75 ? 7.115 27.949 23.245 1.00 5.17 108 HIS B O 1
ATOM 2595 N N . THR B 1 76 ? 7.070 30.054 22.424 1.00 6.50 109 THR B N 1
ATOM 2596 C CA . THR B 1 76 ? 5.905 29.813 21.576 1.00 6.76 109 THR B CA 1
ATOM 2597 C C . THR B 1 76 ? 6.268 29.723 20.097 1.00 6.49 109 THR B C 1
ATOM 2598 O O . THR B 1 76 ? 5.394 29.912 19.242 1.00 7.82 109 THR B O 1
ATOM 2602 N N . ARG B 1 77 ? 7.532 29.423 19.780 1.00 6.83 110 ARG B N 1
ATOM 2603 C CA . ARG B 1 77 ? 7.943 29.283 18.383 1.00 6.58 110 ARG B CA 1
ATOM 2604 C C . ARG B 1 77 ? 6.982 28.382 17.598 1.00 5.55 110 ARG B C 1
ATOM 2605 O O . ARG B 1 77 ? 6.668 27.268 17.995 1.00 4.37 110 ARG B O 1
ATOM 2613 N N . GLY B 1 78 ? 6.519 28.897 16.448 1.00 5.48 111 GLY B N 1
ATOM 2614 C CA . GLY B 1 78 ? 5.689 28.137 15.530 1.00 5.53 111 GLY B CA 1
ATOM 2615 C C . GLY B 1 78 ? 4.208 28.229 15.879 1.00 5.16 111 GLY B C 1
ATOM 2616 O O . GLY B 1 78 ? 3.389 27.810 15.081 1.00 4.54 111 GLY B O 1
ATOM 2617 N N . ARG B 1 79 ? 3.865 28.790 17.053 1.00 5.36 112 ARG B N 1
ATOM 2618 C CA . ARG B 1 79 ? 2.475 28.811 17.500 1.00 5.79 112 ARG B CA 1
ATOM 2619 C C . ARG B 1 79 ? 2.011 30.229 17.832 1.00 5.36 112 ARG B C 1
ATOM 2620 O O . ARG B 1 79 ? 0.853 30.534 17.656 1.00 5.41 112 ARG B O 1
ATOM 2628 N N . PHE B 1 80 ? 2.894 31.092 18.327 1.00 5.39 113 PHE B N 1
ATOM 2629 C CA . PHE B 1 80 ? 2.564 32.498 18.508 1.00 5.21 113 PHE B CA 1
ATOM 2630 C C . PHE B 1 80 ? 3.774 33.358 18.173 1.00 4.42 113 PHE B C 1
ATOM 2631 O O . PHE B 1 80 ? 4.878 33.134 18.692 1.00 3.97 113 PHE B O 1
ATOM 2639 N N . ALA B 1 81 ? 3.516 34.389 17.365 1.00 3.67 114 ALA B N 1
ATOM 2640 C CA . ALA B 1 81 ? 4.497 35.429 17.098 1.00 3.57 114 ALA B CA 1
ATOM 2641 C C . ALA B 1 81 ? 3.749 36.715 16.776 1.00 3.27 114 ALA B C 1
ATOM 2642 O O . ALA B 1 81 ? 2.588 36.653 16.386 1.00 3.18 114 ALA B O 1
ATOM 2644 N N . PHE B 1 82 ? 4.404 37.857 16.966 1.00 3.08 115 PHE B N 1
ATOM 2645 C CA . PHE B 1 82 ? 3.775 39.132 16.651 1.00 3.01 115 PHE B CA 1
ATOM 2646 C C . PHE B 1 82 ? 4.847 40.136 16.238 1.00 3.17 115 PHE B C 1
ATOM 2647 O O . PHE B 1 82 ? 6.008 39.986 16.598 1.00 3.36 115 PHE B O 1
ATOM 2655 N N . GLN B 1 83 ? 4.421 41.179 15.522 1.00 3.15 116 GLN B N 1
ATOM 2656 C CA . GLN B 1 83 ? 5.269 42.299 15.147 1.00 2.95 116 GLN B CA 1
ATOM 2657 C C . GLN B 1 83 ? 4.552 43.578 15.561 1.00 2.85 116 GLN B C 1
ATOM 2658 O O . GLN B 1 83 ? 3.472 43.869 15.050 1.00 2.70 116 GLN B O 1
ATOM 2664 N N . TYR B 1 84 ? 5.155 44.279 16.531 1.00 2.94 117 TYR B N 1
ATOM 2665 C CA . TYR B 1 84 ? 4.671 45.524 17.106 1.00 3.30 117 TYR B CA 1
ATOM 2666 C C . TYR B 1 84 ? 3.569 45.226 18.113 1.00 3.92 117 TYR B C 1
ATOM 2667 O O . TYR B 1 84 ? 2.715 44.374 17.871 1.00 3.77 117 TYR B O 1
ATOM 2676 N N . GLY B 1 85 ? 3.616 45.969 19.232 1.00 4.74 118 GLY B N 1
ATOM 2677 C CA . GLY B 1 85 ? 2.672 45.835 20.318 1.00 5.31 118 GLY B CA 1
ATOM 2678 C C . GLY B 1 85 ? 3.352 46.038 21.669 1.00 6.57 118 GLY B C 1
ATOM 2679 O O . GLY B 1 85 ? 4.562 46.260 21.738 1.00 9.16 118 GLY B O 1
ATOM 2680 N N . ASP B 1 86 ? 2.563 45.909 22.744 1.00 5.85 119 ASP B N 1
ATOM 2681 C CA . ASP B 1 86 ? 3.097 45.893 24.093 1.00 4.98 119 ASP B CA 1
ATOM 2682 C C . ASP B 1 86 ? 2.963 44.475 24.630 1.00 4.17 119 ASP B C 1
ATOM 2683 O O . ASP B 1 86 ? 1.846 43.963 24.714 1.00 4.32 119 ASP B O 1
ATOM 2688 N N . LEU B 1 87 ? 4.100 43.831 24.931 1.00 3.96 120 LEU B N 1
ATOM 2689 C CA . LEU B 1 87 ? 4.101 42.495 25.517 1.00 3.59 120 LEU B CA 1
ATOM 2690 C C . LEU B 1 87 ? 4.507 42.626 26.985 1.00 3.99 120 LEU B C 1
ATOM 2691 O O . LEU B 1 87 ? 5.608 43.099 27.284 1.00 4.17 120 LEU B O 1
ATOM 2696 N N . GLU B 1 88 ? 3.611 42.212 27.898 1.00 3.95 121 GLU B N 1
ATOM 2697 C CA . GLU B 1 88 ? 3.815 42.412 29.325 1.00 3.94 121 GLU B CA 1
ATOM 2698 C C . GLU B 1 88 ? 3.558 41.091 30.041 1.00 3.72 121 GLU B C 1
ATOM 2699 O O . GLU B 1 88 ? 2.656 40.348 29.670 1.00 3.16 121 GLU B O 1
ATOM 2705 N N . ALA B 1 89 ? 4.358 40.823 31.079 1.00 4.15 122 ALA B N 1
ATOM 2706 C CA . ALA B 1 89 ? 4.179 39.652 31.928 1.00 3.94 122 ALA B CA 1
ATOM 2707 C C . ALA B 1 89 ? 4.236 40.066 33.392 1.00 4.06 122 ALA B C 1
ATOM 2708 O O . ALA B 1 89 ? 5.012 40.943 33.781 1.00 4.22 122 ALA B O 1
ATOM 2710 N N . ARG B 1 90 ? 3.357 39.450 34.183 1.00 4.55 123 ARG B N 1
ATOM 2711 C CA . ARG B 1 90 ? 3.316 39.667 35.619 1.00 4.30 123 ARG B CA 1
ATOM 2712 C C . ARG B 1 90 ? 4.105 38.537 36.271 1.00 4.27 123 ARG B C 1
ATOM 2713 O O . ARG B 1 90 ? 3.686 37.379 36.221 1.00 3.50 123 ARG B O 1
ATOM 2721 N N . ILE B 1 91 ? 5.251 38.882 36.872 1.00 4.10 124 ILE B N 1
ATOM 2722 C CA . ILE B 1 91 ? 6.210 37.870 37.287 1.00 4.92 124 ILE B CA 1
ATOM 2723 C C . ILE B 1 91 ? 6.694 38.151 38.707 1.00 4.95 124 ILE B C 1
ATOM 2724 O O . ILE B 1 91 ? 7.017 39.291 39.060 1.00 4.28 124 ILE B O 1
ATOM 2729 N N . LYS B 1 92 ? 6.821 37.063 39.471 1.00 4.86 125 LYS B N 1
ATOM 2730 C CA . LYS B 1 92 ? 7.508 37.080 40.750 1.00 6.16 125 LYS B CA 1
ATOM 2731 C C . LYS B 1 92 ? 8.771 36.238 40.600 1.00 6.05 125 LYS B C 1
ATOM 2732 O O . LYS B 1 92 ? 8.723 34.999 40.543 1.00 7.25 125 LYS B O 1
ATOM 2738 N N . VAL B 1 93 ? 9.905 36.920 40.489 1.00 4.93 126 VAL B N 1
ATOM 2739 C CA . VAL B 1 93 ? 11.163 36.215 40.340 1.00 5.03 126 VAL B CA 1
ATOM 2740 C C . VAL B 1 93 ? 11.558 35.558 41.661 1.00 4.76 126 VAL B C 1
ATOM 2741 O O . VAL B 1 93 ? 11.218 36.040 42.731 1.00 4.40 126 VAL B O 1
ATOM 2745 N N . PRO B 1 94 ? 12.354 34.469 41.603 1.00 6.02 127 PRO B N 1
ATOM 2746 C CA . PRO B 1 94 ? 12.963 33.888 42.810 1.00 5.85 127 PRO B CA 1
ATOM 2747 C C . PRO B 1 94 ? 14.110 34.773 43.294 1.00 5.78 127 PRO B C 1
ATOM 2748 O O . PRO B 1 94 ? 14.582 35.644 42.570 1.00 4.43 127 PRO B O 1
ATOM 2752 N N . ASP B 1 95 ? 14.535 34.545 44.545 1.00 6.23 128 ASP B N 1
ATOM 2753 C CA . ASP B 1 95 ? 15.776 35.080 45.062 1.00 5.35 128 ASP B CA 1
ATOM 2754 C C . ASP B 1 95 ? 16.909 34.534 44.199 1.00 5.34 128 ASP B C 1
ATOM 2755 O O . ASP B 1 95 ? 17.167 33.325 44.207 1.00 4.61 128 ASP B O 1
ATOM 2760 N N . THR B 1 96 ? 17.563 35.429 43.439 1.00 4.70 129 THR B N 1
ATOM 2761 C CA . THR B 1 96 ? 18.647 35.030 42.546 1.00 5.07 129 THR B CA 1
ATOM 2762 C C . THR B 1 96 ? 19.940 34.795 43.328 1.00 5.99 129 THR B C 1
ATOM 2763 O O . THR B 1 96 ? 20.926 34.311 42.731 1.00 5.35 129 THR B O 1
ATOM 2767 N N . SER B 1 97 ? 19.908 35.205 44.624 1.00 7.53 130 SER B N 1
ATOM 2768 C CA . SER B 1 97 ? 20.943 35.002 45.626 1.00 9.41 130 SER B CA 1
ATOM 2769 C C . SER B 1 97 ? 22.270 35.103 44.931 1.00 12.61 130 SER B C 1
ATOM 2770 O O . SER B 1 97 ? 22.566 36.170 44.396 1.00 34.50 130 SER B O 1
ATOM 2773 N N . ASP B 1 98 ? 23.042 34.019 44.874 1.00 10.84 131 ASP B N 1
ATOM 2774 C CA . ASP B 1 98 ? 24.048 34.028 43.826 1.00 6.78 131 ASP B CA 1
ATOM 2775 C C . ASP B 1 98 ? 23.861 32.843 42.880 1.00 4.93 131 ASP B C 1
ATOM 2776 O O . ASP B 1 98 ? 23.989 31.682 43.264 1.00 4.32 131 ASP B O 1
ATOM 2781 N N . GLY B 1 99 ? 23.617 33.186 41.616 1.00 4.33 132 GLY B N 1
ATOM 2782 C CA . GLY B 1 99 ? 23.790 32.267 40.515 1.00 4.25 132 GLY B CA 1
ATOM 2783 C C . GLY B 1 99 ? 22.509 31.955 39.733 1.00 4.36 132 GLY B C 1
ATOM 2784 O O . GLY B 1 99 ? 22.603 31.363 38.658 1.00 4.20 132 GLY B O 1
ATOM 2785 N N . ILE B 1 100 ? 21.332 32.305 40.261 1.00 3.78 133 ILE B N 1
ATOM 2786 C CA . ILE B 1 100 ? 20.091 32.090 39.531 1.00 3.98 133 ILE B CA 1
ATOM 2787 C C . ILE B 1 100 ? 19.914 33.229 38.525 1.00 3.89 133 ILE B C 1
ATOM 2788 O O . ILE B 1 100 ? 20.159 34.393 38.859 1.00 3.13 133 ILE B O 1
ATOM 2793 N N . TRP B 1 101 ? 19.471 32.863 37.304 1.00 3.20 134 TRP B N 1
ATOM 2794 C CA . TRP B 1 101 ? 19.402 33.791 36.185 1.00 3.20 134 TRP B CA 1
ATOM 2795 C C . TRP B 1 101 ? 18.069 33.682 35.456 1.00 3.11 134 TRP B C 1
ATOM 2796 O O . TRP B 1 101 ? 17.967 33.040 34.386 1.00 3.28 134 TRP B O 1
ATOM 2807 N N . PRO B 1 102 ? 16.987 34.281 35.998 1.00 2.81 135 PRO B N 1
ATOM 2808 C CA . PRO B 1 102 ? 15.693 34.305 35.311 1.00 2.89 135 PRO B CA 1
ATOM 2809 C C . PRO B 1 102 ? 15.702 35.274 34.146 1.00 3.12 135 PRO B C 1
ATOM 2810 O O . PRO B 1 102 ? 16.398 36.282 34.183 1.00 3.11 135 PRO B O 1
ATOM 2814 N N . ALA B 1 103 ? 14.881 34.983 33.134 1.00 3.72 136 ALA B N 1
ATOM 2815 C CA . ALA B 1 103 ? 14.774 35.851 31.980 1.00 3.59 136 ALA B CA 1
ATOM 2816 C C . ALA B 1 103 ? 13.387 35.751 31.349 1.00 3.72 136 ALA B C 1
ATOM 2817 O O . ALA B 1 103 ? 12.775 34.679 31.275 1.00 2.92 136 ALA B O 1
ATOM 2819 N N . PHE B 1 104 ? 12.965 36.906 30.827 1.00 3.88 137 PHE B N 1
ATOM 2820 C CA . PHE B 1 104 ? 11.857 37.017 29.904 1.00 4.00 137 PHE B CA 1
ATOM 2821 C C . PHE B 1 104 ? 12.337 37.831 28.705 1.00 4.09 137 PHE B C 1
ATOM 2822 O O . PHE B 1 104 ? 12.774 38.972 28.856 1.00 3.81 137 PHE B O 1
ATOM 2830 N N . TRP B 1 105 ? 12.269 37.217 27.522 1.00 3.93 138 TRP B N 1
ATOM 2831 C CA . TRP B 1 105 ? 12.948 37.745 26.354 1.00 4.09 138 TRP B CA 1
ATOM 2832 C C . TRP B 1 105 ? 12.267 37.217 25.093 1.00 4.46 138 TRP B C 1
ATOM 2833 O O . TRP B 1 105 ? 11.271 36.501 25.192 1.00 4.04 138 TRP B O 1
ATOM 2844 N N . MET B 1 106 ? 12.761 37.668 23.925 1.00 4.98 139 MET B N 1
ATOM 2845 C CA . MET B 1 106 ? 12.100 37.423 22.656 1.00 5.86 139 MET B CA 1
ATOM 2846 C C . MET B 1 106 ? 13.158 37.192 21.585 1.00 5.23 139 MET B C 1
ATOM 2847 O O . MET B 1 106 ? 14.198 37.832 21.634 1.00 4.58 139 MET B O 1
ATOM 2852 N N . LEU B 1 107 ? 12.878 36.267 20.655 1.00 5.40 140 LEU B N 1
ATOM 2853 C CA . LEU B 1 107 ? 13.706 36.034 19.479 1.00 5.83 140 LEU B CA 1
ATOM 2854 C C . LEU B 1 107 ? 12.899 36.290 18.214 1.00 5.76 140 LEU B C 1
ATOM 2855 O O . LEU B 1 107 ? 11.696 36.049 18.185 1.00 5.18 140 LEU B O 1
ATOM 2860 N N . GLY B 1 108 ? 13.605 36.686 17.150 1.00 4.88 141 GLY B N 1
ATOM 2861 C CA . GLY B 1 108 ? 12.988 36.793 15.844 1.00 5.47 141 GLY B CA 1
ATOM 2862 C C . GLY B 1 108 ? 12.407 35.439 15.419 1.00 5.28 141 GLY B C 1
ATOM 2863 O O . GLY B 1 108 ? 12.986 34.383 15.672 1.00 4.28 141 GLY B O 1
ATOM 2864 N N . ASN B 1 109 ? 11.269 35.502 14.734 1.00 5.11 142 ASN B N 1
ATOM 2865 C CA . ASN B 1 109 ? 10.502 34.331 14.379 1.00 5.81 142 ASN B CA 1
ATOM 2866 C C . ASN B 1 109 ? 11.184 33.508 13.289 1.00 5.64 142 ASN B C 1
ATOM 2867 O O . ASN B 1 109 ? 10.688 32.445 12.940 1.00 6.16 142 ASN B O 1
ATOM 2872 N N . ASN B 1 110 ? 12.303 33.993 12.735 1.00 5.30 143 ASN B N 1
ATOM 2873 C CA . ASN B 1 110 ? 13.048 33.228 11.754 1.00 5.35 143 ASN B CA 1
ATOM 2874 C C . ASN B 1 110 ? 14.155 32.422 12.432 1.00 5.07 143 ASN B C 1
ATOM 2875 O O . ASN B 1 110 ? 14.906 31.714 11.763 1.00 5.04 143 ASN B O 1
ATOM 2880 N N . PHE B 1 111 ? 14.244 32.503 13.766 1.00 4.11 144 PHE B N 1
ATOM 2881 C CA . PHE B 1 111 ? 15.138 31.638 14.509 1.00 3.86 144 PHE B CA 1
ATOM 2882 C C . PHE B 1 111 ? 14.476 30.282 14.716 1.00 3.86 144 PHE B C 1
ATOM 2883 O O . PHE B 1 111 ? 13.283 30.238 15.023 1.00 5.12 144 PHE B O 1
ATOM 2891 N N . PRO B 1 112 ? 15.199 29.140 14.630 1.00 3.34 145 PRO B N 1
ATOM 2892 C CA . PRO B 1 112 ? 16.652 29.091 14.388 1.00 3.04 145 PRO B CA 1
ATOM 2893 C C . PRO B 1 112 ? 17.201 28.943 12.961 1.00 2.71 145 PRO B C 1
ATOM 2894 O O . PRO B 1 112 ? 18.401 28.740 12.788 1.00 2.47 145 PRO B O 1
ATOM 2898 N N . GLY B 1 113 ? 16.335 28.969 11.942 1.00 2.63 146 GLY B N 1
ATOM 2899 C CA . GLY B 1 113 ? 16.800 28.898 10.561 1.00 2.50 146 GLY B CA 1
ATOM 2900 C C . GLY B 1 113 ? 17.790 30.019 10.240 1.00 2.35 146 GLY B C 1
ATOM 2901 O O . GLY B 1 113 ? 18.803 29.802 9.569 1.00 2.10 146 GLY B O 1
ATOM 2902 N N . THR B 1 114 ? 17.438 31.226 10.700 1.00 2.23 147 THR B N 1
ATOM 2903 C CA . THR B 1 114 ? 18.342 32.360 10.707 1.00 2.44 147 THR B CA 1
ATOM 2904 C C . THR B 1 114 ? 19.046 32.368 12.053 1.00 2.66 147 THR B C 1
ATOM 2905 O O . THR B 1 114 ? 18.381 32.461 13.076 1.00 2.68 147 THR B O 1
ATOM 2909 N N . VAL B 1 115 ? 20.380 32.283 12.034 1.00 3.19 148 VAL B N 1
ATOM 2910 C CA . VAL B 1 115 ? 21.148 32.085 13.259 1.00 3.92 148 VAL B CA 1
ATOM 2911 C C . VAL B 1 115 ? 21.118 33.347 14.129 1.00 4.66 148 VAL B C 1
ATOM 2912 O O . VAL B 1 115 ? 20.951 34.474 13.645 1.00 3.88 148 VAL B O 1
ATOM 2916 N N . TRP B 1 116 ? 21.291 33.141 15.438 1.00 5.68 149 TRP B N 1
ATOM 2917 C CA . TRP B 1 116 ? 21.490 34.242 16.366 1.00 6.02 149 TRP B CA 1
ATOM 2918 C C . TRP B 1 116 ? 22.841 34.882 16.067 1.00 6.04 149 TRP B C 1
ATOM 2919 O O . TRP B 1 116 ? 23.776 34.158 15.739 1.00 5.81 149 TRP B O 1
ATOM 2930 N N . PRO B 1 117 ? 23.010 36.233 16.092 1.00 6.19 150 PRO B N 1
ATOM 2931 C CA . PRO B 1 117 ? 21.941 37.194 16.382 1.00 5.81 150 PRO B CA 1
ATOM 2932 C C . PRO B 1 117 ? 21.246 37.851 15.191 1.00 5.56 150 PRO B C 1
ATOM 2933 O O . PRO B 1 117 ? 20.584 38.877 15.349 1.00 4.55 150 PRO B O 1
ATOM 2937 N N . LYS B 1 118 ? 21.454 37.296 13.993 1.00 5.26 151 LYS B N 1
ATOM 2938 C CA . LYS B 1 118 ? 20.872 37.846 12.788 1.00 5.83 151 LYS B CA 1
ATOM 2939 C C . LYS B 1 118 ? 19.350 37.810 12.868 1.00 5.19 151 LYS B C 1
ATOM 2940 O O . LYS B 1 118 ? 18.687 38.635 12.252 1.00 5.20 151 LYS B O 1
ATOM 2946 N N . CYS B 1 119 ? 18.803 36.879 13.652 1.00 4.52 152 CYS B N 1
ATOM 2947 C CA . CYS B 1 119 ? 17.370 36.794 13.865 1.00 4.27 152 CYS B CA 1
ATOM 2948 C C . CYS B 1 119 ? 16.842 37.953 14.708 1.00 4.18 152 CYS B C 1
ATOM 2949 O O . CYS B 1 119 ? 15.653 38.252 14.670 1.00 4.06 152 CYS B O 1
ATOM 2952 N N . GLY B 1 120 ? 17.719 38.587 15.499 1.00 3.81 153 GLY B N 1
ATOM 2953 C CA . GLY B 1 120 ? 17.295 39.635 16.403 1.00 3.80 153 GLY B CA 1
ATOM 2954 C C . GLY B 1 120 ? 16.852 39.049 17.738 1.00 3.82 153 GLY B C 1
ATOM 2955 O O . GLY B 1 120 ? 16.259 37.966 17.765 1.00 3.31 153 GLY B O 1
ATOM 2956 N N . ALA B 1 121 ? 17.174 39.764 18.830 1.00 3.36 154 ALA B N 1
ATOM 2957 C CA . ALA B 1 121 ? 16.697 39.395 20.156 1.00 3.54 154 ALA B CA 1
ATOM 2958 C C . ALA B 1 121 ? 16.452 40.646 21.002 1.00 3.46 154 ALA B C 1
ATOM 2959 O O . ALA B 1 121 ? 17.115 41.678 20.832 1.00 2.63 154 ALA B O 1
ATOM 2961 N N . ALA B 1 122 ? 15.433 40.547 21.868 1.00 3.69 155 ALA B N 1
ATOM 2962 C CA . ALA B 1 122 ? 15.133 41.599 22.817 1.00 4.48 155 ALA B CA 1
ATOM 2963 C C . ALA B 1 122 ? 14.959 40.967 24.197 1.00 5.46 155 ALA B C 1
ATOM 2964 O O . ALA B 1 122 ? 14.148 40.050 24.362 1.00 6.55 155 ALA B O 1
ATOM 2966 N N . ASP B 1 123 ? 15.752 41.460 25.155 1.00 5.89 156 ASP B N 1
ATOM 2967 C CA . ASP B 1 123 ? 15.664 41.071 26.556 1.00 5.96 156 ASP B CA 1
ATOM 2968 C C . ASP B 1 123 ? 14.767 42.068 27.290 1.00 5.46 156 ASP B C 1
ATOM 2969 O O . ASP B 1 123 ? 15.051 43.281 27.336 1.00 4.22 156 ASP B O 1
ATOM 2974 N N . ILE B 1 124 ? 13.673 41.551 27.861 1.00 5.53 157 ILE B N 1
ATOM 2975 C CA . ILE B 1 124 ? 12.715 42.399 28.549 1.00 5.48 157 ILE B CA 1
ATOM 2976 C C . ILE B 1 124 ? 13.093 42.468 30.021 1.00 5.35 157 ILE B C 1
ATOM 2977 O O . ILE B 1 124 ? 13.200 43.538 30.595 1.00 4.59 157 ILE B O 1
ATOM 2982 N N . LEU B 1 125 ? 13.263 41.299 30.630 1.00 5.76 158 LEU B N 1
ATOM 2983 C CA . LEU B 1 125 ? 13.801 41.221 31.977 1.00 5.86 158 LEU B CA 1
ATOM 2984 C C . LEU B 1 125 ? 14.944 40.221 32.008 1.00 5.77 158 LEU B C 1
ATOM 2985 O O . LEU B 1 125 ? 14.813 39.093 31.534 1.00 4.03 158 LEU B O 1
ATOM 2990 N N . GLU B 1 126 ? 16.069 40.684 32.559 1.00 6.33 159 GLU B N 1
ATOM 2991 C CA . GLU B 1 126 ? 17.158 39.816 32.964 1.00 6.60 159 GLU B CA 1
ATOM 2992 C C . GLU B 1 126 ? 17.538 40.234 34.389 1.00 5.61 159 GLU B C 1
ATOM 2993 O O . GLU B 1 126 ? 17.699 41.429 34.665 1.00 4.55 159 GLU B O 1
ATOM 2999 N N . ILE B 1 127 ? 17.682 39.250 35.290 1.00 4.84 160 ILE B N 1
ATOM 3000 C CA . ILE B 1 127 ? 18.075 39.562 36.650 1.00 4.81 160 ILE B CA 1
ATOM 3001 C C . ILE B 1 127 ? 19.024 38.468 37.128 1.00 4.54 160 ILE B C 1
ATOM 3002 O O . ILE B 1 127 ? 19.048 37.374 36.557 1.00 3.96 160 ILE B O 1
ATOM 3007 N N . GLY B 1 128 ? 19.907 38.845 38.064 1.00 4.22 161 GLY B N 1
ATOM 3008 C CA . GLY B 1 128 ? 20.870 37.932 38.673 1.00 4.47 161 GLY B CA 1
ATOM 3009 C C . GLY B 1 128 ? 22.300 38.098 38.117 1.00 4.95 161 GLY B C 1
ATOM 3010 O O . GLY B 1 128 ? 23.092 37.168 38.189 1.00 4.71 161 GLY B O 1
ATOM 3011 N N . GLY B 1 129 ? 22.640 39.295 37.616 1.00 5.56 162 GLY B N 1
ATOM 3012 C CA . GLY B 1 129 ? 23.916 39.573 36.978 1.00 6.88 162 GLY B CA 1
ATOM 3013 C C . GLY B 1 129 ? 25.078 39.702 37.963 1.00 7.38 162 GLY B C 1
ATOM 3014 O O . GLY B 1 129 ? 24.894 39.953 39.162 1.00 6.94 162 GLY B O 1
ATOM 3015 N N . LYS B 1 130 ? 26.293 39.522 37.433 1.00 8.22 163 LYS B N 1
ATOM 3016 C CA . LYS B 1 130 ? 27.491 39.530 38.266 1.00 9.95 163 LYS B CA 1
ATOM 3017 C C . LYS B 1 130 ? 27.726 40.903 38.908 1.00 10.19 163 LYS B C 1
ATOM 3018 O O . LYS B 1 130 ? 28.284 40.977 40.001 1.00 8.86 163 LYS B O 1
ATOM 3024 N N . ASP B 1 131 ? 27.366 41.994 38.218 1.00 10.76 164 ASP B N 1
ATOM 3025 C CA . ASP B 1 131 ? 27.552 43.328 38.781 1.00 11.80 164 ASP B CA 1
ATOM 3026 C C . ASP B 1 131 ? 26.670 43.481 40.016 1.00 8.85 164 ASP B C 1
ATOM 3027 O O . ASP B 1 131 ? 27.121 43.953 41.055 1.00 9.11 164 ASP B O 1
ATOM 3032 N N . GLY B 1 132 ? 25.413 43.043 39.893 1.00 7.76 165 GLY B N 1
ATOM 3033 C CA . GLY B 1 132 ? 24.514 42.930 41.023 1.00 7.15 165 GLY B CA 1
ATOM 3034 C C . GLY B 1 132 ? 25.161 42.200 42.197 1.00 6.51 165 GLY B C 1
ATOM 3035 O O . GLY B 1 132 ? 25.083 42.661 43.332 1.00 6.87 165 GLY B O 1
ATOM 3036 N N . ILE B 1 133 ? 25.776 41.051 41.912 1.00 5.79 166 ILE B N 1
ATOM 3037 C CA . ILE B 1 133 ? 26.343 40.210 42.952 1.00 5.74 166 ILE B CA 1
ATOM 3038 C C . ILE B 1 133 ? 27.481 40.958 43.635 1.00 6.28 166 ILE B C 1
ATOM 3039 O O . ILE B 1 133 ? 27.596 40.911 44.861 1.00 6.27 166 ILE B O 1
ATOM 3044 N N . ALA B 1 134 ? 28.297 41.679 42.855 1.00 6.66 167 ALA B N 1
ATOM 3045 C CA . ALA B 1 134 ? 29.436 42.381 43.427 1.00 7.53 167 ALA B CA 1
ATOM 3046 C C . ALA B 1 134 ? 28.959 43.518 44.332 1.00 8.96 167 ALA B C 1
ATOM 3047 O O . ALA B 1 134 ? 29.594 43.791 45.347 1.00 7.80 167 ALA B O 1
ATOM 3049 N N . LYS B 1 135 ? 27.854 44.178 43.952 1.00 9.66 168 LYS B N 1
ATOM 3050 C CA . LYS B 1 135 ? 27.478 45.435 44.581 1.00 10.31 168 LYS B CA 1
ATOM 3051 C C . LYS B 1 135 ? 26.400 45.228 45.638 1.00 8.59 168 LYS B C 1
ATOM 3052 O O . LYS B 1 135 ? 25.873 46.205 46.140 1.00 9.39 168 LYS B O 1
ATOM 3058 N N . GLY B 1 136 ? 26.017 43.981 45.929 1.00 8.40 169 GLY B N 1
ATOM 3059 C CA . GLY B 1 136 ? 24.957 43.729 46.896 1.00 7.02 169 GLY B CA 1
ATOM 3060 C C . GLY B 1 136 ? 23.587 44.195 46.383 1.00 6.37 169 GLY B C 1
ATOM 3061 O O . GLY B 1 136 ? 22.717 44.523 47.171 1.00 5.17 169 GLY B O 1
ATOM 3062 N N . LEU B 1 137 ? 23.387 44.210 45.059 1.00 6.51 170 LEU B N 1
ATOM 3063 C CA . LEU B 1 137 ? 22.109 44.606 44.477 1.00 6.72 170 LEU B CA 1
ATOM 3064 C C . LEU B 1 137 ? 21.387 43.419 43.825 1.00 5.73 170 LEU B C 1
ATOM 3065 O O . LEU B 1 137 ? 20.581 43.606 42.916 1.00 5.58 170 LEU B O 1
ATOM 3070 N N . GLN B 1 138 ? 21.656 42.184 44.270 1.00 5.47 171 GLN B N 1
ATOM 3071 C CA . GLN B 1 138 ? 20.984 41.024 43.713 1.00 5.19 171 GLN B CA 1
ATOM 3072 C C . GLN B 1 138 ? 19.469 41.239 43.881 1.00 5.10 171 GLN B C 1
ATOM 3073 O O . GLN B 1 138 ? 19.028 41.739 44.896 1.00 4.84 171 GLN B O 1
ATOM 3079 N N . ASN B 1 139 ? 18.660 40.911 42.881 1.00 5.72 172 ASN B N 1
ATOM 3080 C CA . ASN B 1 139 ? 17.222 41.112 42.982 1.00 6.25 172 ASN B CA 1
ATOM 3081 C C . ASN B 1 139 ? 16.771 42.581 42.879 1.00 6.30 172 ASN B C 1
ATOM 3082 O O . ASN B 1 139 ? 15.555 42.812 42.883 1.00 5.20 172 ASN B O 1
ATOM 3087 N N . ARG B 1 140 ? 17.695 43.558 42.763 1.00 6.36 173 ARG B N 1
ATOM 3088 C CA . ARG B 1 140 ? 17.309 44.928 42.419 1.00 6.69 173 ARG B CA 1
ATOM 3089 C C . ARG B 1 140 ? 17.823 45.338 41.028 1.00 6.56 173 ARG B C 1
ATOM 3090 O O . ARG B 1 140 ? 17.138 46.032 40.270 1.00 6.82 173 ARG B O 1
ATOM 3098 N N . GLN B 1 141 ? 19.076 44.988 40.723 1.00 5.94 174 GLN B N 1
ATOM 3099 C CA . GLN B 1 141 ? 19.684 45.349 39.451 1.00 5.49 174 GLN B CA 1
ATOM 3100 C C . GLN B 1 141 ? 19.202 44.414 38.338 1.00 5.39 174 GLN B C 1
ATOM 3101 O O . GLN B 1 141 ? 19.437 43.207 38.354 1.00 4.71 174 GLN B O 1
ATOM 3107 N N . ILE B 1 142 ? 18.526 45.011 37.356 1.00 6.22 175 ILE B N 1
ATOM 3108 C CA . ILE B 1 142 ? 18.039 44.305 36.185 1.00 5.90 175 ILE B CA 1
ATOM 3109 C C . ILE B 1 142 ? 18.618 44.962 34.941 1.00 5.45 175 ILE B C 1
ATOM 3110 O O . ILE B 1 142 ? 19.184 46.056 34.991 1.00 4.68 175 ILE B O 1
ATOM 3115 N N . ASN B 1 143 ? 18.407 44.309 33.795 1.00 5.42 176 ASN B N 1
ATOM 3116 C CA . ASN B 1 143 ? 18.693 44.955 32.533 1.00 4.94 176 ASN B CA 1
ATOM 3117 C C . ASN B 1 143 ? 17.665 44.541 31.496 1.00 4.98 176 ASN B C 1
ATOM 3118 O O . ASN B 1 143 ? 17.032 43.495 31.647 1.00 4.54 176 ASN B O 1
ATOM 3123 N N . CYS B 1 144 ? 17.528 45.408 30.482 1.00 4.34 177 CYS B N 1
ATOM 3124 C CA . CYS B 1 144 ? 16.962 45.079 29.192 1.00 4.66 177 CYS B CA 1
ATOM 3125 C C . CYS B 1 144 ? 18.069 45.200 28.147 1.00 4.44 177 CYS B C 1
ATOM 3126 O O . CYS B 1 144 ? 19.161 45.709 28.457 1.00 3.72 177 CYS B O 1
ATOM 3129 N N . ALA B 1 145 ? 17.832 44.635 26.951 1.00 4.60 178 ALA B N 1
ATOM 3130 C CA . ALA B 1 145 ? 18.860 44.659 25.928 1.00 4.88 178 ALA B CA 1
ATOM 3131 C C . ALA B 1 145 ? 18.313 44.348 24.539 1.00 5.84 178 ALA B C 1
ATOM 3132 O O . ALA B 1 145 ? 17.279 43.697 24.405 1.00 6.01 178 ALA B O 1
ATOM 3134 N N . LEU B 1 146 ? 19.085 44.784 23.526 1.00 6.14 179 LEU B N 1
ATOM 3135 C CA . LEU B 1 146 ? 18.979 44.299 22.157 1.00 5.30 179 LEU B CA 1
ATOM 3136 C C . LEU B 1 146 ? 20.267 43.586 21.753 1.00 5.12 179 LEU B C 1
ATOM 3137 O O . LEU B 1 146 ? 21.365 44.101 22.010 1.00 4.22 179 LEU B O 1
ATOM 3142 N N . HIS B 1 147 ? 20.103 42.401 21.123 1.00 5.26 180 HIS B N 1
ATOM 3143 C CA . HIS B 1 147 ? 21.207 41.657 20.515 1.00 5.06 180 HIS B CA 1
ATOM 3144 C C . HIS B 1 147 ? 20.865 41.395 19.048 1.00 4.48 180 HIS B C 1
ATOM 3145 O O . HIS B 1 147 ? 19.825 40.813 18.750 1.00 3.96 180 HIS B O 1
ATOM 3152 N N . PHE B 1 148 ? 21.732 41.830 18.129 1.00 4.30 181 PHE B N 1
ATOM 3153 C CA . PHE B 1 148 ? 21.404 41.778 16.714 1.00 4.14 181 PHE B CA 1
ATOM 3154 C C . PHE B 1 148 ? 22.682 41.822 15.897 1.00 4.76 181 PHE B C 1
ATOM 3155 O O . PHE B 1 148 ? 23.767 41.959 16.455 1.00 3.95 181 PHE B O 1
ATOM 3163 N N . ALA B 1 149 ? 22.527 41.687 14.567 1.00 5.25 182 ALA B N 1
ATOM 3164 C CA . ALA B 1 149 ? 23.626 41.845 13.631 1.00 5.27 182 ALA B CA 1
ATOM 3165 C C . ALA B 1 149 ? 23.693 43.307 13.204 1.00 5.06 182 ALA B C 1
ATOM 3166 O O . ALA B 1 149 ? 22.844 43.780 12.440 1.00 4.20 182 ALA B O 1
ATOM 3168 N N . GLY B 1 150 ? 24.733 44.003 13.680 1.00 5.15 183 GLY B N 1
ATOM 3169 C CA . GLY B 1 150 ? 24.855 45.442 13.478 1.00 5.92 183 GLY B CA 1
ATOM 3170 C C . GLY B 1 150 ? 25.554 45.795 12.165 1.00 6.83 183 GLY B C 1
ATOM 3171 O O . GLY B 1 150 ? 25.457 45.073 11.169 1.00 6.38 183 GLY B O 1
ATOM 3172 N N . VAL B 1 151 ? 26.264 46.928 12.154 1.00 8.37 184 VAL B N 1
ATOM 3173 C CA . VAL B 1 151 ? 26.925 47.352 10.931 1.00 11.27 184 VAL B CA 1
ATOM 3174 C C . VAL B 1 151 ? 27.917 46.242 10.593 1.00 12.00 184 VAL B C 1
ATOM 3175 O O . VAL B 1 151 ? 28.488 45.627 11.499 1.00 13.22 184 VAL B O 1
ATOM 3179 N N . GLY B 1 152 ? 28.003 45.912 9.299 1.00 11.05 185 GLY B N 1
ATOM 3180 C CA . GLY B 1 152 ? 28.855 44.838 8.824 1.00 12.47 185 GLY B CA 1
ATOM 3181 C C . GLY B 1 152 ? 28.336 43.454 9.212 1.00 13.40 185 GLY B C 1
ATOM 3182 O O . GLY B 1 152 ? 29.009 42.452 9.002 1.00 12.11 185 GLY B O 1
ATOM 3183 N N . GLU B 1 153 ? 27.135 43.402 9.791 1.00 18.65 186 GLU B N 1
ATOM 3184 C CA . GLU B 1 153 ? 26.424 42.156 10.028 1.00 20.65 186 GLU B CA 1
ATOM 3185 C C . GLU B 1 153 ? 27.011 41.388 11.213 1.00 20.89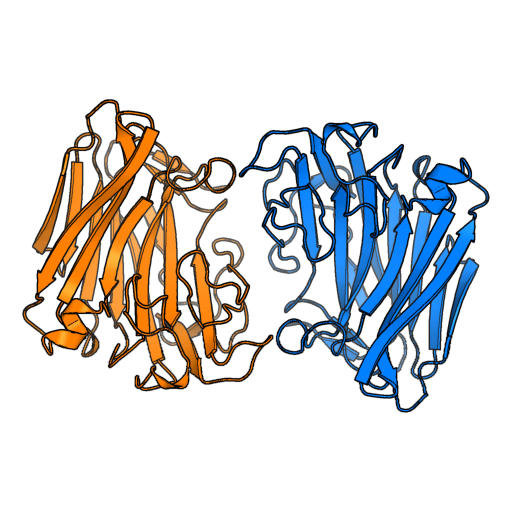 186 GLU B C 1
ATOM 3186 O O . GLU B 1 153 ? 26.776 40.177 11.338 1.00 17.65 186 GLU B O 1
ATOM 3192 N N . GLN B 1 154 ? 27.718 42.083 12.116 1.00 15.83 187 GLN B N 1
ATOM 3193 C CA . GLN B 1 154 ? 28.390 41.397 13.213 1.00 14.09 187 GLN B CA 1
ATOM 3194 C C . GLN B 1 154 ? 27.697 41.686 14.552 1.00 11.13 187 GLN B C 1
ATOM 3195 O O . GLN B 1 154 ? 27.098 42.734 14.746 1.00 8.85 187 GLN B O 1
ATOM 3201 N N . LYS B 1 155 ? 27.834 40.740 15.486 1.00 11.47 188 LYS B N 1
ATOM 3202 C CA . LYS B 1 155 ? 27.130 40.760 16.760 1.00 12.90 188 LYS B CA 1
ATOM 3203 C C . LYS B 1 155 ? 27.259 42.129 17.428 1.00 9.39 188 LYS B C 1
ATOM 3204 O O . LYS B 1 155 ? 28.348 42.649 17.612 1.00 8.13 188 LYS B O 1
ATOM 3210 N N . THR B 1 156 ? 26.113 42.728 17.758 1.00 9.15 189 THR B N 1
ATOM 3211 C CA . THR B 1 156 ? 26.044 44.018 18.429 1.00 9.20 189 THR B CA 1
ATOM 3212 C C . THR B 1 156 ? 25.081 43.876 19.606 1.00 9.70 189 THR B C 1
ATOM 3213 O O . THR B 1 156 ? 24.032 43.263 19.461 1.00 9.47 189 THR B O 1
ATOM 3217 N N . SER B 1 157 ? 25.419 44.480 20.754 1.00 10.21 190 SER B N 1
ATOM 3218 C CA . SER B 1 157 ? 24.551 44.497 21.921 1.00 8.85 190 SER B CA 1
ATOM 3219 C C . SER B 1 157 ? 24.334 45.930 22.405 1.00 8.98 190 SER B C 1
ATOM 3220 O O . SER B 1 157 ? 25.271 46.713 22.469 1.00 8.65 190 SER B O 1
ATOM 3223 N N . LEU B 1 158 ? 23.081 46.261 22.746 1.00 8.67 191 LEU B N 1
ATOM 3224 C CA . LEU B 1 158 ? 22.755 47.485 23.453 1.00 7.76 191 LEU B CA 1
ATOM 3225 C C . LEU B 1 158 ? 22.111 47.083 24.774 1.00 8.09 191 LEU B C 1
ATOM 3226 O O . LEU B 1 158 ? 21.146 46.317 24.745 1.00 9.75 191 LEU B O 1
ATOM 3231 N N . VAL B 1 159 ? 22.655 47.571 25.900 1.00 6.96 192 VAL B N 1
ATOM 3232 C CA . VAL B 1 159 ? 22.220 47.156 27.223 1.00 6.40 192 VAL B CA 1
ATOM 3233 C C . VAL B 1 159 ? 21.938 48.386 28.086 1.00 6.33 192 VAL B C 1
ATOM 3234 O O . VAL B 1 159 ? 22.706 49.348 28.082 1.00 5.87 192 VAL B O 1
ATOM 3238 N N . GLU B 1 160 ? 20.794 48.347 28.783 1.00 6.86 193 GLU B N 1
ATOM 3239 C CA . GLU B 1 160 ? 20.460 49.351 29.778 1.00 8.76 193 GLU B CA 1
ATOM 3240 C C . GLU B 1 160 ? 20.231 48.674 31.129 1.00 7.22 193 GLU B C 1
ATOM 3241 O O . GLU B 1 160 ? 19.393 47.774 31.233 1.00 5.42 193 GLU B O 1
ATOM 3247 N N . TRP B 1 161 ? 20.994 49.127 32.140 1.00 6.52 194 TRP B N 1
ATOM 3248 C CA . TRP B 1 161 ? 20.898 48.631 33.504 1.00 6.26 194 TRP B CA 1
ATOM 3249 C C . TRP B 1 161 ? 20.004 49.554 34.320 1.00 6.14 194 TRP B C 1
ATOM 3250 O O . TRP B 1 161 ? 20.026 50.765 34.107 1.00 5.39 194 TRP B O 1
ATOM 3261 N N . PHE B 1 162 ? 19.258 48.969 35.267 1.00 6.84 195 PHE B N 1
ATOM 3262 C CA . PHE B 1 162 ? 18.423 49.723 36.182 1.00 6.58 195 PHE B CA 1
ATOM 3263 C C . PHE B 1 162 ? 18.443 49.075 37.562 1.00 5.54 195 PHE B C 1
ATOM 3264 O O . PHE B 1 162 ? 18.269 47.862 37.696 1.00 4.76 195 PHE B O 1
ATOM 3272 N N . ASP B 1 163 ? 18.671 49.908 38.584 1.00 4.55 196 ASP B N 1
ATOM 3273 C CA . ASP B 1 163 ? 18.556 49.484 39.962 1.00 4.50 196 ASP B CA 1
ATOM 3274 C C . ASP B 1 163 ? 17.135 49.759 40.427 1.00 4.14 196 ASP B C 1
ATOM 3275 O O . ASP B 1 163 ? 16.794 50.899 40.719 1.00 3.89 196 ASP B O 1
ATOM 3280 N N . ALA B 1 164 ? 16.316 48.707 40.493 1.00 4.20 197 ALA B N 1
ATOM 3281 C CA . ALA B 1 164 ? 14.937 48.873 40.902 1.00 4.28 197 ALA B CA 1
ATOM 3282 C C . ALA B 1 164 ? 14.913 49.341 42.353 1.00 4.37 197 ALA B C 1
ATOM 3283 O O . ALA B 1 164 ? 15.813 49.010 43.122 1.00 4.15 197 ALA B O 1
ATOM 3285 N N . PRO B 1 165 ? 13.902 50.152 42.744 1.00 4.86 198 PRO B N 1
ATOM 3286 C CA . PRO B 1 165 ? 13.837 50.702 44.095 1.00 4.94 198 PRO B CA 1
ATOM 3287 C C . PRO B 1 165 ? 13.468 49.703 45.189 1.00 4.83 198 PRO B C 1
ATOM 3288 O O . PRO B 1 165 ? 13.648 50.001 46.358 1.00 5.68 198 PRO B O 1
ATOM 3292 N N . VAL B 1 166 ? 13.005 48.507 44.818 1.00 4.93 199 VAL B N 1
ATOM 3293 C CA . VAL B 1 166 ? 12.523 47.520 45.781 1.00 4.40 199 VAL B CA 1
ATOM 3294 C C . VAL B 1 166 ? 13.042 46.139 45.383 1.00 4.08 199 VAL B C 1
ATOM 3295 O O . VAL B 1 166 ? 13.322 45.898 44.210 1.00 4.88 199 VAL B O 1
ATOM 3299 N N . ASP B 1 167 ? 13.138 45.234 46.354 1.00 3.71 200 ASP B N 1
ATOM 3300 C CA . ASP B 1 167 ? 13.553 43.856 46.100 1.00 4.04 200 ASP B CA 1
ATOM 3301 C C . ASP B 1 167 ? 12.471 43.145 45.291 1.00 3.70 200 ASP B C 1
ATOM 3302 O O . ASP B 1 167 ? 11.366 42.913 45.791 1.00 3.76 200 ASP B O 1
ATOM 3307 N N . LEU B 1 168 ? 12.789 42.824 44.029 1.00 3.08 201 LEU B N 1
ATOM 3308 C CA . LEU B 1 168 ? 11.792 42.359 43.079 1.00 3.16 201 LEU B CA 1
ATOM 3309 C C . LEU B 1 168 ? 11.354 40.913 43.345 1.00 3.23 201 LEU B C 1
ATOM 3310 O O . LEU B 1 168 ? 10.373 40.470 42.740 1.00 2.76 201 LEU B O 1
ATOM 3315 N N . HIS B 1 169 ? 12.101 40.158 44.171 1.00 3.40 202 HIS B N 1
ATOM 3316 C CA . HIS B 1 169 ? 11.742 38.767 44.436 1.00 4.01 202 HIS B CA 1
ATOM 3317 C C . HIS B 1 169 ? 10.645 38.682 45.498 1.00 4.05 202 HIS B C 1
ATOM 3318 O O . HIS B 1 169 ? 10.140 37.591 45.752 1.00 3.99 202 HIS B O 1
ATOM 3325 N N . LEU B 1 170 ? 10.300 39.822 46.118 1.00 4.35 203 LEU B N 1
ATOM 3326 C CA . LEU B 1 170 ? 9.376 39.845 47.242 1.00 5.32 203 LEU B CA 1
ATOM 3327 C C . LEU B 1 170 ? 7.920 39.819 46.768 1.00 5.00 203 LEU B C 1
ATOM 3328 O O . LEU B 1 170 ? 7.033 39.554 47.581 1.00 4.67 203 LEU B O 1
ATOM 3333 N N . ASP B 1 171 ? 7.661 40.149 45.492 1.00 4.26 204 ASP B N 1
ATOM 3334 C CA . ASP B 1 171 ? 6.287 40.273 45.014 1.00 4.33 204 ASP B CA 1
ATOM 3335 C C . ASP B 1 171 ? 6.293 40.265 43.489 1.00 4.00 204 ASP B C 1
ATOM 3336 O O . ASP B 1 171 ? 7.350 40.281 42.860 1.00 3.40 204 ASP B O 1
ATOM 3341 N N . TYR B 1 172 ? 5.096 40.232 42.904 1.00 3.87 205 TYR B N 1
ATOM 3342 C CA . TYR B 1 172 ? 4.922 40.279 41.466 1.00 3.77 205 TYR B CA 1
ATOM 3343 C C . TYR B 1 172 ? 5.248 41.690 41.003 1.00 3.55 205 TYR B C 1
ATOM 3344 O O . TYR B 1 172 ? 4.969 42.653 41.713 1.00 3.27 205 TYR B O 1
ATOM 3353 N N . HIS B 1 173 ? 5.860 41.775 39.815 1.00 3.17 206 HIS B N 1
ATOM 3354 C CA . HIS B 1 173 ? 6.023 43.034 39.114 1.00 3.00 206 HIS B CA 1
ATOM 3355 C C . HIS B 1 173 ? 5.640 42.849 37.651 1.00 3.17 206 HIS B C 1
ATOM 3356 O O . HIS B 1 173 ? 5.581 41.740 37.129 1.00 2.96 206 HIS B O 1
ATOM 3363 N N . LEU B 1 174 ? 5.409 43.970 36.987 1.00 3.38 207 LEU B N 1
ATOM 3364 C CA . LEU B 1 174 ? 5.066 43.969 35.584 1.00 3.94 207 LEU B CA 1
ATOM 3365 C C . LEU B 1 174 ? 6.305 44.328 34.770 1.00 4.67 207 LEU B C 1
ATOM 3366 O O . LEU B 1 174 ? 6.912 45.392 34.956 1.00 5.68 207 LEU B O 1
ATOM 3371 N N . TYR B 1 175 ? 6.619 43.450 33.822 1.00 4.92 208 TYR B N 1
ATOM 3372 C CA . TYR B 1 175 ? 7.752 43.629 32.934 1.00 6.05 208 TYR B CA 1
ATOM 3373 C C . TYR B 1 175 ? 7.252 43.702 31.491 1.00 5.96 208 TYR B C 1
ATOM 3374 O O . TYR B 1 175 ? 6.639 42.755 31.007 1.00 5.72 208 TYR B O 1
ATOM 3383 N N . LYS B 1 176 ? 7.549 44.810 30.797 1.00 6.48 209 LYS B N 1
ATOM 3384 C CA . LYS B 1 176 ? 6.914 45.106 29.525 1.00 6.72 209 LYS B CA 1
ATOM 3385 C C . LYS B 1 176 ? 7.919 45.664 28.510 1.00 6.29 209 LYS B C 1
ATOM 3386 O O . LYS B 1 176 ? 8.809 46.436 28.850 1.00 6.44 209 LYS B O 1
ATOM 3392 N N . ILE B 1 177 ? 7.747 45.254 27.250 1.00 6.17 210 ILE B N 1
ATOM 3393 C CA . ILE B 1 177 ? 8.314 45.938 26.096 1.00 5.56 210 ILE B CA 1
ATOM 3394 C C . ILE B 1 177 ? 7.186 46.657 25.360 1.00 5.50 210 ILE B C 1
ATOM 3395 O O . ILE B 1 177 ? 6.088 46.112 25.193 1.00 4.84 210 ILE B O 1
ATOM 3400 N N . SER B 1 178 ? 7.489 47.875 24.896 1.00 4.66 211 SER B N 1
ATOM 3401 C CA . SER B 1 178 ? 6.628 48.583 23.976 1.00 4.76 211 SER B CA 1
ATOM 3402 C C . SER B 1 178 ? 7.351 48.740 22.641 1.00 4.90 211 SER B C 1
ATOM 3403 O O . SER B 1 178 ? 8.373 49.423 22.590 1.00 6.13 211 SER B O 1
ATOM 3406 N N . TRP B 1 179 ? 6.791 48.149 21.576 1.00 4.48 212 TRP B N 1
ATOM 3407 C CA . TRP B 1 179 ? 7.485 47.949 20.307 1.00 4.63 212 TRP B CA 1
ATOM 3408 C C . TRP B 1 179 ? 6.683 48.578 19.172 1.00 4.63 212 TRP B C 1
ATOM 3409 O O . TRP B 1 179 ? 5.569 48.135 18.884 1.00 4.81 212 TRP B O 1
ATOM 3420 N N . THR B 1 180 ? 7.235 49.650 18.591 1.00 4.77 213 THR B N 1
ATOM 3421 C CA . THR B 1 180 ? 6.594 50.359 17.495 1.00 4.90 213 THR B CA 1
ATOM 3422 C C . THR B 1 180 ? 7.475 50.265 16.246 1.00 4.81 213 THR B C 1
ATOM 3423 O O . THR B 1 180 ? 8.591 49.745 16.278 1.00 5.10 213 THR B O 1
ATOM 3427 N N . PRO B 1 181 ? 7.022 50.781 15.085 1.00 4.45 214 PRO B N 1
ATOM 3428 C CA . PRO B 1 181 ? 7.904 50.885 13.922 1.00 4.47 214 PRO B CA 1
ATOM 3429 C C . PRO B 1 181 ? 9.147 51.749 14.144 1.00 4.44 214 PRO B C 1
ATOM 3430 O O . PRO B 1 181 ? 10.128 51.591 13.412 1.00 3.86 214 PRO B O 1
ATOM 3434 N N . THR B 1 182 ? 9.138 52.610 15.177 1.00 4.50 215 THR B N 1
ATOM 3435 C CA . THR B 1 182 ? 10.261 53.505 15.404 1.00 4.95 215 THR B CA 1
ATOM 3436 C C . THR B 1 182 ? 11.108 53.067 16.613 1.00 5.66 215 THR B C 1
ATOM 3437 O O . THR B 1 182 ? 12.312 53.306 16.580 1.00 5.13 215 THR B O 1
ATOM 3441 N N . HIS B 1 183 ? 10.534 52.429 17.659 1.00 6.12 216 HIS B N 1
ATOM 3442 C CA . HIS B 1 183 ? 11.265 52.188 18.907 1.00 6.74 216 HIS B CA 1
ATOM 3443 C C . HIS B 1 183 ? 10.976 50.827 19.554 1.00 6.58 216 HIS B C 1
ATOM 3444 O O . HIS B 1 183 ? 9.955 50.188 19.282 1.00 5.80 216 HIS B O 1
ATOM 3451 N N . MET B 1 184 ? 11.897 50.414 20.447 1.00 6.47 217 MET B N 1
ATOM 3452 C CA . MET B 1 184 ? 11.600 49.433 21.479 1.00 6.99 217 MET B CA 1
ATOM 3453 C C . MET B 1 184 ? 11.888 50.032 22.856 1.00 6.49 217 MET B C 1
ATOM 3454 O O . MET B 1 184 ? 13.011 50.455 23.109 1.00 5.92 217 MET B O 1
ATOM 3459 N N . LYS B 1 185 ? 10.876 50.014 23.740 1.00 6.51 218 LYS B N 1
ATOM 3460 C CA . LYS B 1 185 ? 10.995 50.587 25.077 1.00 7.16 218 LYS B CA 1
ATOM 3461 C C . LYS B 1 185 ? 10.681 49.528 26.129 1.00 5.86 218 LYS B C 1
ATOM 3462 O O . LYS B 1 185 ? 9.855 48.654 25.893 1.00 6.16 218 LYS B O 1
ATOM 3468 N N . PHE B 1 186 ? 11.331 49.635 27.299 1.00 5.55 219 PHE B N 1
ATOM 3469 C CA . PHE B 1 186 ? 11.226 48.628 28.350 1.00 5.18 219 PHE B CA 1
ATOM 3470 C C . PHE B 1 186 ? 10.819 49.284 29.671 1.00 5.33 219 PHE B C 1
ATOM 3471 O O . PHE B 1 186 ? 11.321 50.357 30.023 1.00 5.04 219 PHE B O 1
ATOM 3479 N N . PHE B 1 187 ? 9.942 48.578 30.402 1.00 5.44 220 PHE B N 1
ATOM 3480 C CA . PHE B 1 187 ? 9.226 49.125 31.546 1.00 5.58 220 PHE B CA 1
ATOM 3481 C C . PHE B 1 187 ? 9.222 48.151 32.723 1.00 5.44 220 PHE B C 1
ATOM 3482 O O . PHE B 1 187 ? 9.102 46.932 32.574 1.00 5.24 220 PHE B O 1
ATOM 3490 N N . LEU B 1 188 ? 9.323 48.734 33.911 1.00 5.57 221 LEU B N 1
ATOM 3491 C CA . LEU B 1 188 ? 9.060 48.041 35.165 1.00 5.67 221 LEU B CA 1
ATOM 3492 C C . LEU B 1 188 ? 7.919 48.775 35.858 1.00 5.37 221 LEU B C 1
ATOM 3493 O O . LEU B 1 188 ? 8.041 49.979 36.133 1.00 4.56 221 LEU B O 1
ATOM 3498 N N . ASP B 1 189 ? 6.832 48.029 36.112 1.00 5.94 222 ASP B N 1
ATOM 3499 C CA . ASP B 1 189 ? 5.623 48.583 36.691 1.00 7.05 222 ASP B CA 1
ATOM 3500 C C . ASP B 1 189 ? 5.251 49.878 35.975 1.00 6.94 222 ASP B C 1
ATOM 3501 O O . ASP B 1 189 ? 4.962 50.893 36.615 1.00 5.37 222 ASP B O 1
ATOM 3506 N N . GLY B 1 190 ? 5.273 49.843 34.636 1.00 6.89 223 GLY B N 1
ATOM 3507 C CA . GLY B 1 190 ? 4.764 50.963 33.861 1.00 7.63 223 GLY B CA 1
ATOM 3508 C C . GLY B 1 190 ? 5.781 52.092 33.695 1.00 7.81 223 GLY B C 1
ATOM 3509 O O . GLY B 1 190 ? 5.541 52.991 32.904 1.00 7.70 223 GLY B O 1
ATOM 3510 N N . LYS B 1 191 ? 6.915 52.029 34.408 1.00 8.25 224 LYS B N 1
ATOM 3511 C CA . LYS B 1 191 ? 7.934 53.060 34.336 1.00 9.67 224 LYS B CA 1
ATOM 3512 C C . LYS B 1 191 ? 9.034 52.622 33.377 1.00 8.64 224 LYS B C 1
ATOM 3513 O O . LYS B 1 191 ? 9.624 51.555 33.549 1.00 8.55 224 LYS B O 1
ATOM 3519 N N . GLU B 1 192 ? 9.304 53.472 32.378 1.00 7.88 225 GLU B N 1
ATOM 3520 C CA . GLU B 1 192 ? 10.291 53.192 31.341 1.00 8.35 225 GLU B CA 1
ATOM 3521 C C . GLU B 1 192 ? 11.691 53.202 31.937 1.00 6.89 225 GLU B C 1
ATOM 3522 O O . GLU B 1 192 ? 12.061 54.163 32.611 1.00 5.37 225 GLU B O 1
ATOM 3528 N N . PHE B 1 193 ? 12.481 52.157 31.664 1.00 6.16 226 PHE B N 1
ATOM 3529 C CA . PHE B 1 193 ? 13.874 52.192 32.078 1.00 6.30 226 PHE B CA 1
ATOM 3530 C C . PHE B 1 193 ? 14.829 51.946 30.915 1.00 6.03 226 PHE B C 1
ATOM 3531 O O . PHE B 1 193 ? 16.036 51.964 31.135 1.00 6.35 226 PHE B O 1
ATOM 3539 N N . GLY B 1 194 ? 14.309 51.770 29.692 1.00 5.57 227 GLY B N 1
ATOM 3540 C CA . GLY B 1 194 ? 15.150 51.561 28.525 1.00 5.27 227 GLY B CA 1
ATOM 3541 C C . GLY B 1 194 ? 14.395 51.917 27.251 1.00 5.13 227 GLY B C 1
ATOM 3542 O O . GLY B 1 194 ? 13.168 51.810 27.212 1.00 4.98 227 GLY B O 1
ATOM 3543 N N . SER B 1 195 ? 15.149 52.360 26.244 1.00 5.20 228 SER B N 1
ATOM 3544 C CA . SER B 1 195 ? 14.593 52.806 24.973 1.00 5.93 228 SER B CA 1
ATOM 3545 C C . SER B 1 195 ? 15.686 52.853 23.910 1.00 5.75 228 SER B C 1
ATOM 3546 O O . SER B 1 195 ? 16.743 53.430 24.159 1.00 5.68 228 SER B O 1
ATOM 3549 N N . TRP B 1 196 ? 15.419 52.238 22.746 1.00 6.57 229 TRP B N 1
ATOM 3550 C CA . TRP B 1 196 ? 16.255 52.373 21.564 1.00 6.18 229 TRP B CA 1
ATOM 3551 C C . TRP B 1 196 ? 15.406 52.629 20.318 1.00 5.57 229 TRP B C 1
ATOM 3552 O O . TRP B 1 196 ? 14.355 52.028 20.135 1.00 5.41 229 TRP B O 1
ATOM 3563 N N . ASP B 1 197 ? 15.886 53.540 19.468 1.00 4.72 230 ASP B N 1
ATOM 3564 C CA . ASP B 1 197 ? 15.375 53.686 18.115 1.00 4.14 230 ASP B CA 1
ATOM 3565 C C . ASP B 1 197 ? 15.811 52.474 17.291 1.00 3.76 230 ASP B C 1
ATOM 3566 O O . ASP B 1 197 ? 16.971 52.059 17.376 1.00 3.50 230 ASP B O 1
ATOM 3571 N N . ILE B 1 198 ? 14.895 51.930 16.474 1.00 3.27 231 ILE B N 1
ATOM 3572 C CA . ILE B 1 198 ? 15.172 50.724 15.699 1.00 3.19 231 ILE B CA 1
ATOM 3573 C C . ILE B 1 198 ? 14.964 50.992 14.207 1.00 3.08 231 ILE B C 1
ATOM 3574 O O . ILE B 1 198 ? 14.690 50.049 13.476 1.00 2.77 231 ILE B O 1
ATOM 3579 N N . THR B 1 199 ? 15.122 52.253 13.753 1.00 3.10 232 THR B N 1
ATOM 3580 C CA . THR B 1 199 ? 14.835 52.598 12.365 1.00 3.12 232 THR B CA 1
ATOM 3581 C C . THR B 1 199 ? 16.078 52.501 11.475 1.00 3.48 232 THR B C 1
ATOM 3582 O O . THR B 1 199 ? 15.943 52.626 10.268 1.00 3.22 232 THR B O 1
ATOM 3586 N N . ALA B 1 200 ? 17.276 52.313 12.048 1.00 3.96 233 ALA B N 1
ATOM 3587 C CA . ALA B 1 200 ? 18.507 52.300 11.262 1.00 4.27 233 ALA B CA 1
ATOM 3588 C C . ALA B 1 200 ? 18.560 51.046 10.397 1.00 4.81 233 ALA B C 1
ATOM 3589 O O . ALA B 1 200 ? 18.034 50.016 10.784 1.00 5.09 233 ALA B O 1
ATOM 3591 N N . SER B 1 201 ? 19.203 51.138 9.229 1.00 5.67 234 SER B N 1
ATOM 3592 C CA . SER B 1 201 ? 19.195 50.061 8.249 1.00 6.24 234 SER B CA 1
ATOM 3593 C C . SER B 1 201 ? 19.740 48.755 8.829 1.00 6.47 234 SER B C 1
ATOM 3594 O O . SER B 1 201 ? 19.353 47.671 8.399 1.00 6.15 234 SER B O 1
ATOM 3597 N N . GLU B 1 202 ? 20.650 48.848 9.801 1.00 7.05 235 GLU B N 1
ATOM 3598 C CA . GLU B 1 202 ? 21.261 47.656 10.361 1.00 7.67 235 GLU B CA 1
ATOM 3599 C C . GLU B 1 202 ? 20.332 46.967 11.358 1.00 6.46 235 GLU B C 1
ATOM 3600 O O . GLU B 1 202 ? 20.655 45.873 11.820 1.00 6.25 235 GLU B O 1
ATOM 3606 N N . MET B 1 203 ? 19.147 47.526 11.624 1.00 5.97 236 MET B N 1
ATOM 3607 C CA . MET B 1 203 ? 18.259 46.948 12.618 1.00 7.21 236 MET B CA 1
ATOM 3608 C C . MET B 1 203 ? 16.949 46.470 11.982 1.00 6.51 236 MET B C 1
ATOM 3609 O O . MET B 1 203 ? 15.919 46.404 12.655 1.00 4.65 236 MET B O 1
ATOM 3614 N N . LYS B 1 204 ? 17.003 46.064 10.704 1.00 6.82 237 LYS B N 1
ATOM 3615 C CA . LYS B 1 204 ? 15.821 45.578 10.003 1.00 7.43 237 LYS B CA 1
ATOM 3616 C C . LYS B 1 204 ? 15.295 44.283 10.632 1.00 6.61 237 LYS B C 1
ATOM 3617 O O . LYS B 1 204 ? 14.107 44.000 10.479 1.00 6.31 237 LYS B O 1
ATOM 3623 N N . GLU B 1 205 ? 16.160 43.525 11.346 1.00 5.49 238 GLU B N 1
ATOM 3624 C CA . GLU B 1 205 ? 15.748 42.356 12.118 1.00 5.26 238 GLU B CA 1
ATOM 3625 C C . GLU B 1 205 ? 14.569 42.650 13.043 1.00 4.68 238 GLU B C 1
ATOM 3626 O O . GLU B 1 205 ? 13.926 41.724 13.514 1.00 5.43 238 GLU B O 1
ATOM 3632 N N . TYR B 1 206 ? 14.357 43.918 13.415 1.00 3.84 239 TYR B N 1
ATOM 3633 C CA . TYR B 1 206 ? 13.353 44.256 14.422 1.00 3.47 239 TYR B CA 1
ATOM 3634 C C . TYR B 1 206 ? 12.047 44.667 13.753 1.00 3.95 239 TYR B C 1
ATOM 3635 O O . TYR B 1 206 ? 11.173 45.172 14.426 1.00 3.87 239 TYR B O 1
ATOM 3644 N N . HIS B 1 207 ? 11.910 44.427 12.448 1.00 4.76 240 HIS B N 1
ATOM 3645 C CA . HIS B 1 207 ? 10.670 44.688 11.728 1.00 5.32 240 HIS B CA 1
ATOM 3646 C C . HIS B 1 207 ? 10.223 43.385 11.073 1.00 6.04 240 HIS B C 1
ATOM 3647 O O . HIS B 1 207 ? 9.966 43.319 9.872 1.00 4.96 240 HIS B O 1
ATOM 3654 N N . GLN B 1 208 ? 10.190 42.339 11.900 1.00 7.60 241 GLN B N 1
ATOM 3655 C CA . GLN B 1 208 ? 9.610 41.052 11.556 1.00 9.36 241 GLN B CA 1
ATOM 3656 C C . GLN B 1 208 ? 8.917 40.535 12.816 1.00 7.46 241 GLN B C 1
ATOM 3657 O O . GLN B 1 208 ? 9.172 41.087 13.887 1.00 7.29 241 GLN B O 1
ATOM 3663 N N . PRO B 1 209 ? 8.091 39.456 12.755 1.00 6.84 242 PRO B N 1
ATOM 3664 C CA . PRO B 1 209 ? 7.542 38.834 13.960 1.00 6.85 242 PRO B CA 1
ATOM 3665 C C . PRO B 1 209 ? 8.625 38.278 14.884 1.00 5.87 242 PRO B C 1
ATOM 3666 O O . PRO B 1 209 ? 9.677 37.833 14.411 1.00 5.03 242 PRO B O 1
ATOM 3670 N N . PHE B 1 210 ? 8.308 38.320 16.185 1.00 4.88 243 PHE B N 1
ATOM 3671 C CA . PHE B 1 210 ? 9.126 37.804 17.274 1.00 5.20 243 PHE B CA 1
ATOM 3672 C C . PHE B 1 210 ? 8.256 36.917 18.174 1.00 4.89 243 PHE B C 1
ATOM 3673 O O . PHE B 1 210 ? 7.037 37.086 18.214 1.00 4.42 243 PHE B O 1
ATOM 3681 N N . TYR B 1 211 ? 8.890 35.990 18.903 1.00 4.31 244 TYR B N 1
ATOM 3682 C CA . TYR B 1 211 ? 8.164 35.181 19.867 1.00 4.64 244 TYR B CA 1
ATOM 3683 C C . TYR B 1 211 ? 8.839 35.299 21.231 1.00 4.34 244 TYR B C 1
ATOM 3684 O O . TYR B 1 211 ? 10.037 35.490 21.336 1.00 3.94 244 TYR B O 1
ATOM 3693 N N . PRO B 1 212 ? 8.071 35.157 22.323 1.00 4.20 245 PRO B N 1
ATOM 3694 C CA . PRO B 1 212 ? 8.645 35.178 23.669 1.00 4.81 245 PRO B CA 1
ATOM 3695 C C . PRO B 1 212 ? 9.198 33.854 24.199 1.00 5.00 245 PRO B C 1
ATOM 3696 O O . PRO B 1 212 ? 8.756 32.780 23.801 1.00 5.21 245 PRO B O 1
ATOM 3700 N N . ILE B 1 213 ? 10.093 33.974 25.192 1.00 4.63 246 ILE B N 1
ATOM 3701 C CA . ILE B 1 213 ? 10.754 32.861 25.867 1.00 4.31 246 ILE B CA 1
ATOM 3702 C C . ILE B 1 213 ? 10.754 33.181 27.354 1.00 3.94 246 ILE B C 1
ATOM 3703 O O . ILE B 1 213 ? 10.993 34.347 27.715 1.00 3.57 246 ILE B O 1
ATOM 3708 N N . LEU B 1 214 ? 10.542 32.150 28.197 1.00 3.63 247 LEU B N 1
ATOM 3709 C CA . LEU B 1 214 ? 10.640 32.283 29.650 1.00 3.89 247 LEU B CA 1
ATOM 3710 C C . LEU B 1 214 ? 11.490 31.131 30.185 1.00 4.13 247 LEU B C 1
ATOM 3711 O O . LEU B 1 214 ? 11.306 29.987 29.768 1.00 4.15 247 LEU B O 1
ATOM 3716 N N . ASN B 1 215 ? 12.448 31.440 31.063 1.00 4.12 248 ASN B N 1
ATOM 3717 C CA . ASN B 1 215 ? 13.374 30.433 31.549 1.00 4.85 248 ASN B CA 1
ATOM 3718 C C . ASN B 1 215 ? 13.959 30.889 32.892 1.00 4.93 248 ASN B C 1
ATOM 3719 O O . ASN B 1 215 ? 13.920 32.069 33.244 1.00 4.55 248 ASN B O 1
ATOM 3724 N N . VAL B 1 216 ? 14.512 29.920 33.624 1.00 4.70 249 VAL B N 1
ATOM 3725 C CA . VAL B 1 216 ? 15.361 30.218 34.763 1.00 4.19 2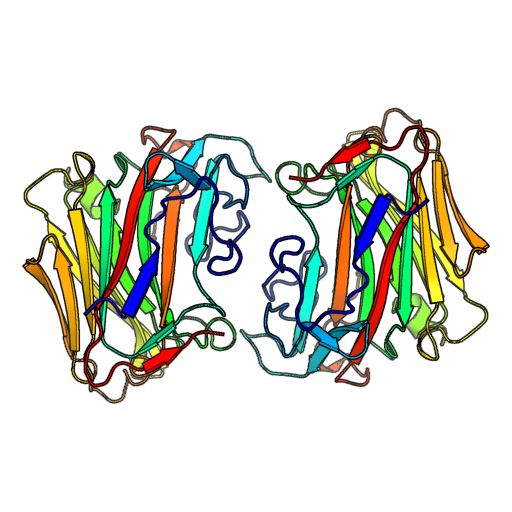49 VAL B CA 1
ATOM 3726 C C . VAL B 1 216 ? 16.645 29.413 34.613 1.00 3.91 249 VAL B C 1
ATOM 3727 O O . VAL B 1 216 ? 16.673 28.199 34.795 1.00 4.00 249 VAL B O 1
ATOM 3731 N N . ALA B 1 217 ? 17.712 30.105 34.233 1.00 3.94 250 ALA B N 1
ATOM 3732 C CA . ALA B 1 217 ? 19.012 29.492 34.117 1.00 4.20 250 ALA B CA 1
ATOM 3733 C C . ALA B 1 217 ? 19.696 29.451 35.476 1.00 4.71 250 ALA B C 1
ATOM 3734 O O . ALA B 1 217 ? 19.311 30.163 36.412 1.00 5.40 250 ALA B O 1
ATOM 3736 N N . VAL B 1 218 ? 20.682 28.558 35.572 1.00 5.22 251 VAL B N 1
ATOM 3737 C CA . VAL B 1 218 ? 21.582 28.479 36.709 1.00 5.03 251 VAL B CA 1
ATOM 3738 C C . VAL B 1 218 ? 23.016 28.578 36.197 1.00 4.30 251 VAL B C 1
ATOM 3739 O O . VAL B 1 218 ? 23.502 27.703 35.469 1.00 4.08 251 VAL B O 1
ATOM 3743 N N . GLY B 1 219 ? 23.695 29.650 36.604 1.00 3.56 252 GLY B N 1
ATOM 3744 C CA . GLY B 1 219 ? 25.104 29.813 36.323 1.00 3.45 252 GLY B CA 1
ATOM 3745 C C . GLY B 1 219 ? 25.344 30.246 34.880 1.00 3.91 252 GLY B C 1
ATOM 3746 O O . GLY B 1 219 ? 24.422 30.353 34.096 1.00 3.91 252 GLY B O 1
ATOM 3747 N N . SER B 1 220 ? 26.616 30.502 34.578 1.00 4.10 253 SER B N 1
ATOM 3748 C CA . SER B 1 220 ? 27.099 30.871 33.262 1.00 4.40 253 SER B CA 1
ATOM 3749 C C . SER B 1 220 ? 28.625 30.787 33.325 1.00 4.44 253 SER B C 1
ATOM 3750 O O . SER B 1 220 ? 29.196 30.630 34.391 1.00 3.94 253 SER B O 1
ATOM 3753 N N . TRP B 1 221 ? 29.282 30.939 32.187 1.00 5.19 254 TRP B N 1
ATOM 3754 C CA . TRP B 1 221 ? 30.712 31.199 32.196 1.00 6.11 254 TRP B CA 1
ATOM 3755 C C . TRP B 1 221 ? 31.017 32.411 33.078 1.00 6.23 254 TRP B C 1
ATOM 3756 O O . TRP B 1 221 ? 30.140 33.258 33.271 1.00 5.65 254 TRP B O 1
ATOM 3767 N N . THR B 1 222 ? 32.260 32.485 33.600 1.00 5.61 255 THR B N 1
ATOM 3768 C CA . THR B 1 222 ? 32.705 33.603 34.426 1.00 5.47 255 THR B CA 1
ATOM 3769 C C . THR B 1 222 ? 32.545 34.920 33.663 1.00 4.80 255 THR B C 1
ATOM 3770 O O . THR B 1 222 ? 32.157 35.939 34.233 1.00 3.78 255 THR B O 1
ATOM 3774 N N . HIS B 1 223 ? 32.806 34.881 32.350 1.00 4.47 256 HIS B N 1
ATOM 3775 C CA . HIS B 1 223 ? 32.747 36.082 31.515 1.00 4.41 256 HIS B CA 1
ATOM 3776 C C . HIS B 1 223 ? 31.322 36.367 31.038 1.00 4.37 256 HIS B C 1
ATOM 3777 O O . HIS B 1 223 ? 31.101 37.375 30.365 1.00 4.58 256 HIS B O 1
ATOM 3784 N N . SER B 1 224 ? 30.377 35.470 31.356 1.00 3.80 257 SER B N 1
ATOM 3785 C CA . SER B 1 224 ? 28.993 35.635 30.949 1.00 4.12 257 SER B CA 1
ATOM 3786 C C . SER B 1 224 ? 28.203 36.218 32.121 1.00 3.87 257 SER B C 1
ATOM 3787 O O . SER B 1 224 ? 28.782 36.804 33.031 1.00 4.33 257 SER B O 1
ATOM 3790 N N . TYR B 1 225 ? 26.883 36.077 32.087 1.00 3.86 258 TYR B N 1
ATOM 3791 C CA . TYR B 1 225 ? 25.979 36.957 32.820 1.00 3.70 258 TYR B CA 1
ATOM 3792 C C . TYR B 1 225 ? 26.136 36.877 34.341 1.00 3.52 258 TYR B C 1
ATOM 3793 O O . TYR B 1 225 ? 26.159 37.932 34.977 1.00 3.07 258 TYR B O 1
ATOM 3802 N N . THR B 1 226 ? 26.225 35.664 34.940 1.00 3.42 259 THR B N 1
ATOM 3803 C CA . THR B 1 226 ? 26.200 35.534 36.401 1.00 3.00 259 THR B CA 1
ATOM 3804 C C . THR B 1 226 ? 27.600 35.545 37.021 1.00 3.34 259 THR B C 1
ATOM 3805 O O . THR B 1 226 ? 27.769 35.735 38.224 1.00 3.18 259 THR B O 1
ATOM 3809 N N . GLY B 1 227 ? 28.618 35.260 36.220 1.00 3.65 260 GLY B N 1
ATOM 3810 C CA . GLY B 1 227 ? 29.963 35.163 36.736 1.00 3.92 260 GLY B CA 1
ATOM 3811 C C . GLY B 1 227 ? 30.263 33.858 37.472 1.00 4.05 260 GLY B C 1
ATOM 3812 O O . GLY B 1 227 ? 31.374 33.698 37.951 1.00 4.50 260 GLY B O 1
ATOM 3813 N N . LEU B 1 228 ? 29.315 32.918 37.564 1.00 4.21 261 LEU B N 1
ATOM 3814 C CA . LEU B 1 228 ? 29.501 31.754 38.415 1.00 4.12 261 LEU B CA 1
ATOM 3815 C C . LEU B 1 228 ? 29.331 30.476 37.597 1.00 4.29 261 LEU B C 1
ATOM 3816 O O . LEU B 1 228 ? 28.222 30.129 37.218 1.00 3.87 261 LEU B O 1
ATOM 3821 N N . ASP B 1 229 ? 30.426 29.727 37.422 1.00 4.35 262 ASP B N 1
ATOM 3822 C CA . ASP B 1 229 ? 30.536 28.756 36.342 1.00 4.56 262 ASP B CA 1
ATOM 3823 C C . ASP B 1 229 ? 30.564 27.310 36.829 1.00 4.24 262 ASP B C 1
ATOM 3824 O O . ASP B 1 229 ? 30.714 26.397 36.008 1.00 3.77 262 ASP B O 1
ATOM 3829 N N . THR B 1 230 ? 30.458 27.088 38.148 1.00 4.30 263 THR B N 1
ATOM 3830 C CA . THR B 1 230 ? 30.480 25.732 38.680 1.00 4.97 263 THR B CA 1
ATOM 3831 C C . THR B 1 230 ? 29.304 25.552 39.631 1.00 5.16 263 THR B C 1
ATOM 3832 O O . THR B 1 230 ? 28.803 26.512 40.239 1.00 4.73 263 THR B O 1
ATOM 3836 N N . PRO B 1 231 ? 28.855 24.294 39.794 1.00 5.88 264 PRO B N 1
ATOM 3837 C CA . PRO B 1 231 ? 27.781 23.998 40.734 1.00 6.90 264 PRO B CA 1
ATOM 3838 C C . PRO B 1 231 ? 28.119 24.446 42.158 1.00 7.04 264 PRO B C 1
ATOM 3839 O O . PRO B 1 231 ? 27.234 24.882 42.897 1.00 5.16 264 PRO B O 1
ATOM 3843 N N . GLU B 1 232 ? 29.408 24.396 42.524 1.00 7.80 265 GLU B N 1
ATOM 3844 C CA . GLU B 1 232 ? 29.817 24.709 43.884 1.00 8.84 265 GLU B CA 1
ATOM 3845 C C . GLU B 1 232 ? 29.749 26.223 44.103 1.00 7.93 265 GLU B C 1
ATOM 3846 O O . GLU B 1 232 ? 29.638 26.661 45.229 1.00 6.50 265 GLU B O 1
ATOM 3852 N N . LYS B 1 233 ? 29.777 27.027 43.032 1.00 7.64 266 LYS B N 1
ATOM 3853 C CA . LYS B 1 233 ? 29.730 28.482 43.174 1.00 7.28 266 LYS B CA 1
ATOM 3854 C C . LYS B 1 233 ? 28.287 28.995 43.229 1.00 5.88 266 LYS B C 1
ATOM 3855 O O . LYS B 1 233 ? 28.048 30.176 43.462 1.00 5.95 266 LYS B O 1
ATOM 3861 N N . ILE B 1 234 ? 27.312 28.128 42.957 1.00 4.67 267 ILE B N 1
ATOM 3862 C CA . ILE B 1 234 ? 25.920 28.545 43.054 1.00 4.20 267 ILE B CA 1
ATOM 3863 C C . ILE B 1 234 ? 25.510 28.427 44.521 1.00 3.97 267 ILE B C 1
ATOM 3864 O O . ILE B 1 234 ? 25.602 27.347 45.103 1.00 3.57 267 ILE B O 1
ATOM 3869 N N . THR B 1 235 ? 25.079 29.545 45.107 1.00 3.85 268 THR B N 1
ATOM 3870 C CA . THR B 1 235 ? 24.713 29.580 46.518 1.00 4.10 268 THR B CA 1
ATOM 3871 C C . THR B 1 235 ? 23.214 29.805 46.669 1.00 4.51 268 THR B C 1
ATOM 3872 O O . THR B 1 235 ? 22.718 29.767 47.788 1.00 5.32 268 THR B O 1
ATOM 3876 N N . ALA B 1 236 ? 22.497 30.067 45.578 1.00 4.62 269 ALA B N 1
ATOM 3877 C CA . ALA B 1 236 ? 21.106 30.478 45.697 1.00 5.10 269 ALA B CA 1
ATOM 3878 C C . ALA B 1 236 ? 20.255 29.354 46.283 1.00 5.07 269 ALA B C 1
ATOM 3879 O O . ALA B 1 236 ? 20.568 28.153 46.180 1.00 4.22 269 ALA B O 1
ATOM 3881 N N . THR B 1 237 ? 19.154 29.779 46.892 1.00 6.40 270 THR B N 1
ATOM 3882 C CA . THR B 1 237 ? 18.194 28.866 47.489 1.00 7.67 270 THR B CA 1
ATOM 3883 C C . THR B 1 237 ? 17.522 28.100 46.358 1.00 6.99 270 THR B C 1
ATOM 3884 O O . THR B 1 237 ? 17.042 28.702 45.375 1.00 7.09 270 THR B O 1
ATOM 3888 N N . LEU B 1 238 ? 17.567 26.768 46.489 1.00 6.02 271 LEU B N 1
ATOM 3889 C CA . LEU B 1 238 ? 16.944 25.860 45.540 1.00 7.19 271 LEU B CA 1
ATOM 3890 C C . LEU B 1 238 ? 16.152 24.825 46.325 1.00 6.80 271 LEU B C 1
ATOM 3891 O O . LEU B 1 238 ? 16.666 24.282 47.299 1.00 5.87 271 LEU B O 1
ATOM 3896 N N . PRO B 1 239 ? 14.910 24.484 45.917 1.00 6.86 272 PRO B N 1
ATOM 3897 C CA . PRO B 1 239 ? 14.335 24.965 44.664 1.00 6.26 272 PRO B CA 1
ATOM 3898 C C . PRO B 1 239 ? 14.055 26.473 44.575 1.00 6.08 272 PRO B C 1
ATOM 3899 O O . PRO B 1 239 ? 13.815 27.141 45.580 1.00 4.78 272 PRO B O 1
ATOM 3903 N N . ALA B 1 240 ? 14.157 27.003 43.348 1.00 4.46 273 ALA B N 1
ATOM 3904 C CA . ALA B 1 240 ? 13.942 28.410 43.052 1.00 4.41 273 ALA B CA 1
ATOM 3905 C C . ALA B 1 240 ? 12.779 28.487 42.079 1.00 4.75 273 ALA B C 1
ATOM 3906 O O . ALA B 1 240 ? 12.837 27.839 41.040 1.00 4.48 273 ALA B O 1
ATOM 3908 N N . ARG B 1 241 ? 11.745 29.267 42.399 1.00 5.07 274 ARG B N 1
ATOM 3909 C CA . ARG B 1 241 ? 10.532 29.276 41.596 1.00 5.28 274 ARG B CA 1
ATOM 3910 C C . ARG B 1 241 ? 10.304 30.675 41.038 1.00 5.09 274 ARG B C 1
ATOM 3911 O O . ARG B 1 241 ? 10.305 31.653 41.780 1.00 4.15 274 ARG B O 1
ATOM 3919 N N . MET B 1 242 ? 10.184 30.750 39.710 1.00 4.74 275 MET B N 1
ATOM 3920 C CA . MET B 1 242 ? 9.668 31.933 39.050 1.00 4.92 275 MET B CA 1
ATOM 3921 C C . MET B 1 242 ? 8.176 31.725 38.795 1.00 4.17 275 MET B C 1
ATOM 3922 O O . MET B 1 242 ? 7.799 30.785 38.103 1.00 4.18 275 MET B O 1
ATOM 3927 N N . TYR B 1 243 ? 7.337 32.590 39.378 1.00 4.00 276 TYR B N 1
ATOM 3928 C CA . TYR B 1 243 ? 5.894 32.547 39.180 1.00 3.86 276 TYR B CA 1
ATOM 3929 C C . TYR B 1 243 ? 5.481 33.553 38.113 1.00 4.05 276 TYR B C 1
ATOM 3930 O O . TYR B 1 243 ? 5.887 34.723 38.185 1.00 3.94 276 TYR B O 1
ATOM 3939 N N . VAL B 1 244 ? 4.697 33.097 37.125 1.00 3.32 277 VAL B N 1
ATOM 3940 C CA . VAL B 1 244 ? 4.209 33.979 36.082 1.00 3.40 277 VAL B CA 1
ATOM 3941 C C . VAL B 1 244 ? 2.693 33.890 36.073 1.00 3.53 277 VAL B C 1
ATOM 3942 O O . VAL B 1 244 ? 2.129 32.863 35.709 1.00 3.52 277 VAL B O 1
ATOM 3946 N N . ASP B 1 245 ? 2.047 34.974 36.484 1.00 3.69 278 ASP B N 1
ATOM 3947 C CA . ASP B 1 245 ? 0.605 34.996 36.600 1.00 3.89 278 ASP B CA 1
ATOM 3948 C C . ASP B 1 245 ? 0.000 35.101 35.204 1.00 4.19 278 ASP B C 1
ATOM 3949 O O . ASP B 1 245 ? -1.071 34.558 34.924 1.00 3.58 278 ASP B O 1
ATOM 3954 N N . TRP B 1 246 ? 0.644 35.883 34.341 1.00 4.35 279 TRP B N 1
ATOM 3955 C CA . TRP B 1 246 ? 0.136 36.007 32.991 1.00 4.46 279 TRP B CA 1
ATOM 3956 C C . TRP B 1 246 ? 1.166 36.639 32.079 1.00 4.70 279 TRP B C 1
ATOM 3957 O O . TRP B 1 246 ? 2.051 37.342 32.545 1.00 4.89 279 TRP B O 1
ATOM 3968 N N . ILE B 1 247 ? 0.995 36.377 30.784 1.00 5.40 280 ILE B N 1
ATOM 3969 C CA . ILE B 1 247 ? 1.676 37.106 29.734 1.00 6.46 280 ILE B CA 1
ATOM 3970 C C . ILE B 1 247 ? 0.607 37.536 28.741 1.00 7.53 280 ILE B C 1
ATOM 3971 O O . ILE B 1 247 ? -0.223 36.718 28.329 1.00 9.45 280 ILE B O 1
ATOM 3976 N N . ARG B 1 248 ? 0.617 38.839 28.417 1.00 7.63 281 ARG B N 1
ATOM 3977 C CA . ARG B 1 248 ? -0.385 39.436 27.556 1.00 7.42 281 ARG B CA 1
ATOM 3978 C C . ARG B 1 248 ? 0.261 40.265 26.450 1.00 7.41 281 ARG B C 1
ATOM 3979 O O . ARG B 1 248 ? 1.227 40.992 26.696 1.00 7.64 281 ARG B O 1
ATOM 3987 N N . LEU B 1 249 ? -0.346 40.197 25.254 1.00 6.30 282 LEU B N 1
ATOM 3988 C CA . LEU B 1 249 ? -0.077 41.151 24.190 1.00 5.90 282 LEU B CA 1
ATOM 3989 C C . LEU B 1 249 ? -1.208 42.176 24.115 1.00 6.40 282 LEU B C 1
ATOM 3990 O O . LEU B 1 249 ? -2.342 41.814 23.836 1.00 5.58 282 LEU B O 1
ATOM 3995 N N . TYR B 1 250 ? -0.858 43.452 24.329 1.00 7.57 283 TYR B N 1
ATOM 3996 C CA . TYR B 1 250 ? -1.753 44.563 24.039 1.00 9.20 283 TYR B CA 1
ATOM 3997 C C . TYR B 1 250 ? -1.479 45.040 22.618 1.00 8.65 283 TYR B C 1
ATOM 3998 O O . TYR B 1 250 ? -0.351 45.409 22.288 1.00 7.78 283 TYR B O 1
ATOM 4007 N N . GLY B 1 251 ? -2.544 45.050 21.809 1.00 8.22 284 GLY B N 1
ATOM 4008 C CA . GLY B 1 251 ? -2.457 45.348 20.388 1.00 7.75 284 GLY B CA 1
ATOM 4009 C C . GLY B 1 251 ? -2.238 46.828 20.104 1.00 7.36 284 GLY B C 1
ATOM 4010 O O . GLY B 1 251 ? -2.735 47.685 20.830 1.00 7.26 284 GLY B O 1
ATOM 4011 N N . HIS B 1 252 ? -1.474 47.110 19.040 1.00 6.97 285 HIS B N 1
ATOM 4012 C CA . HIS B 1 252 ? -1.467 48.431 18.427 1.00 7.91 285 HIS B CA 1
ATOM 4013 C C . HIS B 1 252 ? -2.165 48.324 17.072 1.00 7.37 285 HIS B C 1
ATOM 4014 O O . HIS B 1 252 ? -2.385 47.218 16.577 1.00 7.34 285 HIS B O 1
ATOM 4021 N N . PRO B 1 253 ? -2.549 49.457 16.436 1.00 7.33 286 PRO B N 1
ATOM 4022 C CA . PRO B 1 253 ? -3.059 49.430 15.061 1.00 7.54 286 PRO B CA 1
ATOM 4023 C C . PRO B 1 253 ? -2.188 48.643 14.080 1.00 7.89 286 PRO B C 1
ATOM 4024 O O . PRO B 1 253 ? -2.700 47.861 13.283 1.00 8.23 286 PRO B O 1
ATOM 4028 N N . GLU B 1 254 ? -0.870 48.819 14.183 1.00 8.16 287 GLU B N 1
ATOM 4029 C CA . GLU B 1 254 ? 0.062 48.267 13.214 1.00 9.74 287 GLU B CA 1
ATOM 4030 C C . GLU B 1 254 ? 0.515 46.858 13.610 1.00 8.27 287 GLU B C 1
ATOM 4031 O O . GLU B 1 254 ? 1.382 46.285 12.951 1.00 7.66 287 GLU B O 1
ATOM 4037 N N . THR B 1 255 ? -0.050 46.292 14.679 1.00 8.15 288 THR B N 1
ATOM 4038 C CA . THR B 1 255 ? 0.352 44.967 15.112 1.00 7.67 288 THR B CA 1
ATOM 4039 C C . THR B 1 255 ? 0.021 43.953 14.021 1.00 7.44 288 THR B C 1
ATOM 4040 O O . THR B 1 255 ? -1.079 43.956 13.488 1.00 5.73 288 THR B O 1
ATOM 4044 N N . LYS B 1 256 ? 0.973 43.058 13.750 1.00 7.74 289 LYS B N 1
ATOM 4045 C CA . LYS B 1 256 ? 0.737 41.891 12.917 1.00 10.00 289 LYS B CA 1
ATOM 4046 C C . LYS B 1 256 ? 0.787 40.668 13.828 1.00 9.08 289 LYS B C 1
ATOM 4047 O O . LYS B 1 256 ? 1.762 40.462 14.548 1.00 8.30 289 LYS B O 1
ATOM 4053 N N . LEU B 1 257 ? -0.269 39.863 13.801 1.00 10.21 290 LEU B N 1
ATOM 4054 C CA . LEU B 1 257 ? -0.324 38.663 14.622 1.00 11.87 290 LEU B CA 1
ATOM 4055 C C . LEU B 1 257 ? -0.101 37.442 13.745 1.00 11.59 290 LEU B C 1
ATOM 4056 O O . LEU B 1 257 ? -0.789 37.290 12.748 1.00 12.35 290 LEU B O 1
ATOM 4061 N N . VAL B 1 258 ? 0.769 36.532 14.171 1.00 12.46 291 VAL B N 1
ATOM 4062 C CA . VAL B 1 258 ? 0.887 35.244 13.505 1.00 16.54 291 VAL B CA 1
ATOM 4063 C C . VAL B 1 258 ? 0.527 34.121 14.475 1.00 22.24 291 VAL B C 1
ATOM 4064 O O . VAL B 1 258 ? 1.208 33.925 15.491 1.00 24.19 291 VAL B O 1
ATOM 4068 N N . GLN B 1 259 ? -0.522 33.365 14.125 1.00 29.79 292 GLN B N 1
ATOM 4069 C CA . GLN B 1 259 ? -1.037 32.313 14.988 1.00 38.21 292 GLN B CA 1
ATOM 4070 C C . GLN B 1 259 ? -1.506 31.118 14.167 1.00 44.41 292 GLN B C 1
ATOM 4071 O O . GLN B 1 259 ? -2.608 31.147 13.628 1.00 48.52 292 GLN B O 1
ATOM 4077 N N . ASN B 1 260 ? -0.684 30.067 14.099 1.00 49.09 293 ASN B N 1
ATOM 4078 C CA . ASN B 1 260 ? -1.066 28.859 13.385 1.00 59.74 293 ASN B CA 1
ATOM 4079 C C . ASN B 1 260 ? -1.115 27.692 14.377 1.00 54.66 293 ASN B C 1
ATOM 4080 O O . ASN B 1 260 ? -0.675 27.901 15.524 1.00 44.84 293 ASN B O 1
#